Protein AF-A0A965XQH5-F1 (afdb_monomer)

Foldseek 3Di:
DDDDPDDDDDDDDDDDDDDDDDDDDDDDDDDDDPPPPDPVVVVVVVVLVLLDDLVPDDDDDFDADPVRDGDPDDDDDDDDDDDDDDDDDDDDDDDDDDDDDDDDDDDDDDDDDDDDDDDDDDDDYDDDDDDDDDDDDDDDDDDDDDDDDDDDDDDDDDDDDDDDDDDDDDDDDDDDDPDPALLFLDDDDDDDDDDDDDDDDDDDDDDDDDDDDDDDDDDDDDDDDDDPPPPPPPLVCDFLLNLLCVLCVVLVVLLCPAPLVVCLQVLVDDPLLLLLLLLLLLLQLVLLVSLLVVQPDPLSVQQDDCVLRLNVLSLQLLVLCQLVLRFHQPQLLVLSQQNNVVQVVCSPVPVLLSVLVSSSSSSNLANLLNRLVSNCVSHVHDPGGNRSRSNVSNVCHSVVSVVSSVSRRVRPDDPVSSVSSSVSNNSNSVSSSSNSNSSPPDDPVNTFRFLSSLPSNDHGADFDRDVLLLSLQLVLLVVLCVVPVVQCVSPNVNSSSVSSSVSRRLLCQLVVPQVSNLVVLVVVQLVCLLQQNFLLSVLSSLQSSLVSNCVSCVVCNSSNVSSNVSSVVSCVLLPPVLDPLVVLLVVLCVQCPPDDLDRSSSLSSSLSRSVSCVVVPRPNSNVNNLCPQLPVVRDPPSSNVSSVVSNVVSVVCVVVVVSPD

pLDDT: mean 70.12, std 30.19, range [18.42, 98.62]

Solvent-accessible surface area (backbone atoms only — not comparable to full-atom values): 40930 Å² total; per-residue (Å²): 140,84,86,76,90,72,76,88,76,83,89,81,86,88,83,84,89,85,92,79,84,88,79,90,83,84,92,79,90,78,85,86,72,88,87,70,84,68,62,66,69,59,58,48,50,54,51,62,55,65,77,59,63,82,83,76,65,74,93,76,88,78,72,59,47,102,81,73,43,80,70,90,85,79,91,80,84,84,88,82,90,79,91,81,90,83,84,92,80,90,82,86,88,82,90,88,87,84,87,85,90,82,91,82,90,83,87,85,87,91,87,89,88,90,88,81,90,81,88,84,84,88,87,89,88,83,91,81,83,89,81,88,79,92,83,83,88,77,90,82,90,78,93,77,86,83,83,81,82,82,82,83,81,82,82,81,86,88,79,87,87,82,85,88,85,82,92,82,86,88,83,91,88,77,80,83,79,85,78,82,56,63,51,39,74,81,76,86,92,73,93,74,91,76,87,80,87,83,84,88,80,86,90,83,91,78,90,82,84,88,79,88,82,86,86,83,87,88,81,86,88,86,85,88,79,95,70,81,86,74,73,68,77,67,76,74,74,72,30,35,56,51,49,42,50,65,73,39,44,67,60,53,53,49,43,63,66,32,64,37,45,46,25,47,72,74,35,71,48,52,69,54,38,54,51,43,51,48,39,32,52,33,22,39,38,47,57,46,67,58,44,56,80,72,46,87,44,71,62,38,61,72,60,62,51,81,85,74,64,55,48,68,32,36,50,47,25,48,58,64,44,48,86,67,68,62,49,34,40,62,55,20,53,52,23,18,49,53,38,26,52,50,47,58,50,30,58,72,77,40,48,57,24,49,53,15,45,51,51,59,65,52,29,42,24,48,15,17,56,66,39,36,65,33,50,25,64,49,67,72,46,59,91,37,75,61,34,29,45,36,47,53,27,34,70,57,34,61,69,52,48,54,56,50,47,51,43,42,41,71,69,47,77,53,69,67,53,46,49,40,12,37,54,38,26,48,52,42,48,52,26,50,41,53,18,41,55,40,40,24,82,68,60,76,88,65,44,38,56,47,31,40,65,60,18,40,87,49,75,90,59,70,40,51,77,49,67,52,53,48,53,17,26,50,51,20,38,54,52,42,44,69,77,36,55,63,48,49,76,74,43,35,73,61,37,51,27,49,44,38,33,51,40,26,32,58,71,45,30,50,82,68,36,70,68,56,32,49,56,52,49,54,51,51,36,49,62,35,14,44,68,34,42,29,44,53,58,56,20,49,38,31,37,43,34,19,53,32,37,38,72,60,37,72,91,47,60,68,48,28,54,51,36,36,51,52,14,52,48,39,45,60,69,36,50,61,82,51,57,65,57,69,56,54,24,52,54,47,44,69,73,51,53,96,63,68,93,61,62,50,61,59,52,49,53,46,52,54,23,10,48,30,39,38,75,73,66,39,64,51,13,47,59,40,32,41,63,60,72,46,28,71,92,82,39,56,68,69,52,28,54,44,51,55,49,51,51,54,52,52,53,48,39,63,75,68,61,66,50,63,128

Structure (mmCIF, N/CA/C/O backbone):
data_AF-A0A965XQH5-F1
#
_entry.id   AF-A0A965XQH5-F1
#
loop_
_atom_site.group_PDB
_atom_site.id
_atom_site.type_symbol
_atom_site.label_atom_id
_atom_site.label_alt_id
_atom_site.label_comp_id
_atom_site.label_asym_id
_atom_site.label_entity_id
_atom_site.label_seq_id
_atom_site.pdbx_PDB_ins_code
_atom_site.Cartn_x
_atom_site.Cartn_y
_atom_site.Cartn_z
_atom_site.occupancy
_atom_site.B_iso_or_equiv
_atom_site.auth_seq_id
_atom_site.auth_comp_id
_atom_site.auth_asym_id
_atom_site.auth_atom_id
_atom_site.pdbx_PDB_model_num
ATOM 1 N N . MET A 1 1 ? 26.897 -3.186 4.806 1.00 18.42 1 MET A N 1
ATOM 2 C CA . MET A 1 1 ? 26.285 -3.093 6.148 1.00 18.42 1 MET A CA 1
ATOM 3 C C . MET A 1 1 ? 24.778 -3.195 5.962 1.00 18.42 1 MET A C 1
ATOM 5 O O . MET A 1 1 ? 24.186 -2.311 5.364 1.00 18.42 1 MET A O 1
ATOM 9 N N . ILE A 1 2 ? 24.208 -4.352 6.302 1.00 18.47 2 ILE A N 1
ATOM 10 C CA . ILE A 1 2 ? 22.816 -4.747 6.032 1.00 18.47 2 ILE A CA 1
ATOM 11 C C . ILE A 1 2 ? 22.010 -4.454 7.302 1.00 18.47 2 ILE A C 1
ATOM 13 O O . ILE A 1 2 ? 22.345 -5.001 8.349 1.00 18.47 2 ILE A O 1
ATOM 17 N N . ILE A 1 3 ? 20.979 -3.607 7.237 1.00 19.45 3 ILE A N 1
ATOM 18 C CA . ILE A 1 3 ? 20.093 -3.362 8.385 1.00 19.45 3 ILE A CA 1
ATOM 19 C C . ILE A 1 3 ? 18.918 -4.339 8.308 1.00 19.45 3 ILE A C 1
ATOM 21 O O . ILE A 1 3 ? 17.985 -4.176 7.524 1.00 19.45 3 ILE A O 1
ATOM 25 N N . HIS A 1 4 ? 19.001 -5.377 9.137 1.00 20.25 4 HIS A N 1
ATOM 26 C CA . HIS A 1 4 ? 17.858 -6.150 9.605 1.00 20.25 4 HIS A CA 1
ATOM 27 C C . HIS A 1 4 ? 17.062 -5.265 10.575 1.00 20.25 4 HIS A C 1
ATOM 29 O O . HIS A 1 4 ? 17.611 -4.803 11.574 1.00 20.25 4 HIS A O 1
ATOM 35 N N . ILE A 1 5 ? 15.773 -5.048 10.315 1.00 21.75 5 ILE A N 1
ATOM 36 C CA . ILE A 1 5 ? 14.852 -4.552 11.343 1.00 21.75 5 ILE A CA 1
ATOM 37 C C . ILE A 1 5 ? 14.567 -5.744 12.263 1.00 21.75 5 ILE A C 1
ATOM 39 O O . ILE A 1 5 ? 13.706 -6.575 11.979 1.00 21.75 5 ILE A O 1
ATOM 43 N N . SER A 1 6 ? 15.361 -5.880 13.324 1.00 20.70 6 SER A N 1
ATOM 44 C CA . SER A 1 6 ? 15.092 -6.818 14.412 1.00 20.70 6 SER A CA 1
ATOM 45 C C . SER A 1 6 ? 14.118 -6.168 15.388 1.00 20.70 6 SER A C 1
ATOM 47 O O . SER A 1 6 ? 14.454 -5.188 16.049 1.00 20.70 6 SER A O 1
ATOM 49 N N . PHE A 1 7 ? 12.919 -6.735 15.507 1.00 28.25 7 PHE A N 1
ATOM 50 C CA . PHE A 1 7 ? 12.086 -6.523 16.686 1.00 28.25 7 PHE A CA 1
ATOM 51 C C . PHE A 1 7 ? 12.806 -7.147 17.889 1.00 28.25 7 PHE A C 1
ATOM 53 O O . PHE A 1 7 ? 13.345 -8.252 17.783 1.00 28.25 7 PHE A O 1
ATOM 60 N N . GLY A 1 8 ? 12.876 -6.408 18.999 1.00 22.14 8 GLY A N 1
ATOM 61 C CA . GLY A 1 8 ? 13.647 -6.775 20.187 1.00 22.14 8 GLY A CA 1
ATOM 62 C C . GLY A 1 8 ? 13.411 -8.226 20.605 1.00 22.14 8 GLY A C 1
ATOM 63 O O . GLY A 1 8 ? 12.310 -8.604 20.991 1.00 22.14 8 GLY A O 1
ATOM 64 N N . SER A 1 9 ? 14.456 -9.043 20.498 1.00 25.98 9 SER A N 1
ATOM 65 C CA . SER A 1 9 ? 14.460 -10.424 20.972 1.00 25.98 9 SER A CA 1
ATOM 66 C C . SER A 1 9 ? 14.881 -10.427 22.440 1.00 25.98 9 SER A C 1
ATOM 68 O O . SER A 1 9 ? 15.949 -9.921 22.781 1.00 25.98 9 SER A O 1
ATOM 70 N N . VAL A 1 10 ? 14.049 -10.994 23.311 1.00 27.98 10 VAL A N 1
ATOM 71 C CA . VAL A 1 10 ? 14.426 -11.327 24.692 1.00 27.98 10 VAL A CA 1
ATOM 72 C C . VAL A 1 10 ? 15.428 -12.496 24.642 1.00 27.98 10 VAL A C 1
ATOM 74 O O . VAL A 1 10 ? 15.143 -13.477 23.952 1.00 27.98 10 VAL A O 1
ATOM 77 N N . PRO A 1 11 ? 16.586 -12.455 25.332 1.00 26.08 11 PRO A N 1
ATOM 78 C CA . PRO A 1 11 ? 17.535 -13.562 25.316 1.00 26.08 11 PRO A CA 1
ATOM 79 C C . PRO A 1 11 ? 17.105 -14.653 26.302 1.00 26.08 11 PRO A C 1
ATOM 81 O O . PRO A 1 11 ? 16.997 -14.400 27.502 1.00 26.08 11 PRO A O 1
ATOM 84 N N . GLY A 1 12 ? 16.915 -15.882 25.820 1.00 24.19 12 GLY A N 1
ATOM 85 C CA . GLY A 1 12 ? 16.736 -17.033 26.699 1.00 24.19 12 GLY A CA 1
ATOM 86 C C . GLY A 1 12 ? 16.402 -18.340 25.984 1.00 24.19 12 GLY A C 1
ATOM 87 O O . GLY A 1 12 ? 15.276 -18.523 25.539 1.00 24.19 12 GLY A O 1
ATOM 88 N N . ALA A 1 13 ? 17.367 -19.262 26.035 1.00 24.03 13 ALA A N 1
ATOM 89 C CA . ALA A 1 13 ? 17.293 -20.709 25.796 1.00 24.03 13 ALA A CA 1
ATOM 90 C C . ALA A 1 13 ? 17.676 -21.237 24.396 1.00 24.03 13 ALA A C 1
ATOM 92 O O . ALA A 1 13 ? 17.184 -20.770 23.374 1.00 24.03 13 ALA A O 1
ATOM 93 N N . TRP A 1 14 ? 18.496 -22.303 24.456 1.00 26.97 14 TRP A N 1
ATOM 94 C CA . TRP A 1 14 ? 19.051 -23.184 23.408 1.00 26.97 14 TRP A CA 1
ATOM 95 C C . TRP A 1 14 ? 20.261 -22.590 22.654 1.00 26.97 14 TRP A C 1
ATOM 97 O O . TRP A 1 14 ? 20.138 -21.554 22.021 1.00 26.97 14 TRP A O 1
ATOM 107 N N . GLY A 1 15 ? 21.479 -23.138 22.664 1.00 23.83 15 GLY A N 1
ATOM 108 C CA . GLY A 1 15 ? 21.994 -24.437 23.103 1.00 23.83 15 GLY A CA 1
ATOM 109 C C . GLY A 1 15 ? 22.992 -24.953 22.052 1.00 23.83 15 GLY A C 1
ATOM 110 O O . GLY A 1 15 ? 22.553 -25.339 20.980 1.00 23.83 15 GLY A O 1
ATOM 111 N N . GLU A 1 16 ? 24.284 -24.920 22.400 1.00 25.98 16 GLU A N 1
ATOM 112 C CA . GLU A 1 16 ? 25.440 -25.680 21.866 1.00 25.98 16 GLU A CA 1
ATOM 113 C C . GLU A 1 16 ? 25.924 -25.501 20.400 1.00 25.98 16 GLU A C 1
ATOM 115 O O . GLU A 1 16 ? 25.315 -25.949 19.437 1.00 25.98 16 GLU A O 1
ATOM 120 N N . GLU A 1 17 ? 27.088 -24.834 20.316 1.00 27.20 17 GLU A N 1
ATOM 121 C CA . GLU A 1 17 ? 28.336 -25.146 19.585 1.00 27.20 17 GLU A CA 1
ATOM 122 C C . GLU A 1 17 ? 28.320 -25.748 18.164 1.00 27.20 17 GLU A C 1
ATOM 124 O O . GLU A 1 17 ? 27.982 -26.906 17.962 1.00 27.20 17 GLU A O 1
ATOM 129 N N . GLU A 1 18 ? 28.957 -25.030 17.225 1.00 25.20 18 GLU A N 1
ATOM 130 C CA . GLU A 1 18 ? 30.148 -25.558 16.536 1.00 25.20 18 GLU A CA 1
ATOM 131 C C . GLU A 1 18 ? 31.055 -24.414 16.033 1.00 25.20 18 GLU A C 1
ATOM 133 O O . GLU A 1 18 ? 30.634 -23.504 15.318 1.00 25.20 18 GLU A O 1
ATOM 138 N N . HIS A 1 19 ? 32.318 -24.452 16.466 1.00 26.56 19 HIS A N 1
ATOM 139 C CA . HIS A 1 19 ? 33.400 -23.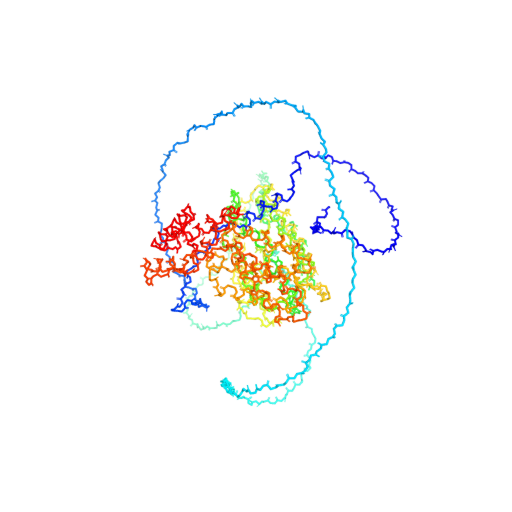540 16.097 1.00 26.56 19 HIS A CA 1
ATOM 140 C C . HIS A 1 19 ? 33.939 -23.856 14.694 1.00 26.56 19 HIS A C 1
ATOM 142 O O . HIS A 1 19 ? 34.401 -24.971 14.462 1.00 26.56 19 HIS A O 1
ATOM 148 N N . VAL A 1 20 ? 34.040 -22.849 13.819 1.00 25.61 20 VAL A N 1
ATOM 149 C CA . VAL A 1 20 ? 35.026 -22.841 12.723 1.00 25.61 20 VAL A CA 1
ATOM 150 C C . VAL A 1 20 ? 35.675 -21.458 12.635 1.00 25.61 20 VAL A C 1
ATOM 152 O O . VAL A 1 20 ? 35.012 -20.428 12.713 1.00 25.61 20 VAL A O 1
ATOM 155 N N . SER A 1 21 ? 36.999 -21.494 12.547 1.00 25.34 21 SER A N 1
ATOM 156 C CA . SER A 1 21 ? 37.995 -20.428 12.645 1.00 25.34 21 SER A CA 1
ATOM 157 C C . SER A 1 21 ? 37.906 -19.330 11.581 1.00 25.34 21 SER A C 1
ATOM 159 O O . SER A 1 21 ? 37.741 -19.616 10.395 1.00 25.34 21 SER A O 1
ATOM 161 N N . GLU A 1 22 ? 38.144 -18.093 12.023 1.00 30.48 22 GLU A N 1
ATOM 162 C CA . GLU A 1 22 ? 38.530 -16.943 11.201 1.00 30.48 22 GLU A CA 1
ATOM 163 C C . GLU A 1 22 ? 39.975 -17.076 10.702 1.00 30.48 22 GLU A C 1
ATOM 165 O O . GLU A 1 22 ? 40.845 -17.508 11.453 1.00 30.48 22 GLU A O 1
ATOM 170 N N . ASP A 1 23 ? 40.232 -16.609 9.477 1.00 26.56 23 ASP A N 1
ATOM 171 C CA . ASP A 1 23 ? 41.512 -15.995 9.118 1.00 26.56 23 ASP A CA 1
ATOM 172 C C . ASP A 1 23 ? 41.331 -14.983 7.969 1.00 26.56 23 ASP A C 1
ATOM 174 O O . ASP A 1 23 ? 40.939 -15.334 6.857 1.00 26.56 23 ASP A O 1
ATOM 178 N N . GLY A 1 24 ? 41.689 -13.727 8.263 1.00 24.70 24 GLY A N 1
ATOM 179 C CA . GLY A 1 24 ? 42.301 -12.777 7.328 1.00 24.70 24 GLY A CA 1
ATOM 180 C C . GLY A 1 24 ? 41.392 -11.913 6.443 1.00 24.70 24 GLY A C 1
ATOM 181 O O . GLY A 1 24 ? 40.844 -12.388 5.457 1.00 24.70 24 GLY A O 1
ATOM 182 N N . ILE A 1 25 ? 41.385 -10.593 6.689 1.00 27.08 25 ILE A N 1
ATOM 183 C CA . ILE A 1 25 ? 41.987 -9.558 5.809 1.00 27.08 25 ILE A CA 1
ATOM 184 C C . ILE A 1 25 ? 41.607 -8.140 6.299 1.00 27.08 25 ILE A C 1
ATOM 186 O O . ILE A 1 25 ? 40.445 -7.757 6.310 1.00 27.08 25 ILE A O 1
ATOM 190 N N . GLY A 1 26 ? 42.642 -7.352 6.627 1.00 24.92 26 GLY A N 1
ATOM 191 C CA . GLY A 1 26 ? 42.856 -5.992 6.106 1.00 24.92 26 GLY A CA 1
ATOM 192 C C . GLY A 1 26 ? 41.987 -4.832 6.603 1.00 24.92 26 GLY A C 1
ATOM 193 O O . GLY A 1 26 ? 40.974 -4.504 5.996 1.00 24.92 26 GLY A O 1
ATOM 194 N N . SER A 1 27 ? 42.496 -4.109 7.604 1.00 25.42 27 SER A N 1
ATOM 195 C CA . SER A 1 27 ? 42.068 -2.758 7.989 1.00 25.42 27 SER A CA 1
ATOM 196 C C . SER A 1 27 ? 42.247 -1.727 6.866 1.00 25.42 27 SER A C 1
ATOM 198 O O . SER A 1 27 ? 43.321 -1.632 6.272 1.00 25.42 27 SER A O 1
ATOM 200 N N . LEU A 1 28 ? 41.238 -0.876 6.670 1.00 24.86 28 LEU A N 1
ATOM 201 C CA . LEU A 1 28 ? 41.357 0.430 6.018 1.00 24.86 28 LEU A CA 1
ATOM 202 C C . LEU A 1 28 ? 40.441 1.418 6.753 1.00 24.86 28 LEU A C 1
ATOM 204 O O . LEU A 1 28 ? 39.220 1.280 6.751 1.00 24.86 28 LEU A O 1
ATOM 208 N N . GLU A 1 29 ? 41.064 2.374 7.438 1.00 26.53 29 GLU A N 1
ATOM 209 C CA . GLU A 1 29 ? 40.415 3.505 8.099 1.00 26.53 29 GLU A CA 1
ATOM 210 C C . GLU A 1 29 ? 40.020 4.569 7.063 1.00 26.53 29 GLU A C 1
ATOM 212 O O . GLU A 1 29 ? 40.847 4.977 6.247 1.00 26.53 29 GLU A O 1
ATOM 217 N N . SER A 1 30 ? 38.792 5.090 7.141 1.00 28.28 30 SER A N 1
ATOM 218 C CA . SER A 1 30 ? 38.457 6.407 6.587 1.00 28.28 30 SER A CA 1
ATOM 219 C C . SER A 1 30 ? 37.301 7.066 7.352 1.00 28.28 30 SER A C 1
ATOM 221 O O . SER A 1 30 ? 36.213 6.504 7.435 1.00 28.28 30 SER A O 1
ATOM 223 N N . GLY A 1 31 ? 37.605 8.249 7.899 1.00 26.81 31 GLY A N 1
ATOM 224 C CA . GLY A 1 31 ? 36.762 9.367 8.358 1.00 26.81 31 GLY A CA 1
ATOM 225 C C . GLY A 1 31 ? 35.275 9.154 8.660 1.00 26.81 31 GLY A C 1
ATOM 226 O O . GLY A 1 31 ? 34.478 8.938 7.754 1.00 26.81 31 GLY A O 1
ATOM 227 N N . ARG A 1 32 ? 34.890 9.371 9.926 1.00 27.09 32 ARG A N 1
ATOM 228 C CA . ARG A 1 32 ? 33.502 9.660 10.321 1.00 27.09 32 ARG A CA 1
ATOM 229 C C . ARG A 1 32 ? 33.244 11.165 10.310 1.00 27.09 32 ARG A C 1
ATOM 231 O O . ARG A 1 32 ? 34.007 11.924 10.904 1.00 27.09 32 ARG A O 1
ATOM 238 N N . ASP A 1 33 ? 32.148 11.536 9.666 1.00 29.48 33 ASP A N 1
ATOM 239 C CA . ASP A 1 33 ? 31.488 12.838 9.731 1.00 29.48 33 ASP A CA 1
ATOM 240 C C . ASP A 1 33 ? 30.616 12.902 11.009 1.00 29.48 33 ASP A C 1
ATOM 242 O O . ASP A 1 33 ? 29.844 11.965 11.243 1.00 29.48 33 ASP A O 1
ATOM 246 N N . PRO A 1 34 ? 30.762 13.918 11.881 1.00 29.30 34 PRO A N 1
ATOM 247 C CA . PRO A 1 34 ? 30.035 14.004 13.149 1.00 29.30 34 PRO A CA 1
ATOM 248 C C . PRO A 1 34 ? 28.561 14.454 13.050 1.00 29.30 34 PRO A C 1
ATOM 250 O O . PRO A 1 34 ? 27.926 14.554 14.095 1.00 29.30 34 PRO A O 1
ATOM 253 N N . ASP A 1 35 ? 27.989 14.675 11.858 1.00 29.41 35 ASP A N 1
ATOM 254 C CA . ASP A 1 35 ? 26.589 15.140 11.699 1.00 29.41 35 ASP A CA 1
ATOM 255 C C . ASP A 1 35 ? 25.543 14.024 11.425 1.00 29.41 35 ASP A C 1
ATOM 257 O O . ASP A 1 35 ? 24.404 14.289 11.037 1.00 29.41 35 ASP A O 1
ATOM 261 N N . LEU A 1 36 ? 25.893 12.750 11.653 1.00 29.23 36 LEU A N 1
ATOM 262 C CA . LEU A 1 36 ? 25.043 11.575 11.362 1.00 29.23 36 LEU A CA 1
ATOM 263 C C . LEU A 1 36 ? 24.289 10.970 12.569 1.00 29.23 36 LEU A C 1
ATOM 265 O O . LEU A 1 36 ? 23.672 9.915 12.433 1.00 29.23 36 LEU A O 1
ATOM 269 N N . ASP A 1 37 ? 24.278 11.623 13.733 1.00 28.61 37 ASP A N 1
ATOM 270 C CA . ASP A 1 37 ? 23.740 11.060 14.991 1.00 28.61 37 ASP A CA 1
ATOM 271 C C . ASP A 1 37 ? 22.230 11.296 15.235 1.00 28.61 37 ASP A C 1
ATOM 273 O O . ASP A 1 37 ? 21.751 11.271 16.371 1.00 28.61 37 ASP A O 1
ATOM 277 N N . ARG A 1 38 ? 21.429 11.476 14.176 1.00 32.97 38 ARG A N 1
ATOM 278 C CA . ARG A 1 38 ? 19.963 11.441 14.315 1.00 32.97 38 ARG A CA 1
ATOM 279 C C . ARG A 1 38 ? 19.462 9.988 14.362 1.00 32.97 38 ARG A C 1
ATOM 281 O O . ARG A 1 38 ? 19.813 9.208 13.474 1.00 32.97 38 ARG A O 1
ATOM 288 N N . PRO A 1 39 ? 18.617 9.590 15.334 1.00 32.22 39 PRO A N 1
ATOM 289 C CA . PRO A 1 39 ? 18.043 8.248 15.361 1.00 32.22 39 PRO A CA 1
ATOM 290 C C . PRO A 1 39 ? 17.254 7.974 14.072 1.00 32.22 39 PRO A C 1
ATOM 292 O O . PRO A 1 39 ? 16.320 8.700 13.743 1.00 32.22 39 PRO A O 1
ATOM 295 N N . LEU A 1 40 ? 17.580 6.899 13.346 1.00 29.30 40 LEU A N 1
ATOM 296 C CA . LEU A 1 40 ? 16.866 6.495 12.119 1.00 29.30 40 LEU A CA 1
ATOM 297 C C . LEU A 1 40 ? 15.362 6.227 12.340 1.00 29.30 40 LEU A C 1
ATOM 299 O O . LEU A 1 40 ? 14.602 6.228 11.377 1.00 29.30 40 LEU A O 1
ATOM 303 N N . SER A 1 41 ? 14.919 6.041 13.588 1.00 28.98 41 SER A N 1
ATOM 304 C CA . SER A 1 41 ? 13.500 6.003 13.960 1.00 28.98 41 SER A CA 1
ATOM 305 C C . SER A 1 41 ? 12.782 7.341 13.733 1.00 28.98 41 SER A C 1
ATOM 307 O O . SER A 1 41 ? 11.621 7.321 13.343 1.00 28.98 41 SER A O 1
ATOM 309 N N . GLU A 1 42 ? 13.466 8.481 13.894 1.00 31.78 42 GLU A N 1
ATOM 310 C CA . GLU A 1 42 ? 12.918 9.817 13.588 1.00 31.78 42 GLU A CA 1
ATOM 311 C C . GLU A 1 42 ? 12.852 10.050 12.069 1.00 31.78 42 GLU A C 1
ATOM 313 O O . GLU A 1 42 ? 11.857 10.545 11.554 1.00 31.78 42 GLU A O 1
ATOM 318 N N . VAL A 1 43 ? 13.863 9.586 11.320 1.00 32.38 43 VAL A N 1
ATOM 319 C CA . VAL A 1 43 ? 13.862 9.634 9.842 1.00 32.38 43 VAL A CA 1
ATOM 320 C C . VAL A 1 43 ? 12.756 8.745 9.252 1.00 32.38 43 VAL A C 1
ATOM 322 O O . VAL A 1 43 ? 12.212 9.053 8.194 1.00 32.38 43 VAL A O 1
ATOM 325 N N . PHE A 1 44 ? 12.405 7.646 9.929 1.00 29.78 44 PHE A N 1
ATOM 326 C CA . PHE A 1 44 ? 11.325 6.745 9.524 1.00 29.78 44 PHE A CA 1
ATOM 327 C C . PHE A 1 44 ? 9.929 7.292 9.866 1.00 29.78 44 PHE A C 1
ATOM 329 O O . PHE A 1 44 ? 9.000 7.074 9.087 1.00 29.78 44 PHE A O 1
ATOM 336 N N . GLU A 1 45 ? 9.770 8.026 10.975 1.00 33.47 45 GLU A N 1
ATOM 337 C CA . GLU A 1 45 ? 8.547 8.793 11.256 1.00 33.47 45 GLU A CA 1
ATOM 338 C C . GLU A 1 45 ? 8.325 9.885 10.203 1.00 33.47 45 GLU A C 1
ATOM 340 O O . GLU A 1 45 ? 7.230 9.949 9.643 1.00 33.47 45 GLU A O 1
ATOM 345 N N . ASP A 1 46 ? 9.364 10.643 9.837 1.00 31.34 46 ASP A N 1
ATOM 346 C CA . ASP A 1 46 ? 9.292 11.663 8.781 1.00 31.34 46 ASP A CA 1
ATOM 347 C C . ASP A 1 46 ? 8.948 11.045 7.407 1.00 31.34 46 ASP A C 1
ATOM 349 O O . ASP A 1 46 ? 8.057 11.534 6.709 1.00 31.34 46 ASP A O 1
ATOM 353 N N . LEU A 1 47 ? 9.544 9.894 7.050 1.00 30.73 47 LEU A N 1
ATOM 354 C CA . LEU A 1 47 ? 9.192 9.171 5.818 1.00 30.73 47 LEU A CA 1
ATOM 355 C C . LEU A 1 47 ? 7.746 8.643 5.848 1.00 30.73 47 LEU A C 1
ATOM 357 O O . LEU A 1 47 ? 7.028 8.738 4.857 1.00 30.73 47 LEU A O 1
ATOM 361 N N . CYS A 1 48 ? 7.275 8.088 6.968 1.00 30.30 48 CYS A N 1
ATOM 362 C CA . CYS A 1 48 ? 5.897 7.592 7.085 1.00 30.30 48 CYS A CA 1
ATOM 363 C C . CYS A 1 48 ? 4.850 8.721 7.086 1.00 30.30 48 CYS A C 1
ATOM 365 O O . CYS A 1 48 ? 3.686 8.478 6.739 1.00 30.30 48 CYS A O 1
ATOM 367 N N . LEU A 1 49 ? 5.239 9.938 7.480 1.00 34.81 49 LEU A N 1
ATOM 368 C CA . LEU A 1 49 ? 4.411 11.144 7.413 1.00 34.81 49 LEU A CA 1
ATOM 369 C C . LEU A 1 49 ? 4.308 11.682 5.975 1.00 34.81 49 LEU A C 1
ATOM 371 O O . LEU A 1 49 ? 3.199 11.982 5.540 1.00 34.81 49 LEU A O 1
ATOM 375 N N . GLU A 1 50 ? 5.396 11.691 5.198 1.00 31.39 50 GLU A N 1
ATOM 376 C CA . GLU A 1 50 ? 5.379 12.117 3.783 1.00 31.39 50 GLU A CA 1
ATOM 377 C C . GLU A 1 50 ? 4.686 11.114 2.839 1.00 31.39 50 GLU A C 1
ATOM 379 O O . GLU A 1 50 ? 4.084 11.496 1.835 1.00 31.39 50 GLU A O 1
ATOM 384 N N . LEU A 1 51 ? 4.685 9.812 3.156 1.00 33.91 51 LEU A N 1
ATOM 385 C CA . LEU A 1 51 ? 4.054 8.776 2.316 1.00 33.91 51 LEU A CA 1
ATOM 386 C C . LEU A 1 51 ? 2.505 8.823 2.306 1.00 33.91 51 LEU A C 1
ATOM 388 O O . LEU A 1 51 ? 1.868 8.014 1.615 1.00 33.91 51 LEU A O 1
ATOM 392 N N . PHE A 1 52 ? 1.886 9.750 3.044 1.00 41.44 52 PHE A N 1
ATOM 393 C CA . PHE A 1 52 ? 0.439 9.966 3.100 1.00 41.44 52 PHE A CA 1
ATOM 394 C C . PHE A 1 52 ? 0.088 11.447 2.940 1.00 41.44 52 PHE A C 1
ATOM 396 O O . PHE A 1 52 ? -0.381 12.081 3.878 1.00 41.44 52 PHE A O 1
ATOM 403 N N . ASP A 1 53 ? 0.243 11.975 1.728 1.00 40.94 53 ASP A N 1
ATOM 404 C CA . ASP A 1 53 ? -0.360 13.256 1.367 1.00 40.94 53 ASP A CA 1
ATOM 405 C C . ASP A 1 53 ? -1.886 13.097 1.141 1.00 40.94 53 ASP A C 1
ATOM 407 O O . ASP A 1 53 ? -2.299 12.443 0.169 1.00 40.94 53 ASP A O 1
ATOM 411 N N . PRO A 1 54 ? -2.753 13.676 2.000 1.00 37.06 54 PRO A N 1
ATOM 412 C CA . PRO A 1 54 ? -4.204 13.665 1.805 1.00 37.06 54 PRO A CA 1
ATOM 413 C C . PRO A 1 54 ? -4.667 14.455 0.565 1.00 37.06 54 PRO A C 1
ATOM 415 O O . PRO A 1 54 ? -5.810 14.277 0.132 1.00 37.06 54 PRO A O 1
ATOM 418 N N . SER A 1 55 ? -3.804 15.287 -0.033 1.00 34.50 55 SER A N 1
ATOM 419 C CA . SER A 1 55 ? -4.114 16.092 -1.220 1.00 34.50 55 SER A CA 1
ATOM 420 C C . SER A 1 55 ? -4.167 15.278 -2.527 1.00 34.50 55 SER A C 1
ATOM 422 O O . SER A 1 55 ? -4.785 15.702 -3.501 1.00 34.50 55 SER A O 1
ATOM 424 N N . SER A 1 56 ? -3.641 14.046 -2.525 1.00 33.41 56 SER A N 1
ATOM 425 C CA . SER A 1 56 ? -3.547 13.162 -3.704 1.00 33.41 56 SER A CA 1
ATOM 426 C C . SER A 1 56 ? -4.817 12.353 -4.042 1.00 33.41 56 SER A C 1
ATOM 428 O O . SER A 1 56 ? -4.773 11.377 -4.794 1.00 33.41 56 SER A O 1
ATOM 430 N N . THR A 1 57 ? -5.982 12.724 -3.506 1.00 37.75 57 THR A N 1
ATOM 431 C CA . THR A 1 57 ? -7.234 11.995 -3.765 1.00 37.75 57 THR A CA 1
ATOM 432 C C . THR A 1 57 ? -7.891 12.466 -5.064 1.00 37.75 57 THR A C 1
ATOM 434 O O . THR A 1 57 ? -8.473 13.546 -5.134 1.00 37.75 57 THR A O 1
ATOM 437 N N . GLY A 1 58 ? -7.829 11.629 -6.104 1.00 30.22 58 GLY A N 1
ATOM 438 C CA . GLY A 1 58 ? -8.593 11.832 -7.335 1.00 30.22 58 GLY A CA 1
ATOM 439 C C . GLY A 1 58 ? -10.096 11.964 -7.061 1.00 30.22 58 GLY A C 1
ATOM 440 O O . GLY A 1 58 ? -10.641 11.325 -6.158 1.00 30.22 58 GLY A O 1
ATOM 441 N N . HIS A 1 59 ? -10.776 12.809 -7.838 1.00 27.39 59 HIS A N 1
ATOM 442 C CA . HIS A 1 59 ? -12.221 12.998 -7.746 1.00 27.39 59 HIS A CA 1
ATOM 443 C C . HIS A 1 59 ? -12.957 11.690 -8.067 1.00 27.39 59 HIS A C 1
ATOM 445 O O . HIS A 1 59 ? -13.052 11.288 -9.225 1.00 27.39 59 HIS A O 1
ATOM 451 N N . PHE A 1 60 ? -13.513 11.042 -7.044 1.00 31.30 60 PHE A N 1
ATOM 452 C CA . PHE A 1 60 ? -14.440 9.928 -7.208 1.00 31.30 60 PHE A CA 1
ATOM 453 C C . PHE A 1 60 ? -15.850 10.406 -6.857 1.00 31.30 60 PHE A C 1
ATOM 455 O O . PHE A 1 60 ? -16.156 10.664 -5.697 1.00 31.30 60 PHE A O 1
ATOM 462 N N . CYS A 1 61 ? -16.716 10.539 -7.862 1.00 27.47 61 CYS A N 1
ATOM 463 C CA . CYS A 1 61 ? -18.142 10.780 -7.659 1.00 27.47 61 CYS A CA 1
ATOM 464 C C . CYS A 1 61 ? -18.878 9.462 -7.937 1.00 27.47 61 CYS A C 1
ATOM 466 O O . CYS A 1 61 ? -19.248 9.164 -9.072 1.00 27.47 61 CYS A O 1
ATOM 468 N N . GLY A 1 62 ? -18.996 8.615 -6.913 1.00 32.91 62 GLY A N 1
ATOM 469 C CA . GLY A 1 62 ? -19.788 7.389 -6.988 1.00 32.91 62 GLY A CA 1
ATOM 470 C C . GLY A 1 62 ? -21.260 7.705 -6.742 1.00 32.91 62 GLY A C 1
ATOM 471 O O . GLY A 1 62 ? -21.601 8.245 -5.694 1.00 32.91 62 GLY A O 1
ATOM 472 N N . HIS A 1 63 ? -22.146 7.364 -7.679 1.00 31.56 63 HIS A N 1
ATOM 473 C CA . HIS A 1 63 ? -23.584 7.403 -7.412 1.00 31.56 63 HIS A CA 1
ATOM 474 C C . HIS A 1 63 ? -23.964 6.183 -6.562 1.00 31.56 63 HIS A C 1
ATOM 476 O O . HIS A 1 63 ? -23.821 5.044 -7.006 1.00 31.56 63 HIS A O 1
ATOM 482 N N . LEU A 1 64 ? -24.439 6.428 -5.341 1.00 40.22 64 LEU A N 1
ATOM 483 C CA . LEU A 1 64 ? -25.060 5.410 -4.496 1.00 40.22 64 LEU A CA 1
ATOM 484 C C . LEU A 1 64 ? -26.463 5.101 -5.027 1.00 40.22 64 LEU A C 1
ATOM 486 O O . LEU A 1 64 ? -27.197 6.012 -5.429 1.00 40.22 64 LEU A O 1
ATOM 490 N N . ASP A 1 65 ? -26.851 3.825 -5.035 1.00 47.22 65 ASP A N 1
ATOM 491 C CA . ASP A 1 65 ? -28.244 3.475 -5.297 1.00 47.22 65 ASP A CA 1
ATOM 492 C C . ASP A 1 65 ? -29.155 3.973 -4.155 1.00 47.22 65 ASP A C 1
ATOM 494 O O . ASP A 1 65 ? -28.709 4.407 -3.091 1.00 47.22 65 ASP A O 1
ATOM 498 N N . LYS A 1 66 ? -30.475 3.874 -4.342 1.00 35.34 66 LYS A N 1
ATOM 499 C CA . LYS A 1 66 ? -31.485 4.227 -3.322 1.00 35.34 66 LYS A CA 1
ATOM 500 C C . LYS A 1 66 ? -31.392 3.413 -2.013 1.00 35.34 66 LYS A C 1
ATOM 502 O O . LYS A 1 66 ? -32.231 3.584 -1.131 1.00 35.34 66 LYS A O 1
ATOM 507 N N . HIS A 1 67 ? -30.448 2.480 -1.921 1.00 40.97 67 HIS A N 1
ATOM 508 C CA . HIS A 1 67 ? -30.160 1.644 -0.764 1.00 40.97 67 HIS A CA 1
ATOM 509 C C . HIS A 1 67 ? -28.745 1.875 -0.210 1.00 40.97 67 HIS A C 1
ATOM 511 O O . HIS A 1 67 ? -28.315 1.107 0.649 1.00 40.97 67 HIS A O 1
ATOM 517 N N . GLY A 1 68 ? -28.030 2.906 -0.675 1.00 36.38 68 GLY A N 1
ATOM 518 C CA . GLY A 1 68 ? -26.691 3.236 -0.192 1.00 36.38 68 GLY A CA 1
ATOM 519 C C . GLY A 1 68 ? -25.609 2.255 -0.648 1.00 36.38 68 GLY A C 1
ATOM 520 O O . GLY A 1 68 ? -24.548 2.197 -0.034 1.00 36.38 68 GLY A O 1
ATOM 521 N N . ARG A 1 69 ? -25.858 1.454 -1.692 1.00 40.28 69 ARG A N 1
ATOM 522 C CA . ARG A 1 69 ? -24.874 0.505 -2.228 1.00 40.28 69 ARG A CA 1
ATOM 523 C C . ARG A 1 69 ? -24.103 1.138 -3.379 1.00 40.28 69 ARG A C 1
ATOM 525 O O . ARG A 1 69 ? -24.684 1.767 -4.261 1.00 40.28 69 ARG A O 1
ATOM 532 N N . VAL A 1 70 ? -22.791 0.921 -3.383 1.00 36.59 70 VAL A N 1
ATOM 533 C CA . VAL A 1 70 ? -21.916 1.256 -4.510 1.00 36.59 70 VAL A CA 1
ATOM 534 C C . VAL A 1 70 ? -22.179 0.244 -5.628 1.00 36.59 70 VAL A C 1
ATOM 536 O O . VAL A 1 70 ? -21.911 -0.945 -5.451 1.00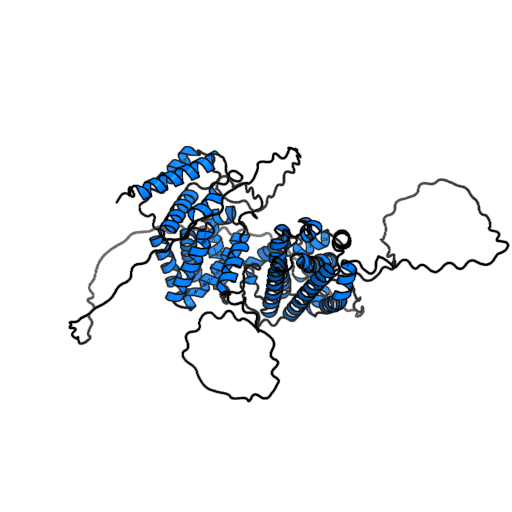 36.59 70 VAL A O 1
ATOM 539 N N . GLU A 1 71 ? -22.717 0.683 -6.770 1.00 31.14 71 GLU A N 1
ATOM 540 C CA . GLU A 1 71 ? -22.826 -0.190 -7.945 1.00 31.14 71 GLU A CA 1
ATOM 541 C C . GLU A 1 71 ? -21.442 -0.384 -8.593 1.00 31.14 71 GLU A C 1
ATOM 543 O O . GLU A 1 71 ? -20.804 0.590 -9.003 1.00 31.14 71 GLU A O 1
ATOM 548 N N . PRO A 1 72 ? -20.955 -1.627 -8.743 1.00 27.75 72 PRO A N 1
ATOM 549 C CA . PRO A 1 72 ? -19.718 -1.875 -9.462 1.00 27.75 72 PRO A CA 1
ATOM 550 C C . PRO A 1 72 ? -19.957 -1.766 -10.978 1.00 27.75 72 PRO A C 1
ATOM 552 O O . PRO A 1 72 ? -20.678 -2.580 -11.554 1.00 27.75 72 PRO A O 1
ATOM 555 N N . GLY A 1 73 ? -19.303 -0.805 -11.645 1.00 29.11 73 GLY A N 1
ATOM 556 C CA . GLY A 1 73 ? -19.030 -0.916 -13.088 1.00 29.11 73 GLY A CA 1
ATOM 557 C C . GLY A 1 73 ? -19.557 0.163 -14.042 1.00 29.11 73 GLY A C 1
ATOM 558 O O . GLY A 1 73 ? -19.684 -0.127 -15.231 1.00 29.11 73 GLY A O 1
ATOM 559 N N . ARG A 1 74 ? -19.824 1.403 -13.612 1.00 25.41 74 ARG A N 1
ATOM 560 C CA . ARG A 1 74 ? -20.053 2.519 -14.555 1.00 25.41 74 ARG A CA 1
ATOM 561 C C . ARG A 1 74 ? -19.263 3.768 -14.177 1.00 25.41 74 ARG A C 1
ATOM 563 O O . ARG A 1 74 ? -19.722 4.580 -13.387 1.00 25.41 74 ARG A O 1
ATOM 570 N N . VAL A 1 75 ? -18.099 3.942 -14.802 1.00 25.20 75 VAL A N 1
ATOM 571 C CA . VAL A 1 75 ? -17.396 5.232 -14.853 1.00 25.20 75 VAL A CA 1
ATOM 572 C C . VAL A 1 75 ? -17.894 5.969 -16.096 1.00 25.20 75 VAL A C 1
ATOM 574 O O . VAL A 1 75 ? -17.693 5.507 -17.217 1.00 25.20 75 VAL A O 1
ATOM 577 N N . PHE A 1 76 ? -18.589 7.089 -15.899 1.00 20.97 76 PHE A N 1
ATOM 578 C CA . PHE A 1 76 ? -18.977 8.010 -16.967 1.00 20.97 76 PHE A CA 1
ATOM 579 C C . PHE A 1 76 ? -18.166 9.294 -16.785 1.00 20.97 76 PHE A C 1
ATOM 581 O O . PHE A 1 76 ? -18.238 9.916 -15.729 1.00 20.97 76 PHE A O 1
ATOM 588 N N . VAL A 1 77 ? -17.386 9.682 -17.794 1.00 22.11 77 VAL A N 1
ATOM 589 C CA . VAL A 1 77 ? -16.563 10.901 -17.778 1.00 22.11 77 VAL A CA 1
ATOM 590 C C . VAL A 1 77 ? -17.272 11.976 -18.604 1.00 22.11 77 VAL A C 1
ATOM 592 O O . VAL A 1 77 ? -17.350 11.820 -19.825 1.00 22.11 77 VAL A O 1
ATOM 595 N N . PRO A 1 78 ? -17.777 13.080 -18.023 1.00 22.34 78 PRO A N 1
ATOM 596 C CA . PRO A 1 78 ? -18.105 14.257 -18.802 1.00 22.34 78 PRO A CA 1
ATOM 597 C C . PRO A 1 78 ? -16.890 15.188 -18.857 1.00 22.34 78 PRO A C 1
ATOM 599 O O . PRO A 1 78 ? -16.474 15.783 -17.866 1.00 22.34 78 PRO A O 1
ATOM 602 N N . TRP A 1 79 ? -16.344 15.320 -20.062 1.00 22.52 79 TRP A N 1
ATOM 603 C CA . TRP A 1 79 ? -15.419 16.373 -20.468 1.00 22.52 79 TRP A CA 1
ATOM 604 C C . TRP A 1 79 ? -16.074 17.756 -20.374 1.00 22.52 79 TRP A C 1
ATOM 606 O O . TRP A 1 79 ? -17.048 17.985 -21.088 1.00 22.52 79 TRP A O 1
ATOM 616 N N . ILE A 1 80 ? -15.492 18.707 -19.628 1.00 20.50 80 ILE A N 1
ATOM 617 C CA . ILE A 1 80 ? -15.682 20.151 -19.872 1.00 20.50 80 ILE A CA 1
ATOM 618 C C . ILE A 1 80 ? -14.375 20.923 -19.619 1.00 20.50 80 ILE A C 1
ATOM 620 O O . ILE A 1 80 ? -13.907 21.054 -18.494 1.00 20.50 80 ILE A O 1
ATOM 624 N N . PHE A 1 81 ? -13.834 21.501 -20.694 1.00 21.72 81 PHE A N 1
ATOM 625 C CA . PHE A 1 81 ? -12.845 22.582 -20.691 1.00 21.72 81 PHE A CA 1
ATOM 626 C C . PHE A 1 81 ? -13.546 23.931 -20.454 1.00 21.72 81 PHE A C 1
ATOM 628 O O . PHE A 1 81 ? -14.500 24.249 -21.168 1.00 21.72 81 PHE A O 1
ATOM 635 N N . ARG A 1 82 ? -13.001 24.798 -19.589 1.00 22.55 82 ARG A N 1
ATOM 636 C CA . ARG A 1 82 ? -13.052 26.258 -19.810 1.00 22.55 82 ARG A CA 1
ATOM 637 C C . ARG A 1 82 ? -11.920 26.998 -19.093 1.00 22.55 82 ARG A C 1
ATOM 639 O O . ARG A 1 82 ? -11.849 27.027 -17.873 1.00 22.55 82 ARG A O 1
ATOM 646 N N . ARG A 1 83 ? -11.068 27.630 -19.907 1.00 24.86 83 ARG A N 1
ATOM 647 C CA . ARG A 1 83 ? -10.095 28.668 -19.535 1.00 24.86 83 ARG A CA 1
ATOM 648 C C . ARG A 1 83 ? -10.807 29.916 -18.998 1.00 24.86 83 ARG A C 1
ATOM 650 O O . ARG A 1 83 ? -11.812 30.331 -19.573 1.00 24.86 83 ARG A O 1
ATOM 657 N N . GLY A 1 84 ? -10.194 30.577 -18.019 1.00 22.89 84 GLY A N 1
ATOM 658 C CA . GLY A 1 84 ? -10.493 31.956 -17.634 1.00 22.89 84 GLY A CA 1
ATOM 659 C C . GLY A 1 84 ? -9.315 32.581 -16.883 1.00 22.89 84 GLY A C 1
ATOM 660 O O . GLY A 1 84 ? -8.958 32.115 -15.812 1.00 22.89 84 GLY A O 1
ATOM 661 N N . HIS A 1 85 ? -8.697 33.597 -17.489 1.00 25.38 85 HIS A N 1
ATOM 662 C CA . HIS A 1 85 ? -7.598 34.415 -16.962 1.00 25.38 85 HIS A CA 1
ATOM 663 C C . HIS A 1 85 ? -8.019 35.326 -15.789 1.00 25.38 85 HIS A C 1
ATOM 665 O O . HIS A 1 85 ? -9.148 35.809 -15.772 1.00 25.38 85 HIS A O 1
ATOM 671 N N . GLY A 1 86 ? -7.061 35.679 -14.921 1.00 23.69 86 GLY A N 1
ATOM 672 C CA . GLY A 1 86 ? -7.110 36.847 -14.020 1.00 23.69 86 GLY A CA 1
ATOM 673 C C . GLY A 1 86 ? -6.045 36.745 -12.919 1.00 23.69 86 GLY A C 1
ATOM 674 O O . GLY A 1 86 ? -6.198 35.949 -12.009 1.00 23.69 86 GLY A O 1
ATOM 675 N N . ALA A 1 87 ? -4.853 37.315 -13.117 1.00 24.30 87 ALA A N 1
ATOM 676 C CA . ALA A 1 87 ? -4.434 38.643 -12.635 1.00 24.30 87 ALA A CA 1
ATOM 677 C C . ALA A 1 87 ? -3.931 38.630 -11.173 1.00 24.30 87 ALA A C 1
ATOM 679 O O . ALA A 1 87 ? -4.707 38.611 -10.224 1.00 24.30 87 ALA A O 1
ATOM 680 N N . PHE A 1 88 ? -2.600 38.649 -11.043 1.00 23.62 88 PHE A N 1
ATOM 681 C CA . PHE A 1 88 ? -1.831 38.816 -9.809 1.00 23.62 88 PHE A CA 1
ATOM 682 C C . PHE A 1 88 ? -2.017 40.221 -9.216 1.00 23.62 88 PHE A C 1
ATOM 684 O O . PHE A 1 88 ? -1.919 41.215 -9.937 1.00 23.62 88 PHE A O 1
ATOM 691 N N . GLY A 1 89 ? -2.200 40.288 -7.897 1.00 23.89 89 GLY A N 1
ATOM 692 C CA . GLY A 1 89 ? -2.054 41.493 -7.083 1.00 23.89 89 GLY A CA 1
ATOM 693 C C . GLY A 1 89 ? -1.161 41.180 -5.884 1.00 23.89 89 GLY A C 1
ATOM 694 O O . GLY A 1 89 ? -1.488 40.312 -5.082 1.00 23.89 89 GLY A O 1
ATOM 695 N N . SER A 1 90 ? -0.018 41.857 -5.823 1.00 25.17 90 SER A N 1
ATOM 696 C CA . SER A 1 90 ? 0.993 41.830 -4.763 1.00 25.17 90 SER A CA 1
ATOM 697 C C . SER A 1 90 ? 0.479 42.429 -3.454 1.00 25.17 90 SER A C 1
ATOM 699 O O . SER A 1 90 ? -0.139 43.493 -3.500 1.00 25.17 90 SER A O 1
ATOM 701 N N . VAL A 1 91 ? 0.833 41.837 -2.310 1.00 25.98 91 VAL A N 1
ATOM 702 C CA . VAL A 1 91 ? 0.936 42.555 -1.028 1.00 25.98 91 VAL A CA 1
ATOM 703 C C . VAL A 1 91 ? 2.142 42.022 -0.251 1.00 25.98 91 VAL A C 1
ATOM 705 O O . VAL A 1 91 ? 2.391 40.817 -0.218 1.00 25.98 91 VAL A O 1
ATOM 708 N N . ASP A 1 92 ? 2.881 42.979 0.297 1.00 25.23 92 ASP A N 1
ATOM 709 C CA . ASP A 1 92 ? 4.214 42.924 0.881 1.00 25.23 92 ASP A CA 1
ATOM 710 C C . ASP A 1 92 ? 4.371 42.016 2.111 1.00 25.23 92 ASP A C 1
ATOM 712 O O . ASP A 1 92 ? 3.493 41.914 2.970 1.00 25.23 92 ASP A O 1
ATOM 716 N N . GLN A 1 93 ? 5.557 41.408 2.203 1.00 27.23 93 GLN A N 1
ATOM 717 C CA . GLN A 1 93 ? 6.150 40.898 3.435 1.00 27.23 93 GLN A CA 1
ATOM 718 C C . GLN A 1 93 ? 7.022 41.997 4.042 1.00 27.23 93 GLN A C 1
ATOM 720 O O . GLN A 1 93 ? 7.982 42.413 3.400 1.00 27.23 93 GLN A O 1
ATOM 725 N N . GLU A 1 94 ? 6.773 42.378 5.293 1.00 26.34 94 GLU A N 1
ATOM 726 C CA . GLU A 1 94 ? 7.836 42.895 6.151 1.00 26.34 94 GLU A CA 1
ATOM 727 C C . GLU A 1 94 ? 7.499 42.730 7.644 1.00 26.34 94 GLU A C 1
ATOM 729 O O . GLU A 1 94 ? 6.355 42.873 8.065 1.00 26.34 94 GLU A O 1
ATOM 734 N N . GLU A 1 95 ? 8.564 42.442 8.397 1.00 28.09 95 GLU A N 1
ATOM 735 C CA . GLU A 1 95 ? 8.754 42.567 9.850 1.00 28.09 95 GLU A CA 1
ATOM 736 C C . GLU A 1 95 ? 8.328 41.432 10.804 1.00 28.09 95 GLU A C 1
ATOM 738 O O . GLU A 1 95 ? 7.164 41.066 10.942 1.00 28.09 95 GLU A O 1
ATOM 743 N N . GLY A 1 96 ? 9.317 40.969 11.593 1.00 26.16 96 GLY A N 1
ATOM 744 C CA . GLY A 1 96 ? 9.053 40.550 12.974 1.00 26.16 96 GLY A CA 1
ATOM 745 C C . GLY A 1 96 ? 9.801 39.340 13.547 1.00 26.16 96 GLY A C 1
ATOM 746 O O . GLY A 1 96 ? 9.165 38.493 14.165 1.00 26.16 96 GLY A O 1
ATOM 747 N N . ARG A 1 97 ? 11.134 39.245 13.429 1.00 27.00 97 ARG A N 1
ATOM 748 C CA . ARG A 1 97 ? 11.965 38.444 14.359 1.00 27.00 97 ARG A CA 1
ATOM 749 C C . ARG A 1 97 ? 12.716 39.396 15.288 1.00 27.00 97 ARG A C 1
ATOM 751 O O . ARG A 1 97 ? 13.584 40.098 14.784 1.00 27.00 97 ARG A O 1
ATOM 758 N N . GLN A 1 98 ? 12.449 39.354 16.598 1.00 28.25 98 GLN A N 1
ATOM 759 C CA . GLN A 1 98 ? 13.464 39.295 17.669 1.00 28.25 98 GLN A CA 1
ATOM 760 C C . GLN A 1 98 ? 12.864 39.397 19.087 1.00 28.25 98 GLN A C 1
ATOM 762 O O . GLN A 1 98 ? 11.838 40.028 19.301 1.00 28.25 98 GLN A O 1
ATOM 767 N N . GLU A 1 99 ? 13.616 38.793 20.015 1.00 27.69 99 GLU A N 1
ATOM 768 C CA . GLU A 1 99 ? 13.590 38.868 21.486 1.00 27.69 99 GLU A CA 1
ATOM 769 C C . GLU A 1 99 ? 12.643 37.943 22.270 1.00 27.69 99 GLU A C 1
ATOM 771 O O . GLU A 1 99 ? 11.445 38.175 22.385 1.00 27.69 99 GLU A O 1
ATOM 776 N N . LEU A 1 100 ? 13.245 36.955 22.952 1.00 26.20 100 LEU A N 1
ATOM 777 C CA . LEU A 1 100 ? 13.355 36.998 24.418 1.00 26.20 100 LEU A CA 1
ATOM 778 C C . LEU A 1 100 ? 14.391 35.987 24.943 1.00 26.20 100 LEU A C 1
ATOM 780 O O . LEU A 1 100 ? 14.123 34.800 25.109 1.00 26.20 100 LEU A O 1
ATOM 784 N N . ASP A 1 101 ? 15.571 36.519 25.255 1.00 28.52 101 ASP A N 1
ATOM 785 C CA . ASP A 1 101 ? 16.469 36.014 26.291 1.00 28.52 101 ASP A CA 1
ATOM 786 C C . ASP A 1 101 ? 15.932 36.469 27.659 1.00 28.52 101 ASP A C 1
ATOM 788 O O . ASP A 1 101 ? 15.663 37.660 27.839 1.00 28.52 101 ASP A O 1
ATOM 792 N N . ARG A 1 102 ? 15.817 35.551 28.630 1.00 29.86 102 ARG A N 1
ATOM 793 C CA . ARG A 1 102 ? 16.253 35.730 30.036 1.00 29.86 102 ARG A CA 1
ATOM 794 C C . ARG A 1 102 ? 15.835 34.552 30.914 1.00 29.86 102 ARG A C 1
ATOM 796 O O . ARG A 1 102 ? 14.709 34.448 31.393 1.00 29.86 102 ARG A O 1
ATOM 803 N N . ALA A 1 103 ? 16.831 33.722 31.199 1.00 29.77 103 ALA A N 1
ATOM 804 C CA . ALA A 1 103 ? 16.883 32.842 32.352 1.00 29.77 103 ALA A CA 1
ATOM 805 C C . ALA A 1 103 ? 17.042 33.651 33.656 1.00 29.77 103 ALA A C 1
ATOM 807 O O . ALA A 1 103 ? 17.792 34.625 33.715 1.00 29.77 103 ALA A O 1
ATOM 808 N N . GLY A 1 104 ? 16.382 33.200 34.723 1.00 28.16 104 GLY A N 1
ATOM 809 C CA . GLY A 1 104 ? 16.581 33.672 36.092 1.00 28.16 104 GLY A CA 1
ATOM 810 C C . GLY A 1 104 ? 16.302 32.537 37.073 1.00 28.16 104 GLY A C 1
ATOM 811 O O . GLY A 1 104 ? 15.150 32.189 37.306 1.00 28.16 104 GLY A O 1
ATOM 812 N N . GLY A 1 105 ? 17.365 31.925 37.599 1.00 27.62 105 GLY A N 1
ATOM 813 C CA . GLY A 1 105 ? 17.295 30.759 38.480 1.00 27.62 105 GLY A CA 1
ATOM 814 C C . GLY A 1 105 ? 17.021 31.061 39.958 1.00 27.62 105 GLY A C 1
ATOM 815 O O . GLY A 1 105 ? 17.086 32.202 40.412 1.00 27.62 105 GLY A O 1
ATOM 816 N N . ARG A 1 106 ? 16.788 29.984 40.722 1.00 29.03 106 ARG A N 1
ATOM 817 C CA . ARG A 1 106 ? 16.989 29.890 42.180 1.00 29.03 106 ARG A CA 1
ATOM 818 C C . ARG A 1 106 ? 17.409 28.463 42.568 1.00 29.03 106 ARG A C 1
ATOM 820 O O . ARG A 1 106 ? 16.639 27.527 42.400 1.00 29.03 106 ARG A O 1
ATOM 827 N N . GLN A 1 107 ? 18.625 28.332 43.106 1.00 31.19 107 GLN A N 1
ATOM 828 C CA . GLN A 1 107 ? 19.062 27.272 44.040 1.00 31.19 107 GLN A CA 1
ATOM 829 C C . GLN A 1 107 ? 18.528 27.605 45.461 1.00 31.19 107 GLN A C 1
ATOM 831 O O . GLN A 1 107 ? 18.195 28.763 45.708 1.00 31.19 107 GLN A O 1
ATOM 836 N N . VAL A 1 108 ? 18.381 26.689 46.436 1.00 29.56 108 VAL A N 1
ATOM 837 C CA . VAL A 1 108 ? 19.442 26.001 47.216 1.00 29.56 108 VAL A CA 1
ATOM 838 C C . VAL A 1 108 ? 18.829 24.921 48.164 1.00 29.56 108 VAL A C 1
ATOM 840 O O . VAL A 1 108 ? 17.843 25.220 48.827 1.00 29.56 108 VAL A O 1
ATOM 843 N N . ARG A 1 109 ? 19.484 23.733 48.213 1.00 29.55 109 ARG A N 1
ATOM 844 C CA . ARG A 1 109 ? 19.795 22.721 49.289 1.00 29.55 109 ARG A CA 1
ATOM 845 C C . ARG A 1 109 ? 18.783 22.256 50.363 1.00 29.55 109 ARG A C 1
ATOM 847 O O . ARG A 1 109 ? 18.125 23.071 50.988 1.00 29.55 109 ARG A O 1
ATOM 854 N N . GLU A 1 110 ? 18.575 20.932 50.516 1.00 33.84 110 GLU A N 1
ATOM 855 C CA . GLU A 1 110 ? 19.240 19.893 51.383 1.00 33.84 110 GLU A CA 1
ATOM 856 C C . GLU A 1 110 ? 18.952 20.013 52.901 1.00 33.84 110 GLU A C 1
ATOM 858 O O . GLU A 1 110 ? 19.413 20.961 53.522 1.00 33.84 110 GLU A O 1
ATOM 863 N N . ASP A 1 111 ? 18.221 19.057 53.512 1.00 28.81 111 ASP A N 1
ATOM 864 C CA . ASP A 1 111 ? 18.781 17.949 54.329 1.00 28.81 111 ASP A CA 1
ATOM 865 C C . ASP A 1 111 ? 17.713 17.056 55.045 1.00 28.81 111 ASP A C 1
ATOM 867 O O . ASP A 1 111 ? 16.592 17.471 55.319 1.00 28.81 111 ASP A O 1
ATOM 871 N N . ARG A 1 112 ? 18.123 15.796 55.288 1.00 29.61 112 ARG A N 1
ATOM 872 C CA . ARG A 1 112 ? 17.547 14.541 55.887 1.00 29.61 112 ARG A CA 1
ATOM 873 C C . ARG A 1 112 ? 16.925 14.609 57.329 1.00 29.61 112 ARG A C 1
ATOM 875 O O . ARG A 1 112 ? 16.967 15.698 57.889 1.00 29.61 112 ARG A O 1
ATOM 882 N N . PRO A 1 113 ? 16.528 13.501 58.058 1.00 48.56 113 PRO A N 1
ATOM 883 C CA . PRO A 1 113 ? 16.281 12.054 57.739 1.00 48.56 113 PRO A CA 1
ATOM 884 C C . PRO A 1 113 ? 15.102 11.287 58.479 1.00 48.56 113 PRO A C 1
ATOM 886 O O . PRO A 1 113 ? 14.596 11.730 59.499 1.00 48.56 113 PRO A O 1
ATOM 889 N N . LEU A 1 114 ? 14.861 10.023 58.038 1.00 33.62 114 LEU A N 1
ATOM 890 C CA . LEU A 1 114 ? 14.615 8.728 58.767 1.00 33.62 114 LEU A CA 1
ATOM 891 C C . LEU A 1 114 ? 13.295 8.326 59.504 1.00 33.62 114 LEU A C 1
ATOM 893 O O . LEU A 1 114 ? 12.675 9.106 60.210 1.00 33.62 114 LEU A O 1
ATOM 897 N N . GLN A 1 115 ? 13.078 6.986 59.467 1.00 29.98 115 GLN A N 1
ATOM 898 C CA . GLN A 1 115 ? 12.169 6.058 60.206 1.00 29.98 115 GLN A CA 1
ATOM 899 C C . GLN A 1 115 ? 10.791 5.775 59.563 1.00 29.98 115 GLN A C 1
ATOM 901 O O . GLN A 1 115 ? 10.079 6.701 59.224 1.00 29.98 115 GLN A O 1
ATOM 906 N N . GLY A 1 116 ? 10.293 4.542 59.385 1.00 29.81 116 GLY A N 1
ATOM 907 C CA . GLY A 1 116 ? 10.776 3.183 59.661 1.00 29.81 116 GLY A CA 1
ATOM 908 C C . GLY A 1 116 ? 9.591 2.198 59.816 1.00 29.81 116 GLY A C 1
ATOM 909 O O . GLY A 1 116 ? 8.619 2.559 60.462 1.00 29.81 116 GLY A O 1
ATOM 910 N N . GLN A 1 117 ? 9.748 0.951 59.323 1.00 30.84 117 GLN A N 1
ATOM 911 C CA . GLN A 1 117 ? 9.032 -0.295 59.725 1.00 30.84 117 GLN A CA 1
ATOM 912 C C . GLN A 1 117 ? 7.534 -0.414 59.315 1.00 30.84 117 GLN A C 1
ATOM 914 O O . GLN A 1 117 ? 6.811 0.565 59.362 1.00 30.84 117 GLN A O 1
ATOM 919 N N . ARG A 1 118 ? 6.940 -1.555 58.916 1.00 31.36 118 ARG A N 1
ATOM 920 C CA . ARG A 1 118 ? 7.210 -2.999 59.103 1.00 31.36 118 ARG A CA 1
ATOM 921 C C . ARG A 1 118 ? 6.254 -3.817 58.194 1.00 31.36 118 ARG A C 1
ATOM 923 O O . ARG A 1 118 ? 5.081 -3.467 58.111 1.00 31.36 118 ARG A O 1
ATOM 930 N N . GLU A 1 119 ? 6.719 -4.928 57.619 1.00 36.84 119 GLU A N 1
ATOM 931 C CA . GLU A 1 119 ? 5.878 -6.094 57.257 1.00 36.84 119 GLU A CA 1
ATOM 932 C C . GLU A 1 119 ? 5.545 -6.929 58.519 1.00 36.84 119 GLU A C 1
ATOM 934 O O . GLU A 1 119 ? 6.155 -6.698 59.575 1.00 36.84 119 GLU A O 1
ATOM 939 N N . PRO A 1 120 ? 4.604 -7.898 58.447 1.00 50.59 120 PRO A N 1
ATOM 940 C CA . PRO A 1 120 ? 5.051 -9.287 58.233 1.00 50.59 120 PRO A CA 1
ATOM 941 C C . PRO A 1 120 ? 4.107 -10.212 57.414 1.00 50.59 120 PRO A C 1
ATOM 943 O O . PRO A 1 120 ? 2.889 -10.163 57.543 1.00 50.59 120 PRO A O 1
ATOM 946 N N . SER A 1 121 ? 4.740 -11.085 56.620 1.00 35.19 121 SER A N 1
ATOM 947 C CA . SER A 1 121 ? 4.643 -12.566 56.561 1.00 35.19 121 SER A CA 1
ATOM 948 C C . SER A 1 121 ? 3.292 -13.314 56.695 1.00 35.19 121 SER A C 1
ATOM 950 O O . SER A 1 121 ? 2.581 -13.152 57.680 1.00 35.19 121 SER A O 1
ATOM 952 N N . GLY A 1 122 ? 3.041 -14.262 55.764 1.00 30.44 122 GLY A N 1
ATOM 953 C CA . GLY A 1 122 ? 1.985 -15.314 55.777 1.00 30.44 122 GLY A CA 1
ATOM 954 C C . GLY A 1 122 ? 2.186 -16.431 56.835 1.00 30.44 122 GLY A C 1
ATOM 955 O O . GLY A 1 122 ? 2.769 -16.113 57.871 1.00 30.44 122 GLY A O 1
ATOM 956 N N . PRO A 1 123 ? 1.807 -17.730 56.641 1.00 57.12 123 PRO A N 1
ATOM 957 C CA . PRO A 1 123 ? 1.384 -18.443 55.415 1.00 57.12 123 PRO A CA 1
ATOM 958 C C . PRO A 1 123 ? 0.235 -19.501 55.592 1.00 57.12 123 PRO A C 1
ATOM 960 O O . PRO A 1 123 ? -0.372 -19.620 56.650 1.00 57.12 123 PRO A O 1
ATOM 963 N N . ASP A 1 124 ? 0.049 -20.322 54.541 1.00 31.95 124 ASP A N 1
ATOM 964 C CA . ASP A 1 124 ? -0.274 -21.774 54.532 1.00 31.95 124 ASP A CA 1
ATOM 965 C C . ASP A 1 124 ? -1.708 -22.328 54.255 1.00 31.95 124 ASP A C 1
ATOM 967 O O . ASP A 1 124 ? -2.617 -22.268 55.072 1.00 31.95 124 ASP A O 1
ATOM 971 N N . ARG A 1 125 ? -1.770 -23.045 53.110 1.00 32.41 125 ARG A N 1
ATOM 972 C CA . ARG A 1 125 ? -2.214 -24.447 52.872 1.00 32.41 125 ARG A CA 1
ATOM 973 C C . ARG A 1 125 ? -3.696 -24.886 52.777 1.00 32.41 125 ARG A C 1
ATOM 975 O O . ARG A 1 125 ? -4.440 -24.905 53.742 1.00 32.41 125 ARG A O 1
ATOM 982 N N . ALA A 1 126 ? -3.929 -25.539 51.623 1.00 30.02 126 ALA A N 1
ATOM 983 C CA . ALA A 1 126 ? -4.456 -26.905 51.417 1.00 30.02 126 ALA A CA 1
ATOM 984 C C . ALA A 1 126 ? -5.970 -27.156 51.196 1.00 30.02 126 ALA A C 1
ATOM 986 O O . ALA A 1 126 ? -6.792 -27.038 52.091 1.00 30.02 126 ALA A O 1
ATOM 987 N N . ALA A 1 127 ? -6.257 -27.599 49.960 1.00 32.50 127 ALA A N 1
ATOM 988 C CA . ALA A 1 127 ? -6.995 -28.801 49.528 1.00 32.50 127 ALA A CA 1
ATOM 989 C C . ALA A 1 127 ? -8.114 -29.404 50.407 1.00 32.50 127 ALA A C 1
ATOM 991 O O . ALA A 1 127 ? -7.851 -29.829 51.526 1.00 32.50 127 ALA A O 1
ATOM 992 N N . ALA A 1 128 ? -9.291 -29.640 49.804 1.00 31.34 128 ALA A N 1
ATOM 993 C CA . ALA A 1 128 ? -9.853 -30.978 49.509 1.00 31.34 128 ALA A CA 1
ATOM 994 C C . ALA A 1 128 ? -11.360 -30.920 49.164 1.00 31.34 128 ALA A C 1
ATOM 996 O O . ALA A 1 128 ? -12.079 -30.091 49.707 1.00 31.34 128 ALA A O 1
ATOM 997 N N . ASP A 1 129 ? -11.782 -31.854 48.298 1.00 30.58 129 ASP A N 1
ATOM 998 C CA . ASP A 1 129 ? -13.104 -32.499 48.165 1.00 30.58 129 ASP A CA 1
ATOM 999 C C . ASP A 1 129 ? -14.376 -31.624 48.116 1.00 30.58 129 ASP A C 1
ATOM 1001 O O . ASP A 1 129 ? -14.720 -30.882 49.021 1.00 30.58 129 ASP A O 1
ATOM 1005 N N . GLY A 1 130 ? -15.204 -31.699 47.076 1.00 29.55 130 GLY A N 1
ATOM 1006 C CA . GLY A 1 130 ? -15.765 -32.935 46.542 1.00 29.55 130 GLY A CA 1
ATOM 1007 C C . GLY A 1 130 ? -17.120 -33.191 47.201 1.00 29.55 130 GLY A C 1
ATOM 1008 O O . GLY A 1 130 ? -17.165 -33.704 48.312 1.00 29.55 130 GLY A O 1
ATOM 1009 N N . ARG A 1 131 ? -18.219 -32.838 46.514 1.00 31.95 131 ARG A N 1
ATOM 1010 C CA . ARG A 1 131 ? -19.502 -33.574 46.496 1.00 31.95 131 ARG A CA 1
ATOM 1011 C C . ARG A 1 131 ? -20.583 -32.817 45.725 1.00 31.95 131 ARG A C 1
ATOM 1013 O O . ARG A 1 131 ? -21.076 -31.773 46.135 1.00 31.95 131 ARG A O 1
ATOM 1020 N N . VAL A 1 132 ? -20.968 -33.452 44.628 1.00 35.78 132 VAL A N 1
ATOM 1021 C CA . VAL A 1 132 ? -22.249 -33.334 43.935 1.00 35.78 132 VAL A CA 1
ATOM 1022 C C . VAL A 1 132 ? -23.385 -33.754 44.878 1.00 35.78 132 VAL A C 1
ATOM 1024 O O . VAL A 1 132 ? -23.240 -34.761 45.577 1.00 35.78 132 VAL A O 1
ATOM 1027 N N . PRO A 1 133 ? -24.543 -33.077 44.833 1.00 47.41 133 PRO A N 1
ATOM 1028 C CA . PRO A 1 133 ? -25.809 -33.738 45.086 1.00 47.41 133 PRO A CA 1
ATOM 1029 C C . PRO A 1 133 ? -26.693 -33.691 43.835 1.00 47.41 133 PRO A C 1
ATOM 1031 O O . PRO A 1 133 ? -27.189 -32.643 43.431 1.00 47.41 133 PRO A O 1
ATOM 1034 N N . ASP A 1 134 ? -26.913 -34.872 43.262 1.00 35.75 134 ASP A N 1
ATOM 1035 C CA . ASP A 1 134 ? -28.072 -35.181 42.430 1.00 35.75 134 ASP A CA 1
ATOM 1036 C C . ASP A 1 134 ? -29.350 -35.032 43.258 1.00 35.75 134 ASP A C 1
ATOM 1038 O O . ASP A 1 134 ? -29.412 -35.590 44.360 1.00 35.75 134 ASP A O 1
ATOM 1042 N N . ARG A 1 135 ? -30.381 -34.375 42.700 1.00 34.12 135 ARG A N 1
ATOM 1043 C CA . ARG A 1 135 ? -31.807 -34.781 42.755 1.00 34.12 135 ARG A CA 1
ATOM 1044 C C . ARG A 1 135 ? -32.736 -33.797 42.000 1.00 34.12 135 ARG A C 1
ATOM 1046 O O . ARG A 1 135 ? -32.283 -32.721 41.633 1.00 34.12 135 ARG A O 1
ATOM 1053 N N . PRO A 1 136 ? -33.993 -34.182 41.675 1.00 43.31 136 PRO A N 1
ATOM 1054 C CA . PRO A 1 136 ? -34.471 -34.215 40.290 1.00 43.31 136 PRO A CA 1
ATOM 1055 C C . PRO A 1 136 ? -35.751 -33.386 40.037 1.00 43.31 136 PRO A C 1
ATOM 1057 O O . PRO A 1 136 ? -36.358 -32.858 40.963 1.00 43.31 136 PRO A O 1
ATOM 1060 N N . GLY A 1 137 ? -36.223 -33.401 38.782 1.00 30.12 137 GLY A N 1
ATOM 1061 C CA . GLY A 1 137 ? -37.512 -32.831 38.350 1.00 30.12 137 GLY A CA 1
ATOM 1062 C C . GLY A 1 137 ? -37.369 -31.359 37.953 1.00 30.12 137 GLY A C 1
ATOM 1063 O O . GLY A 1 137 ? -36.556 -30.651 38.518 1.00 30.12 137 GLY A O 1
ATOM 1064 N N . GLN A 1 138 ? -38.063 -30.797 36.974 1.00 32.31 138 GLN A N 1
ATOM 1065 C CA . GLN A 1 138 ? -39.339 -31.111 36.349 1.00 32.31 138 GLN A CA 1
ATOM 1066 C C . GLN A 1 138 ? -39.423 -30.310 35.034 1.00 32.31 138 GLN A C 1
ATOM 1068 O O . GLN A 1 138 ? -38.832 -29.245 34.923 1.00 32.31 138 GLN A O 1
ATOM 1073 N N . GLU A 1 139 ? -40.205 -30.847 34.096 1.00 30.30 139 GLU A N 1
ATOM 1074 C CA . GLU A 1 139 ? -41.118 -30.141 33.181 1.00 30.30 139 GLU A CA 1
ATOM 1075 C C . GLU A 1 139 ? -40.631 -28.968 32.308 1.00 30.30 139 GLU A C 1
ATOM 1077 O O . GLU A 1 139 ? -40.181 -27.928 32.770 1.00 30.30 139 GLU A O 1
ATOM 1082 N N . GLY A 1 140 ? -40.911 -29.072 31.004 1.00 32.88 140 GLY A N 1
ATOM 1083 C CA . GLY A 1 140 ? -40.913 -27.903 30.125 1.00 32.88 140 GLY A CA 1
ATOM 1084 C C . GLY A 1 140 ? -41.052 -28.228 28.646 1.00 32.88 140 GLY A C 1
ATOM 1085 O O . GLY A 1 140 ? -40.093 -28.131 27.890 1.00 32.88 140 GLY A O 1
ATOM 1086 N N . ARG A 1 141 ? -42.259 -28.607 28.209 1.00 34.62 141 ARG A N 1
ATOM 1087 C CA . ARG A 1 141 ? -42.642 -28.547 26.788 1.00 34.62 141 ARG A CA 1
ATOM 1088 C C . ARG A 1 141 ? -42.591 -27.094 26.301 1.00 34.62 141 ARG A C 1
ATOM 1090 O O . ARG A 1 141 ? -43.030 -26.222 27.040 1.00 34.62 141 ARG A O 1
ATOM 1097 N N . LEU A 1 142 ? -42.207 -26.905 25.033 1.00 32.66 142 LEU A N 1
ATOM 1098 C CA . LEU A 1 142 ? -42.801 -26.031 23.990 1.00 32.66 142 LEU A CA 1
ATOM 1099 C C . LEU A 1 142 ? -41.683 -25.578 23.030 1.00 32.66 142 LEU A C 1
ATOM 1101 O O . LEU A 1 142 ? -40.787 -24.832 23.388 1.00 32.66 142 LEU A O 1
ATOM 1105 N N . ALA A 1 143 ? -41.589 -26.184 21.847 1.00 31.08 143 ALA A N 1
ATOM 1106 C CA . ALA A 1 143 ? -42.195 -25.667 20.614 1.00 31.08 143 ALA A CA 1
ATOM 1107 C C . ALA A 1 143 ? -41.568 -24.339 20.135 1.00 31.08 143 ALA A C 1
ATOM 1109 O O . ALA A 1 143 ? -42.078 -23.258 20.407 1.00 31.08 143 ALA A O 1
ATOM 1110 N N . GLY A 1 144 ? -40.498 -24.443 19.337 1.00 29.50 144 GLY A N 1
ATOM 1111 C CA . GLY A 1 144 ? -39.876 -23.332 18.613 1.00 29.50 144 GLY A CA 1
ATOM 1112 C C . GLY A 1 144 ? -39.625 -23.714 17.154 1.00 29.50 144 GLY A C 1
ATOM 1113 O O . GLY A 1 144 ? -38.799 -24.565 16.855 1.00 29.50 144 GLY A O 1
ATOM 1114 N N . ARG A 1 145 ? -40.406 -23.115 16.256 1.00 30.98 145 ARG A N 1
ATOM 1115 C CA . ARG A 1 145 ? -40.487 -23.354 14.806 1.00 30.98 145 ARG A CA 1
ATOM 1116 C C . ARG A 1 145 ? -39.133 -23.246 14.079 1.00 30.98 145 ARG A C 1
ATOM 1118 O O . ARG A 1 145 ? -38.587 -22.154 13.969 1.00 30.98 145 ARG A O 1
ATOM 1125 N N . SER A 1 146 ? -38.690 -24.327 13.435 1.00 26.81 146 SER A N 1
ATOM 1126 C CA . SER A 1 146 ? -37.691 -24.269 12.359 1.00 26.81 146 SER A CA 1
ATOM 1127 C C . SER A 1 146 ? -38.344 -23.758 11.069 1.00 26.81 146 SER A C 1
ATOM 1129 O O . SER A 1 146 ? -39.250 -24.394 10.529 1.00 26.81 146 SER A O 1
ATOM 1131 N N . ARG A 1 147 ? -37.891 -22.608 10.556 1.00 31.02 147 ARG A N 1
ATOM 1132 C CA . ARG A 1 147 ? -38.166 -22.190 9.175 1.00 31.02 147 ARG A CA 1
ATOM 1133 C C . ARG A 1 147 ? -37.119 -22.821 8.263 1.00 31.02 147 ARG A C 1
ATOM 1135 O O . ARG A 1 147 ? -35.944 -22.484 8.320 1.00 31.02 147 ARG A O 1
ATOM 1142 N N . SER A 1 148 ? -37.577 -23.742 7.430 1.00 26.70 148 SER A N 1
ATOM 1143 C CA . SER A 1 148 ? -36.836 -24.347 6.333 1.00 26.70 148 SER A CA 1
ATOM 1144 C C . SER A 1 148 ? -36.615 -23.329 5.209 1.00 26.70 148 SER A C 1
ATOM 1146 O O . SER A 1 148 ? -37.563 -22.820 4.609 1.00 26.70 148 SER A O 1
ATOM 1148 N N . VAL A 1 149 ? -35.347 -23.039 4.911 1.00 26.11 149 VAL A N 1
ATOM 1149 C CA . VAL A 1 149 ? -34.937 -22.299 3.712 1.00 26.11 149 VAL A CA 1
ATOM 1150 C C . VAL A 1 149 ? -34.977 -23.260 2.526 1.00 26.11 149 VAL A C 1
ATOM 1152 O O . VAL A 1 149 ? -34.360 -24.324 2.526 1.00 26.11 149 VAL A O 1
ATOM 1155 N N . ARG A 1 150 ? -35.776 -22.896 1.524 1.00 25.56 150 ARG A N 1
ATOM 1156 C CA . ARG A 1 150 ? -36.033 -23.674 0.313 1.00 25.56 150 ARG A CA 1
ATOM 1157 C C . ARG A 1 150 ? -34.908 -23.395 -0.693 1.00 25.56 150 ARG A C 1
ATOM 1159 O O . ARG A 1 150 ? -34.835 -22.302 -1.244 1.00 25.56 150 ARG A O 1
ATOM 1166 N N . VAL A 1 151 ? -34.037 -24.376 -0.923 1.00 27.44 151 VAL A N 1
ATOM 1167 C CA . VAL A 1 151 ? -32.971 -24.329 -1.938 1.00 27.44 151 VAL A CA 1
ATOM 1168 C C . VAL A 1 151 ? -33.588 -24.501 -3.329 1.00 27.44 151 VAL A C 1
ATOM 1170 O O . VAL A 1 151 ? -34.136 -25.558 -3.647 1.00 27.44 151 VAL A O 1
ATOM 1173 N N . PHE A 1 152 ? -33.495 -23.470 -4.170 1.00 24.69 152 PHE A N 1
ATOM 1174 C CA . PHE A 1 152 ? -33.819 -23.554 -5.594 1.00 24.69 152 PHE A CA 1
ATOM 1175 C C . PHE A 1 152 ? -32.623 -24.154 -6.352 1.00 24.69 152 PHE A C 1
ATOM 1177 O O . PHE A 1 152 ? -31.597 -23.505 -6.535 1.00 24.69 152 PHE A O 1
ATOM 1184 N N . ARG A 1 153 ? -32.753 -25.410 -6.800 1.00 28.34 153 ARG A N 1
ATOM 1185 C CA . ARG A 1 153 ? -31.860 -26.026 -7.795 1.00 28.34 153 ARG A CA 1
ATOM 1186 C C . ARG A 1 153 ? -32.326 -25.628 -9.197 1.00 28.34 153 ARG A C 1
ATOM 1188 O O . ARG A 1 153 ? -33.327 -26.151 -9.683 1.00 28.34 153 ARG A O 1
ATOM 1195 N N . GLY A 1 154 ? -31.594 -24.724 -9.843 1.00 26.80 154 GLY A N 1
ATOM 1196 C CA . GLY A 1 154 ? -31.730 -24.443 -11.272 1.00 26.80 154 GLY A CA 1
ATOM 1197 C C . GLY A 1 154 ? -31.092 -25.557 -12.104 1.00 26.80 154 GLY A C 1
ATOM 1198 O O . GLY A 1 154 ? -29.911 -25.854 -11.947 1.00 26.80 154 GLY A O 1
ATOM 1199 N N . ARG A 1 155 ? -31.895 -26.199 -12.958 1.00 29.38 155 ARG A N 1
ATOM 1200 C CA . ARG A 1 155 ? -31.458 -27.166 -13.976 1.00 29.38 155 ARG A CA 1
ATOM 1201 C C . ARG A 1 155 ? -30.772 -26.425 -15.126 1.00 29.38 155 ARG A C 1
ATOM 1203 O O . ARG A 1 155 ? -31.331 -25.460 -15.637 1.00 29.38 155 ARG A O 1
ATOM 1210 N N . GLY A 1 156 ? -29.605 -26.909 -15.545 1.00 27.17 156 GLY A N 1
ATOM 1211 C CA . GLY A 1 156 ? -28.960 -26.491 -16.791 1.00 27.17 156 GLY A CA 1
ATOM 1212 C C . GLY A 1 156 ? -29.614 -27.112 -18.034 1.00 27.17 156 GLY A C 1
ATOM 1213 O O . GLY A 1 156 ? -30.377 -28.076 -17.907 1.00 27.17 156 GLY A O 1
ATOM 1214 N N . PRO A 1 157 ? -29.299 -26.610 -19.238 1.00 35.22 157 PRO A N 1
ATOM 1215 C CA . PRO A 1 157 ? -29.524 -27.331 -20.477 1.00 35.22 157 PRO A CA 1
ATOM 1216 C C . PRO A 1 157 ? -28.254 -28.088 -20.890 1.00 35.22 157 PRO A C 1
ATOM 1218 O O . PRO A 1 157 ? -27.155 -27.537 -20.928 1.00 35.22 157 PRO A O 1
ATOM 1221 N N . GLY A 1 158 ? -28.427 -29.377 -21.175 1.00 27.91 158 GLY A N 1
ATOM 1222 C CA . GLY A 1 158 ? -27.391 -30.235 -21.731 1.00 27.91 158 GLY A CA 1
ATOM 1223 C C . GLY A 1 158 ? -27.209 -30.030 -23.232 1.00 27.91 158 GLY A C 1
ATOM 1224 O O . GLY A 1 158 ? -28.144 -29.663 -23.940 1.00 27.91 158 GLY A O 1
ATOM 1225 N N . LEU A 1 159 ? -26.008 -30.350 -23.708 1.00 32.91 159 LEU A N 1
ATOM 1226 C CA . LEU A 1 159 ? -25.725 -30.612 -25.112 1.00 32.91 159 LEU A CA 1
ATOM 1227 C C . LEU A 1 159 ? -24.946 -31.927 -25.221 1.00 32.91 159 LEU A C 1
ATOM 1229 O O . LEU A 1 159 ? -23.875 -32.097 -24.642 1.00 32.91 159 LEU A O 1
ATOM 1233 N N . GLN A 1 160 ? -25.560 -32.860 -25.948 1.00 30.78 160 GLN A N 1
ATOM 1234 C CA . GLN A 1 160 ? -24.963 -34.042 -26.578 1.00 30.78 160 GLN A CA 1
ATOM 1235 C C . GLN A 1 160 ? -23.889 -33.537 -27.569 1.00 30.78 160 GLN A C 1
ATOM 1237 O O . GLN A 1 160 ? -24.082 -32.497 -28.186 1.00 30.78 160 GLN A O 1
ATOM 1242 N N . GLY A 1 161 ? -22.695 -34.111 -27.710 1.00 28.81 161 GLY A N 1
ATOM 1243 C CA . GLY A 1 161 ? -22.398 -35.497 -28.054 1.00 28.81 161 GLY A CA 1
ATOM 1244 C C . GLY A 1 161 ? -21.910 -35.548 -29.509 1.00 28.81 161 GLY A C 1
ATOM 1245 O O . GLY A 1 161 ? -22.734 -35.658 -30.405 1.00 28.81 161 GLY A O 1
ATOM 1246 N N . LEU A 1 162 ? -20.592 -35.480 -29.745 1.00 31.98 162 LEU A N 1
ATOM 1247 C CA . LEU A 1 162 ? -19.938 -35.894 -30.997 1.00 31.98 162 LEU A CA 1
ATOM 1248 C C . LEU A 1 162 ? -18.575 -36.530 -30.670 1.00 31.98 162 LEU A C 1
ATOM 1250 O O . LEU A 1 162 ? -17.859 -36.063 -29.790 1.00 31.98 162 LEU A O 1
ATOM 1254 N N . GLY A 1 163 ? -18.319 -37.668 -31.319 1.00 29.91 163 GLY A N 1
ATOM 1255 C CA . GLY A 1 163 ? -17.376 -38.718 -30.925 1.00 29.91 163 GLY A CA 1
ATOM 1256 C C . GLY A 1 163 ? -15.889 -38.512 -31.261 1.00 29.91 163 GLY A C 1
ATOM 1257 O O . GLY A 1 163 ? -15.466 -37.413 -31.613 1.00 29.91 163 GLY A O 1
ATOM 1258 N N . PRO A 1 164 ? -15.082 -39.586 -31.124 1.00 38.50 164 PRO A N 1
ATOM 1259 C CA . PRO A 1 164 ? -13.625 -39.526 -31.143 1.00 38.50 164 PRO A CA 1
ATOM 1260 C C . PRO A 1 164 ? -13.063 -39.731 -32.555 1.00 38.50 164 PRO A C 1
ATOM 1262 O O . PRO A 1 164 ? -13.587 -40.533 -33.328 1.00 38.50 164 PRO A O 1
ATOM 1265 N N . GLY A 1 165 ? -11.956 -39.063 -32.885 1.00 30.25 165 GLY A N 1
ATOM 1266 C CA . GLY A 1 165 ? -11.314 -39.272 -34.176 1.00 30.25 165 GLY A CA 1
ATOM 1267 C C . GLY A 1 165 ? -9.938 -38.633 -34.346 1.00 30.25 165 GLY A C 1
ATOM 1268 O O . GLY A 1 165 ? -9.822 -37.422 -34.447 1.00 30.25 165 GLY A O 1
ATOM 1269 N N . VAL A 1 166 ? -8.962 -39.523 -34.543 1.00 31.09 166 VAL A N 1
ATOM 1270 C CA . VAL A 1 166 ? -7.749 -39.378 -35.368 1.00 31.09 166 VAL A CA 1
ATOM 1271 C C . VAL A 1 166 ? -6.512 -38.737 -34.724 1.00 31.09 166 VAL A C 1
ATOM 1273 O O . VAL A 1 166 ? -6.338 -37.527 -34.645 1.00 31.09 166 VAL A O 1
ATOM 1276 N N . ALA A 1 167 ? -5.584 -39.631 -34.374 1.00 33.47 167 ALA A N 1
ATOM 1277 C CA . ALA A 1 167 ? -4.164 -39.366 -34.216 1.00 33.47 167 ALA A CA 1
ATOM 1278 C C . ALA A 1 167 ? -3.515 -39.020 -35.571 1.00 33.47 167 ALA A C 1
ATOM 1280 O O . ALA A 1 167 ? -3.666 -39.767 -36.539 1.00 33.47 167 ALA A O 1
ATOM 1281 N N . GLY A 1 168 ? -2.748 -37.929 -35.613 1.00 29.86 168 GLY A N 1
ATOM 1282 C CA . GLY A 1 168 ? -1.879 -37.553 -36.729 1.00 29.86 168 GLY A CA 1
ATOM 1283 C C . GLY A 1 168 ? -0.433 -37.395 -36.257 1.00 29.86 168 GLY A C 1
ATOM 1284 O O . GLY A 1 168 ? -0.162 -36.657 -35.315 1.00 29.86 168 GLY A O 1
ATOM 1285 N N . LYS A 1 169 ? 0.480 -38.130 -36.900 1.00 33.03 169 LYS A N 1
ATOM 1286 C CA . LYS A 1 169 ? 1.944 -38.027 -36.786 1.00 33.03 169 LYS A CA 1
ATOM 1287 C C . LYS A 1 169 ? 2.492 -37.010 -37.807 1.00 33.03 169 LYS A C 1
ATOM 1289 O O . LYS A 1 169 ? 1.956 -36.942 -38.908 1.00 33.03 169 LYS A O 1
ATOM 1294 N N . GLY A 1 170 ? 3.632 -36.387 -37.481 1.00 28.78 170 GLY A N 1
ATOM 1295 C CA . GLY A 1 170 ? 4.529 -35.627 -38.384 1.00 28.78 170 GLY A CA 1
ATOM 1296 C C . GLY A 1 170 ? 4.496 -34.119 -38.100 1.00 28.78 170 GLY A C 1
ATOM 1297 O O . GLY A 1 170 ? 3.415 -33.582 -37.921 1.00 28.78 170 GLY A O 1
ATOM 1298 N N . GLU A 1 171 ? 5.581 -33.350 -37.978 1.00 29.05 171 GLU A N 1
ATOM 1299 C CA . GLU A 1 171 ? 7.013 -33.478 -38.302 1.00 29.05 171 GLU A CA 1
ATOM 1300 C C . GLU A 1 171 ? 7.832 -32.547 -37.368 1.00 29.05 171 GLU A C 1
ATOM 1302 O O . GLU A 1 171 ? 7.262 -31.618 -36.789 1.00 29.05 171 GLU A O 1
ATOM 1307 N N . PRO A 1 172 ? 9.159 -32.735 -37.223 1.00 38.19 172 PRO A N 1
ATOM 1308 C CA . PRO A 1 172 ? 10.019 -31.821 -36.484 1.00 38.19 172 PRO A CA 1
ATOM 1309 C C . PRO A 1 172 ? 10.633 -30.760 -37.411 1.00 38.19 172 PRO A C 1
ATOM 1311 O O . PRO A 1 172 ? 11.132 -31.081 -38.486 1.00 38.19 172 PRO A O 1
ATOM 1314 N N . GLY A 1 173 ? 10.702 -29.511 -36.948 1.00 32.38 173 GLY A N 1
ATOM 1315 C CA . GLY A 1 173 ? 11.684 -28.559 -37.471 1.00 32.38 173 GLY A CA 1
ATOM 1316 C C . GLY A 1 173 ? 11.147 -27.178 -37.814 1.00 32.38 173 GLY A C 1
ATOM 1317 O O . GLY A 1 173 ? 10.854 -26.889 -38.968 1.00 32.38 173 GLY A O 1
ATOM 1318 N N . ARG A 1 174 ? 11.177 -26.279 -36.828 1.00 29.78 174 ARG A N 1
ATOM 1319 C CA . ARG A 1 174 ? 11.678 -24.911 -37.012 1.00 29.78 174 ARG A CA 1
ATOM 1320 C C . ARG A 1 174 ? 12.450 -24.541 -35.750 1.00 29.78 174 ARG A C 1
ATOM 1322 O O . ARG A 1 174 ? 11.890 -24.587 -34.660 1.00 29.78 174 ARG A O 1
ATOM 1329 N N . GLY A 1 175 ? 13.743 -24.253 -35.896 1.00 28.41 175 GLY A N 1
ATOM 1330 C CA . GLY A 1 175 ? 14.538 -23.666 -34.816 1.00 28.41 175 GLY A CA 1
ATOM 1331 C C . GLY A 1 175 ? 13.936 -22.321 -34.390 1.00 28.41 175 GLY A C 1
ATOM 1332 O O . GLY A 1 175 ? 13.234 -21.698 -35.194 1.00 28.41 175 GLY A O 1
ATOM 1333 N N . PRO A 1 176 ? 14.154 -21.878 -33.141 1.00 29.56 176 PRO A N 1
ATOM 1334 C CA . PRO A 1 176 ? 13.565 -20.638 -32.668 1.00 29.56 176 PRO A CA 1
ATOM 1335 C C . PRO A 1 176 ? 14.119 -19.469 -33.485 1.00 29.56 176 PRO A C 1
ATOM 1337 O O . PRO A 1 176 ? 15.331 -19.307 -33.626 1.00 29.56 176 PRO A O 1
ATOM 1340 N N . ALA A 1 177 ? 13.215 -18.661 -34.038 1.00 28.48 177 ALA A N 1
ATOM 1341 C CA . ALA A 1 177 ? 13.563 -17.333 -34.509 1.00 28.48 177 ALA A CA 1
ATOM 1342 C C . ALA A 1 177 ? 14.061 -16.534 -33.298 1.00 28.48 177 ALA A C 1
ATOM 1344 O O . ALA A 1 177 ? 13.345 -16.409 -32.304 1.00 28.48 177 ALA A O 1
ATOM 1345 N N . VAL A 1 178 ? 15.293 -16.036 -33.370 1.00 32.84 178 VAL A N 1
ATOM 1346 C CA . VAL A 1 178 ? 15.841 -15.112 -32.377 1.00 32.84 178 VAL A CA 1
ATOM 1347 C C . VAL A 1 178 ? 15.095 -13.792 -32.552 1.00 32.84 178 VAL A C 1
ATOM 1349 O O . VAL A 1 178 ? 15.295 -13.084 -33.537 1.00 32.84 178 VAL A O 1
ATOM 1352 N N . VAL A 1 179 ? 14.167 -13.505 -31.641 1.00 34.16 179 VAL A N 1
ATOM 1353 C CA . VAL A 1 179 ? 13.514 -12.199 -31.551 1.00 34.16 179 VAL A CA 1
ATOM 1354 C C . VAL A 1 179 ? 14.398 -11.340 -30.661 1.00 34.16 179 VAL A C 1
ATOM 1356 O O . VAL A 1 179 ? 14.469 -11.572 -29.458 1.00 34.16 179 VAL A O 1
ATOM 1359 N N . HIS A 1 180 ? 15.104 -10.392 -31.269 1.00 35.56 180 HIS A N 1
ATOM 1360 C CA . HIS A 1 180 ? 15.742 -9.304 -30.539 1.00 35.56 180 HIS A CA 1
ATOM 1361 C C . HIS A 1 180 ? 14.670 -8.269 -30.171 1.00 35.56 180 HIS A C 1
ATOM 1363 O O . HIS A 1 180 ? 13.803 -7.990 -31.000 1.00 35.56 180 HIS A O 1
ATOM 1369 N N . ASP A 1 181 ? 14.768 -7.697 -28.969 1.00 50.78 181 ASP A N 1
ATOM 1370 C CA . ASP A 1 181 ? 13.991 -6.548 -28.482 1.00 50.78 181 ASP A CA 1
ATOM 1371 C C . ASP A 1 181 ? 12.596 -6.850 -27.884 1.00 50.78 181 ASP A C 1
ATOM 1373 O O . ASP A 1 181 ? 11.544 -6.510 -28.430 1.00 50.78 181 ASP A O 1
ATOM 1377 N N . LEU A 1 182 ? 12.595 -7.494 -26.712 1.00 44.75 182 LEU A N 1
ATOM 1378 C CA . LEU A 1 182 ? 11.406 -7.828 -25.915 1.00 44.75 182 LEU A CA 1
ATOM 1379 C C . LEU A 1 182 ? 11.103 -6.832 -24.804 1.00 44.75 182 LEU A C 1
ATOM 1381 O O . LEU A 1 182 ? 10.037 -6.928 -24.205 1.00 44.75 182 LEU A O 1
ATOM 1385 N N . TRP A 1 183 ? 12.003 -5.891 -24.529 1.00 50.84 183 TRP A N 1
ATOM 1386 C CA . TRP A 1 183 ? 11.799 -4.850 -23.517 1.00 50.84 183 TRP A CA 1
ATOM 1387 C C . TRP A 1 183 ? 12.054 -3.425 -24.039 1.00 50.84 183 TRP A C 1
ATOM 1389 O O . TRP A 1 183 ? 11.988 -2.479 -23.261 1.00 50.84 183 TRP A O 1
ATOM 1399 N N . GLY A 1 184 ? 12.206 -3.262 -25.361 1.00 44.00 184 GLY A N 1
ATOM 1400 C CA . GLY A 1 184 ? 11.896 -2.045 -26.119 1.00 44.00 184 GLY A CA 1
ATOM 1401 C C . GLY A 1 184 ? 13.036 -1.083 -26.456 1.00 44.00 184 GLY A C 1
ATOM 1402 O O . GLY A 1 184 ? 12.779 0.064 -26.839 1.00 44.00 184 GLY A O 1
ATOM 1403 N N . LEU A 1 185 ? 14.281 -1.544 -26.428 1.00 36.91 185 LEU A N 1
ATOM 1404 C CA . LEU A 1 185 ? 15.459 -0.804 -26.868 1.00 36.91 185 LEU A CA 1
ATOM 1405 C C . LEU A 1 185 ? 15.985 -1.358 -28.203 1.00 36.91 185 LEU A C 1
ATOM 1407 O O . LEU A 1 185 ? 16.937 -2.133 -28.259 1.00 36.91 185 LEU A O 1
ATOM 1411 N N . GLY A 1 186 ? 15.362 -0.912 -29.294 1.00 33.34 186 GLY A N 1
ATOM 1412 C CA . GLY A 1 186 ? 15.694 -1.338 -30.653 1.00 33.34 186 GLY A CA 1
ATOM 1413 C C . GLY A 1 186 ? 17.132 -1.027 -31.071 1.00 33.34 186 GLY A C 1
ATOM 1414 O O . GLY A 1 186 ? 17.674 0.038 -30.766 1.00 33.34 186 GLY A O 1
ATOM 1415 N N . VAL A 1 187 ? 17.714 -1.965 -31.818 1.00 29.34 187 VAL A N 1
ATOM 1416 C CA . VAL A 1 187 ? 18.990 -1.842 -32.535 1.00 29.34 187 VAL A CA 1
ATOM 1417 C C . VAL A 1 187 ? 18.683 -1.586 -34.020 1.00 29.34 187 VAL A C 1
ATOM 1419 O O . VAL A 1 187 ? 17.717 -2.125 -34.556 1.00 29.34 187 VAL A O 1
ATOM 1422 N N . ASP A 1 188 ? 19.473 -0.718 -34.646 1.00 32.69 188 ASP A N 1
ATOM 1423 C CA . ASP A 1 188 ? 19.295 -0.065 -35.952 1.00 32.69 188 ASP A CA 1
ATOM 1424 C C . ASP A 1 188 ? 18.555 -0.826 -37.081 1.00 32.69 188 ASP A C 1
ATOM 1426 O O . ASP A 1 188 ? 18.979 -1.861 -37.582 1.00 32.69 188 ASP A O 1
ATOM 1430 N N . GLY A 1 189 ? 17.465 -0.217 -37.561 1.00 35.41 189 GLY A N 1
ATOM 1431 C CA . GLY A 1 189 ? 17.437 0.502 -38.841 1.00 35.41 189 GLY A CA 1
ATOM 1432 C C . GLY A 1 189 ? 18.064 -0.108 -40.103 1.00 35.41 189 GLY A C 1
ATOM 1433 O O . GLY A 1 189 ? 18.892 0.557 -40.709 1.00 35.41 189 GLY A O 1
ATOM 1434 N N . GLU A 1 190 ? 17.554 -1.228 -40.625 1.00 27.08 190 GLU A N 1
ATOM 1435 C CA . GLU A 1 190 ? 17.540 -1.460 -42.081 1.00 27.08 190 GLU A CA 1
ATOM 1436 C C . GLU A 1 190 ? 16.195 -2.029 -42.563 1.00 27.08 190 GLU A C 1
ATOM 1438 O O . GLU A 1 190 ? 15.580 -2.907 -41.960 1.00 27.08 190 GLU A O 1
ATOM 1443 N N . ARG A 1 191 ? 15.694 -1.452 -43.662 1.00 33.94 191 ARG A N 1
ATOM 1444 C CA . ARG A 1 191 ? 14.353 -1.678 -44.215 1.00 33.94 191 ARG A CA 1
ATOM 1445 C C . ARG A 1 191 ? 14.216 -3.101 -44.764 1.00 33.94 191 ARG A C 1
ATOM 1447 O O . ARG A 1 191 ? 14.704 -3.389 -45.852 1.00 33.94 191 ARG A O 1
ATOM 1454 N N . GLY A 1 192 ? 13.451 -3.944 -44.076 1.00 25.11 192 GLY A N 1
ATOM 1455 C CA . GLY A 1 192 ? 12.924 -5.203 -44.607 1.00 25.11 192 GLY A CA 1
ATOM 1456 C C . GLY A 1 192 ? 11.425 -5.094 -44.883 1.00 25.11 192 GLY A C 1
ATOM 1457 O O . GLY A 1 192 ? 10.615 -5.216 -43.970 1.00 25.11 192 GLY A O 1
ATOM 1458 N N . LEU A 1 193 ? 11.049 -4.854 -46.142 1.00 28.45 193 LEU A N 1
ATOM 1459 C CA . LEU A 1 193 ? 9.664 -4.949 -46.615 1.00 28.45 193 LEU A CA 1
ATOM 1460 C C . LEU A 1 193 ? 9.176 -6.404 -46.495 1.00 28.45 193 LEU A C 1
ATOM 1462 O O . LEU A 1 193 ? 9.698 -7.276 -47.186 1.00 28.45 193 LEU A O 1
ATOM 1466 N N . TRP A 1 194 ? 8.147 -6.653 -45.681 1.00 27.61 194 TRP A N 1
ATOM 1467 C CA . TRP A 1 194 ? 7.360 -7.893 -45.720 1.00 27.61 194 TRP A CA 1
ATOM 1468 C C . TRP A 1 194 ? 5.948 -7.608 -46.262 1.00 27.61 194 TRP A C 1
ATOM 1470 O O . TRP A 1 194 ? 5.380 -6.559 -45.949 1.00 27.61 194 TRP A O 1
ATOM 1480 N N . PRO A 1 195 ? 5.381 -8.494 -47.103 1.00 29.50 195 PRO A N 1
ATOM 1481 C CA . PRO A 1 195 ? 4.165 -8.208 -47.853 1.00 29.50 195 PRO A CA 1
ATOM 1482 C C . PRO A 1 195 ? 2.900 -8.440 -47.020 1.00 29.50 195 PRO A C 1
ATOM 1484 O O . PRO A 1 195 ? 2.765 -9.440 -46.317 1.00 29.50 195 PRO A O 1
ATOM 1487 N N . VAL A 1 196 ? 1.934 -7.537 -47.179 1.00 30.00 196 VAL A N 1
ATOM 1488 C CA . VAL A 1 196 ? 0.545 -7.709 -46.736 1.00 30.00 196 VAL A CA 1
ATOM 1489 C C . VAL A 1 196 ? -0.221 -8.455 -47.839 1.00 30.00 196 VAL A C 1
ATOM 1491 O O . VAL A 1 196 ? -0.155 -8.029 -48.996 1.00 30.00 196 VAL A O 1
ATOM 1494 N N . PRO A 1 197 ? -0.956 -9.545 -47.551 1.00 30.95 197 PRO A N 1
ATOM 1495 C CA . PRO A 1 197 ? -1.771 -10.202 -48.561 1.00 30.95 197 PRO A CA 1
ATOM 1496 C C . PRO A 1 197 ? -3.135 -9.512 -48.723 1.00 30.95 197 PRO A C 1
ATOM 1498 O O . PRO A 1 197 ? -3.955 -9.505 -47.813 1.00 30.95 197 PRO A O 1
ATOM 1501 N N . GLY A 1 198 ? -3.352 -8.986 -49.931 1.00 29.34 198 GLY A N 1
ATOM 1502 C CA . GLY A 1 198 ? -4.587 -9.100 -50.713 1.00 29.34 198 GLY A CA 1
ATOM 1503 C C . GLY A 1 198 ? -5.874 -8.467 -50.181 1.00 29.34 198 GLY A C 1
ATOM 1504 O O . GLY A 1 198 ? -6.591 -9.077 -49.402 1.00 29.34 198 GLY A O 1
ATOM 1505 N N . THR A 1 199 ? -6.277 -7.351 -50.791 1.00 31.20 199 THR A N 1
ATOM 1506 C CA . THR A 1 199 ? -7.663 -7.167 -51.257 1.00 31.20 199 THR A CA 1
ATOM 1507 C C . THR A 1 199 ? -7.653 -6.393 -52.577 1.00 31.20 199 THR A C 1
ATOM 1509 O O . THR A 1 199 ? -7.098 -5.304 -52.681 1.00 31.20 199 THR A O 1
ATOM 1512 N N . ASP A 1 200 ? -8.217 -7.027 -53.601 1.00 34.06 200 ASP A N 1
ATOM 1513 C CA . ASP A 1 200 ? -8.528 -6.480 -54.925 1.00 34.06 200 ASP A CA 1
ATOM 1514 C C . ASP A 1 200 ? -9.769 -5.572 -54.794 1.00 34.06 200 ASP A C 1
ATOM 1516 O O . ASP A 1 200 ? -10.683 -5.914 -54.032 1.00 34.06 200 ASP A O 1
ATOM 1520 N N . PRO A 1 201 ? -9.838 -4.425 -55.494 1.00 36.66 201 PRO A N 1
ATOM 1521 C CA . PRO A 1 201 ? -10.733 -4.432 -56.649 1.00 36.66 201 PRO A CA 1
ATOM 1522 C C . PRO A 1 201 ? -10.271 -3.540 -57.818 1.00 36.66 201 PRO A C 1
ATOM 1524 O O . PRO A 1 201 ? -10.165 -2.328 -57.677 1.00 36.66 201 PRO A O 1
ATOM 1527 N N . GLY A 1 202 ? -10.147 -4.145 -59.002 1.00 29.67 202 GLY A N 1
ATOM 1528 C CA . GLY A 1 202 ? -10.848 -3.752 -60.241 1.00 29.67 202 GLY A CA 1
ATOM 1529 C C . GLY A 1 202 ? -10.516 -2.405 -60.936 1.00 29.67 202 GLY A C 1
ATOM 1530 O O . GLY A 1 202 ? -10.225 -1.400 -60.299 1.00 29.67 202 GLY A O 1
ATOM 1531 N N . PRO A 1 203 ? -10.581 -2.329 -62.285 1.00 41.38 203 PRO A N 1
ATOM 1532 C CA . PRO A 1 203 ? -9.773 -1.375 -63.044 1.00 41.38 203 PRO A CA 1
ATOM 1533 C C . PRO A 1 203 ? -10.547 -0.152 -63.560 1.00 41.38 203 PRO A C 1
ATOM 1535 O O . PRO A 1 203 ? -11.626 -0.284 -64.135 1.00 41.38 203 PRO A O 1
ATOM 1538 N N . CYS A 1 204 ? -9.909 1.022 -63.519 1.00 28.84 204 CYS A N 1
ATOM 1539 C CA . CYS A 1 204 ? -10.270 2.169 -64.355 1.00 28.84 204 CYS A CA 1
ATOM 1540 C C . CYS A 1 204 ? -9.107 2.538 -65.286 1.00 28.84 204 CYS A C 1
ATOM 1542 O O . CYS A 1 204 ? -7.979 2.778 -64.861 1.00 28.84 204 CYS A O 1
ATOM 1544 N N . ARG A 1 205 ? -9.409 2.542 -66.587 1.00 32.19 205 ARG A N 1
ATOM 1545 C CA . ARG A 1 205 ? -8.538 2.922 -67.706 1.00 32.19 205 ARG A CA 1
ATOM 1546 C C . ARG A 1 205 ? -8.425 4.447 -67.817 1.00 32.19 205 ARG A C 1
ATOM 1548 O O . ARG A 1 205 ? -9.435 5.113 -67.655 1.00 32.19 205 ARG A O 1
ATOM 1555 N N . HIS A 1 206 ? -7.245 4.942 -68.205 1.00 31.48 206 HIS A N 1
ATOM 1556 C CA . HIS A 1 206 ? -6.956 5.954 -69.252 1.00 31.48 206 HIS A CA 1
ATOM 1557 C C . HIS A 1 206 ? -5.442 6.277 -69.185 1.00 31.48 206 HIS A C 1
ATOM 1559 O O . HIS A 1 206 ? -4.926 6.564 -68.115 1.00 31.48 206 HIS A O 1
ATOM 1565 N N . ALA A 1 207 ? -4.634 5.925 -70.199 1.00 30.86 207 ALA A N 1
ATOM 1566 C CA . ALA A 1 207 ? -4.209 6.775 -71.333 1.00 30.86 207 ALA A CA 1
ATOM 1567 C C . ALA A 1 207 ? -3.584 8.117 -70.875 1.00 30.86 207 ALA A C 1
ATOM 1569 O O . ALA A 1 207 ? -4.261 8.888 -70.217 1.00 30.86 207 ALA A O 1
ATOM 1570 N N . GLY A 1 208 ? -2.344 8.507 -71.188 1.00 28.23 208 GLY A N 1
ATOM 1571 C CA . GLY A 1 208 ? -1.318 7.987 -72.090 1.00 28.23 208 GLY A CA 1
ATOM 1572 C C . GLY A 1 208 ? -0.092 8.930 -72.134 1.00 28.23 208 GLY A C 1
ATOM 1573 O O . GLY A 1 208 ? -0.047 9.908 -71.397 1.00 28.23 208 GLY A O 1
ATOM 1574 N N . HIS A 1 209 ? 0.839 8.630 -73.057 1.00 31.34 209 HIS A N 1
ATOM 1575 C CA . HIS A 1 209 ? 2.038 9.397 -73.487 1.00 31.34 209 HIS A CA 1
ATOM 1576 C C . HIS A 1 209 ? 3.210 9.435 -72.476 1.00 31.34 209 HIS A C 1
ATOM 1578 O O . HIS A 1 209 ? 3.067 9.924 -71.370 1.00 31.34 209 HIS A O 1
ATOM 1584 N N . GLY A 1 210 ? 4.387 8.837 -72.731 1.00 27.72 210 GLY A N 1
ATOM 1585 C CA . GLY A 1 210 ? 5.336 9.065 -73.844 1.00 27.72 210 GLY A CA 1
ATOM 1586 C C . GLY A 1 210 ? 6.267 10.227 -73.443 1.00 27.72 210 GLY A C 1
ATOM 1587 O O . GLY A 1 210 ? 5.759 11.304 -73.190 1.00 27.72 210 GLY A O 1
ATOM 1588 N N . ARG A 1 211 ? 7.598 10.144 -73.311 1.00 29.55 211 ARG A N 1
ATOM 1589 C CA . ARG A 1 211 ? 8.651 9.522 -74.128 1.00 29.55 211 ARG A CA 1
ATOM 1590 C C . ARG A 1 211 ? 9.969 9.425 -73.332 1.00 29.55 211 ARG A C 1
ATOM 1592 O O . ARG A 1 211 ? 10.216 10.213 -72.426 1.00 29.55 211 ARG A O 1
ATOM 1599 N N . LEU A 1 212 ? 10.828 8.508 -73.784 1.00 27.55 212 LEU A N 1
ATOM 1600 C CA . LEU A 1 212 ? 12.287 8.480 -73.613 1.00 27.55 212 LEU A CA 1
ATOM 1601 C C . LEU A 1 212 ? 12.953 9.848 -73.889 1.00 27.55 212 LEU A C 1
ATOM 1603 O O . LEU A 1 212 ? 12.506 10.555 -74.791 1.00 27.55 212 LEU A O 1
ATOM 1607 N N . SER A 1 213 ? 14.124 10.113 -73.285 1.00 27.12 213 SER A N 1
ATOM 1608 C CA . SER A 1 213 ? 15.418 9.986 -74.001 1.00 27.12 213 SER A CA 1
ATOM 1609 C C . SER A 1 213 ? 16.590 10.764 -73.360 1.00 27.12 213 SER A C 1
ATOM 1611 O O . SER A 1 213 ? 16.578 11.986 -73.318 1.00 27.12 213 SER A O 1
ATOM 1613 N N . ILE A 1 214 ? 17.632 10.001 -72.994 1.00 28.86 214 ILE A N 1
ATOM 1614 C CA . ILE A 1 214 ? 19.072 10.222 -73.265 1.00 28.86 214 ILE A CA 1
ATOM 1615 C C . ILE A 1 214 ? 19.840 11.354 -72.537 1.00 28.86 214 ILE A C 1
ATOM 1617 O O . ILE A 1 214 ? 19.620 12.546 -72.721 1.00 28.86 214 ILE A O 1
ATOM 1621 N N . ARG A 1 215 ? 20.869 10.907 -71.794 1.00 34.09 215 ARG A N 1
ATOM 1622 C CA . ARG A 1 215 ? 22.059 11.654 -71.341 1.00 34.09 215 ARG A CA 1
ATOM 1623 C C . ARG A 1 215 ? 22.925 12.119 -72.522 1.00 34.09 215 ARG A C 1
ATOM 1625 O O . ARG A 1 215 ? 23.072 11.371 -73.485 1.00 34.09 215 ARG A O 1
ATOM 1632 N N . PRO A 1 216 ? 23.702 13.194 -72.340 1.00 35.34 216 PRO A N 1
ATOM 1633 C CA . PRO A 1 216 ? 25.151 13.020 -72.491 1.00 35.34 216 PRO A CA 1
ATOM 1634 C C . PRO A 1 216 ? 25.969 13.736 -71.404 1.00 35.34 216 PRO A C 1
ATOM 1636 O O . PRO A 1 216 ? 25.525 14.706 -70.799 1.00 35.34 216 PRO A O 1
ATOM 1639 N N . GLY A 1 217 ? 27.163 13.193 -71.144 1.00 29.19 217 GLY A N 1
ATOM 1640 C CA . GLY A 1 217 ? 28.181 13.757 -70.254 1.00 29.19 217 GLY A CA 1
ATOM 1641 C C . GLY A 1 217 ? 29.075 14.820 -70.930 1.00 29.19 217 GLY A C 1
ATOM 1642 O O . GLY A 1 217 ? 28.616 15.499 -71.843 1.00 29.19 217 GLY A O 1
ATOM 1643 N N . PRO A 1 218 ? 30.336 14.981 -70.485 1.00 56.03 218 PRO A N 1
ATOM 1644 C CA . PR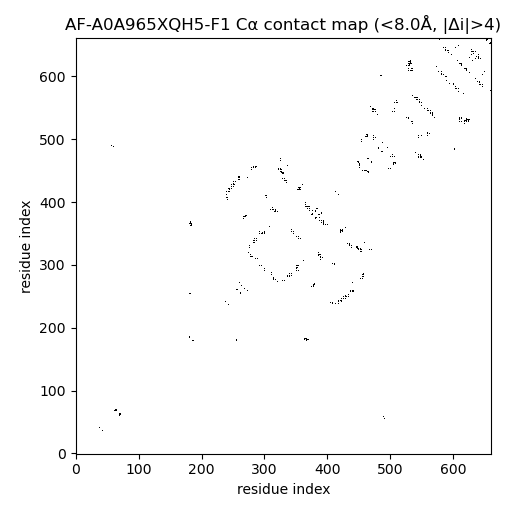O A 1 218 ? 30.825 16.190 -69.808 1.00 56.03 218 PRO A CA 1
ATOM 1645 C C . PRO A 1 218 ? 31.794 17.028 -70.665 1.00 56.03 218 PRO A C 1
ATOM 1647 O O . PRO A 1 218 ? 32.134 16.628 -71.780 1.00 56.03 218 PRO A O 1
ATOM 1650 N N . PRO A 1 219 ? 32.301 18.160 -70.133 1.00 48.56 219 PRO A N 1
ATOM 1651 C CA . PRO A 1 219 ? 33.767 18.257 -70.010 1.00 48.56 219 PRO A CA 1
ATOM 1652 C C . PRO A 1 219 ? 34.310 18.988 -68.753 1.00 48.56 219 PRO A C 1
ATOM 1654 O O . PRO A 1 219 ? 33.624 19.823 -68.180 1.00 48.56 219 PRO A O 1
ATOM 1657 N N . PHE A 1 220 ? 35.562 18.634 -68.392 1.00 31.59 220 PHE A N 1
ATOM 1658 C CA . PHE A 1 220 ? 36.678 19.396 -67.766 1.00 31.59 220 PHE A CA 1
ATOM 1659 C C . PHE A 1 220 ? 36.340 20.600 -66.851 1.00 31.59 220 PHE A C 1
ATOM 1661 O O . PHE A 1 220 ? 35.642 21.512 -67.260 1.00 31.59 220 PHE A O 1
ATOM 1668 N N . GLY A 1 221 ? 36.827 20.757 -65.618 1.00 29.91 221 GLY A N 1
ATOM 1669 C CA . GLY A 1 221 ? 38.138 20.463 -65.034 1.00 29.91 221 GLY A CA 1
ATOM 1670 C C . GLY A 1 221 ? 38.657 21.767 -64.398 1.00 29.91 221 GLY A C 1
ATOM 1671 O O . GLY A 1 221 ? 38.750 22.762 -65.106 1.00 29.91 221 GLY A O 1
ATOM 1672 N N . ASN A 1 222 ? 38.920 21.794 -63.085 1.00 29.41 222 ASN A N 1
ATOM 1673 C CA . ASN A 1 222 ? 40.005 22.583 -62.483 1.00 29.41 222 ASN A CA 1
ATOM 1674 C C . ASN A 1 222 ? 40.150 22.336 -60.977 1.00 29.41 222 ASN A C 1
ATOM 1676 O O . ASN A 1 222 ? 39.182 22.161 -60.239 1.00 29.41 222 ASN A O 1
ATOM 1680 N N . GLU A 1 223 ? 41.417 22.307 -60.588 1.00 31.47 223 GLU A N 1
ATOM 1681 C CA . GLU A 1 223 ? 41.979 21.980 -59.289 1.00 31.47 223 GLU A CA 1
ATOM 1682 C C . GLU A 1 223 ? 41.915 23.146 -58.289 1.00 31.47 223 GLU A C 1
ATOM 1684 O O . GLU A 1 223 ? 41.795 24.313 -58.657 1.00 31.47 223 GLU A O 1
ATOM 1689 N N . ASN A 1 224 ? 42.137 22.776 -57.023 1.00 30.72 224 ASN A N 1
ATOM 1690 C CA . ASN A 1 224 ? 42.517 23.598 -55.874 1.00 30.72 224 ASN A CA 1
ATOM 1691 C C . ASN A 1 224 ? 41.429 24.472 -55.240 1.00 30.72 224 ASN A C 1
ATOM 1693 O O . ASN A 1 224 ? 41.248 25.626 -55.609 1.00 30.72 224 ASN A O 1
ATOM 1697 N N . HIS A 1 225 ? 40.862 23.981 -54.132 1.00 30.00 225 HIS A N 1
ATOM 1698 C CA . HIS A 1 225 ? 41.073 24.618 -52.827 1.00 30.00 225 HIS A CA 1
ATOM 1699 C C . HIS A 1 225 ? 40.844 23.623 -51.681 1.00 30.00 225 HIS A C 1
ATOM 1701 O O . HIS A 1 225 ? 39.823 22.945 -51.595 1.00 30.00 225 HIS A O 1
ATOM 1707 N N . PHE A 1 226 ? 41.843 23.564 -50.804 1.00 37.47 226 PHE A N 1
ATOM 1708 C CA . PHE A 1 226 ? 41.818 22.975 -49.472 1.00 37.47 226 PHE A CA 1
ATOM 1709 C C . PHE A 1 226 ? 40.580 23.481 -48.707 1.00 37.47 226 PHE A C 1
ATOM 1711 O O . PHE A 1 226 ? 40.521 24.651 -48.335 1.00 37.47 226 PHE A O 1
ATOM 1718 N N . ILE A 1 227 ? 39.599 22.613 -48.449 1.00 34.69 227 ILE A N 1
ATOM 1719 C CA . ILE A 1 227 ? 38.600 22.831 -47.400 1.00 34.69 227 ILE A CA 1
ATOM 1720 C C . ILE A 1 227 ? 38.649 21.617 -46.486 1.00 34.69 227 ILE A C 1
ATOM 1722 O O . ILE A 1 227 ? 38.385 20.486 -46.891 1.00 34.69 227 ILE A O 1
ATOM 1726 N N . GLN A 1 228 ? 39.046 21.898 -45.249 1.00 35.31 228 GLN A N 1
ATOM 1727 C CA . GLN A 1 228 ? 38.984 21.005 -44.108 1.00 35.31 228 GLN A CA 1
ATOM 1728 C C . GLN A 1 228 ? 37.650 20.259 -44.111 1.00 35.31 228 GLN A C 1
ATOM 1730 O O . GLN A 1 228 ? 36.580 20.868 -44.148 1.00 35.31 228 GLN A O 1
ATOM 1735 N N . SER A 1 229 ? 37.724 18.933 -44.047 1.00 34.22 229 SER A N 1
ATOM 1736 C CA . SER A 1 229 ? 36.602 18.064 -43.730 1.00 34.22 229 SER A CA 1
ATOM 1737 C C . SER A 1 229 ? 36.113 18.382 -42.317 1.00 34.22 229 SER A C 1
ATOM 1739 O O . SER A 1 229 ? 36.468 17.711 -41.348 1.00 34.22 229 SER A O 1
ATOM 1741 N N . GLY A 1 230 ? 35.304 19.428 -42.192 1.00 33.94 230 GLY A N 1
ATOM 1742 C CA . GLY A 1 230 ? 34.467 19.662 -41.034 1.00 33.94 230 GLY A CA 1
ATOM 1743 C C . GLY A 1 230 ? 33.402 18.576 -40.994 1.00 33.94 230 GLY A C 1
ATOM 1744 O O . GLY A 1 230 ? 32.272 18.795 -41.429 1.00 33.94 230 GLY A O 1
ATOM 1745 N N . ARG A 1 231 ? 33.750 17.395 -40.463 1.00 36.91 231 ARG A N 1
ATOM 1746 C CA . ARG A 1 231 ? 32.745 16.571 -39.792 1.00 36.91 231 ARG A CA 1
ATOM 1747 C C . ARG A 1 231 ? 32.184 17.461 -38.694 1.00 36.91 231 ARG A C 1
ATOM 1749 O O . ARG A 1 231 ? 32.848 17.697 -37.689 1.00 36.91 231 ARG A O 1
ATOM 1756 N N . ARG A 1 232 ? 30.974 17.984 -38.898 1.00 34.44 232 ARG A N 1
ATOM 1757 C CA . ARG A 1 232 ? 30.148 18.377 -37.759 1.00 34.44 232 ARG A CA 1
ATOM 1758 C C . ARG A 1 232 ? 30.104 17.143 -36.847 1.00 34.44 232 ARG A C 1
ATOM 1760 O O . ARG A 1 232 ? 29.834 16.062 -37.381 1.00 34.44 232 ARG A O 1
ATOM 1767 N N . PRO A 1 233 ? 30.429 17.247 -35.548 1.00 39.06 233 PRO A N 1
ATOM 1768 C CA . PRO A 1 233 ? 30.198 16.134 -34.642 1.00 39.06 233 PRO A CA 1
ATOM 1769 C C . PRO A 1 233 ? 28.735 15.725 -34.803 1.00 39.06 233 PRO A C 1
ATOM 1771 O O . PRO A 1 233 ? 27.845 16.576 -34.895 1.00 39.06 233 PRO A O 1
ATOM 1774 N N . ASN A 1 234 ? 28.515 14.427 -34.979 1.00 40.56 234 ASN A N 1
ATOM 1775 C CA . ASN A 1 234 ? 27.192 13.867 -35.157 1.00 40.56 234 ASN A CA 1
ATOM 1776 C C . ASN A 1 234 ? 26.441 14.089 -33.836 1.00 40.56 234 ASN A C 1
ATOM 1778 O O . ASN A 1 234 ? 26.604 13.323 -32.896 1.00 40.56 234 ASN A O 1
ATOM 1782 N N . MET A 1 235 ? 25.663 15.172 -33.745 1.00 45.59 235 MET A N 1
ATOM 1783 C CA . MET A 1 235 ? 24.903 15.571 -32.546 1.00 45.59 235 MET A CA 1
ATOM 1784 C C . MET A 1 235 ? 23.944 14.473 -32.043 1.00 45.59 235 MET A C 1
ATOM 1786 O O . MET A 1 235 ? 23.396 14.599 -30.955 1.00 45.59 235 MET A O 1
ATOM 1790 N N . SER A 1 236 ? 23.740 13.403 -32.819 1.00 54.00 236 SER A N 1
ATOM 1791 C CA . SER A 1 236 ? 22.928 12.248 -32.441 1.00 54.00 236 SER A CA 1
ATOM 1792 C C . SER A 1 236 ? 23.614 11.281 -31.464 1.00 54.00 236 SER A C 1
ATOM 1794 O O . SER A 1 236 ? 22.907 10.559 -30.778 1.00 54.00 236 SER A O 1
ATOM 1796 N N . GLU A 1 237 ? 24.944 11.263 -31.308 1.00 59.22 237 GLU A N 1
ATOM 1797 C CA . GLU A 1 237 ? 25.624 10.280 -30.430 1.00 59.22 237 GLU A CA 1
ATOM 1798 C C . GLU A 1 237 ? 25.656 10.661 -28.934 1.00 59.22 237 GLU A C 1
ATOM 1800 O O . GLU A 1 237 ? 26.049 9.843 -28.104 1.00 59.22 237 GLU A O 1
ATOM 1805 N N . HIS A 1 238 ? 25.225 11.872 -28.565 1.00 77.25 238 HIS A N 1
ATOM 1806 C CA . HIS A 1 238 ? 25.351 12.401 -27.196 1.00 77.25 238 HIS A CA 1
ATOM 1807 C C . HIS A 1 238 ? 24.019 12.769 -26.531 1.00 77.25 238 HIS A C 1
ATOM 1809 O O . HIS A 1 238 ? 24.013 13.498 -25.542 1.00 77.25 238 HIS A O 1
ATOM 1815 N N . THR A 1 239 ? 22.888 12.298 -27.057 1.00 93.38 239 THR A N 1
ATOM 1816 C CA . THR A 1 239 ? 21.596 12.534 -26.402 1.00 93.38 239 THR A CA 1
ATOM 1817 C C . THR A 1 239 ? 21.447 11.674 -25.145 1.00 93.38 239 THR A C 1
ATOM 1819 O O . THR A 1 239 ? 22.040 10.592 -25.048 1.00 93.38 239 THR A O 1
ATOM 1822 N N . ALA A 1 240 ? 20.660 12.142 -24.174 1.00 94.25 240 ALA A N 1
ATOM 1823 C CA . ALA A 1 240 ? 20.471 11.458 -22.896 1.00 94.25 240 ALA A CA 1
ATOM 1824 C C . ALA A 1 240 ? 19.998 10.009 -23.080 1.00 94.25 240 ALA A C 1
ATOM 1826 O O . ALA A 1 240 ? 20.553 9.089 -22.476 1.00 94.25 240 ALA A O 1
ATOM 1827 N N . THR A 1 241 ? 19.022 9.774 -23.962 1.00 94.31 241 THR A N 1
ATOM 1828 C CA . THR A 1 241 ? 18.492 8.427 -24.205 1.00 94.31 241 THR A CA 1
ATOM 1829 C C . THR A 1 241 ? 19.496 7.510 -24.893 1.00 94.31 241 THR A C 1
ATOM 1831 O O . THR A 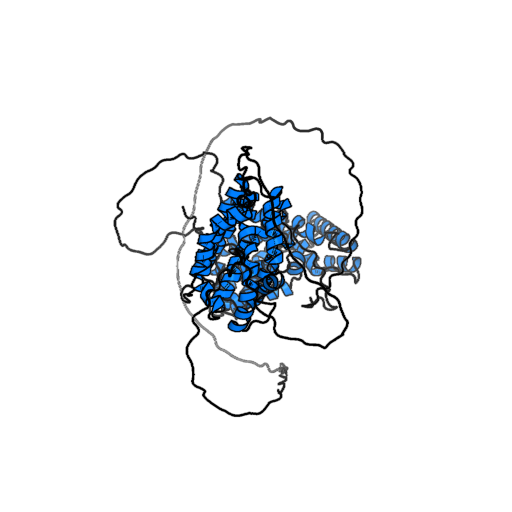1 241 ? 19.494 6.310 -24.613 1.00 94.31 241 THR A O 1
ATOM 1834 N N . ASN A 1 242 ? 20.379 8.037 -25.748 1.00 94.31 242 ASN A N 1
ATOM 1835 C CA . ASN A 1 242 ? 21.433 7.246 -26.382 1.00 94.31 242 ASN A CA 1
ATOM 1836 C C . ASN A 1 242 ? 22.531 6.861 -25.386 1.00 94.31 242 ASN A C 1
ATOM 1838 O O . ASN A 1 242 ? 22.974 5.711 -25.403 1.00 94.31 242 ASN A O 1
ATOM 1842 N N . VAL A 1 243 ? 22.908 7.766 -24.475 1.00 96.31 243 VAL A N 1
ATOM 1843 C CA . VAL A 1 243 ? 23.838 7.455 -23.377 1.00 96.31 243 VAL A CA 1
ATOM 1844 C C . VAL A 1 243 ? 23.245 6.386 -22.459 1.00 96.31 243 VAL A C 1
ATOM 1846 O O . VAL A 1 243 ? 23.882 5.358 -22.227 1.00 96.31 243 VAL A O 1
ATOM 1849 N N . LEU A 1 244 ? 21.997 6.567 -22.018 1.00 96.25 244 LEU A N 1
ATOM 1850 C CA . LEU A 1 244 ? 21.282 5.589 -21.195 1.00 96.25 244 LEU A CA 1
ATOM 1851 C C . LEU A 1 244 ? 21.170 4.228 -21.890 1.00 96.25 244 LEU A C 1
ATOM 1853 O O . LEU A 1 244 ? 21.464 3.199 -21.281 1.00 96.25 244 LEU A O 1
ATOM 1857 N N . ARG A 1 245 ? 20.808 4.204 -23.181 1.00 94.56 245 ARG A N 1
ATOM 1858 C CA . ARG A 1 245 ? 20.695 2.966 -23.971 1.00 94.56 245 ARG A CA 1
ATOM 1859 C C . ARG A 1 245 ? 22.036 2.255 -24.089 1.00 94.56 245 ARG A C 1
ATOM 1861 O O . ARG A 1 245 ? 22.094 1.037 -23.958 1.00 94.56 245 ARG A O 1
ATOM 1868 N N . ALA A 1 246 ? 23.112 2.997 -24.348 1.00 96.00 246 ALA A N 1
ATOM 1869 C CA . ALA A 1 246 ? 24.450 2.430 -24.444 1.00 96.00 246 ALA A CA 1
ATOM 1870 C C . ALA A 1 246 ? 24.909 1.845 -23.101 1.00 96.00 246 ALA A C 1
ATOM 1872 O O . ALA A 1 246 ? 25.403 0.721 -23.078 1.00 96.00 246 ALA A O 1
ATOM 1873 N N . ALA A 1 247 ? 24.697 2.570 -21.999 1.00 97.00 247 ALA A N 1
ATOM 1874 C CA . ALA A 1 247 ? 25.096 2.144 -20.660 1.00 97.00 247 ALA A CA 1
ATOM 1875 C C . ALA A 1 247 ? 24.305 0.925 -20.155 1.00 97.00 247 ALA A C 1
ATOM 1877 O O . ALA A 1 247 ? 24.858 0.067 -19.475 1.00 97.00 247 ALA A O 1
ATOM 1878 N N . THR A 1 248 ? 23.019 0.827 -20.497 1.00 96.44 248 THR A N 1
ATOM 1879 C CA . THR A 1 248 ? 22.123 -0.233 -20.000 1.00 96.44 248 THR A CA 1
ATOM 1880 C C . THR A 1 248 ? 22.023 -1.455 -20.918 1.00 96.44 248 THR A C 1
ATOM 1882 O O . THR A 1 248 ? 21.402 -2.451 -20.540 1.00 96.44 248 THR A O 1
ATOM 1885 N N . ARG A 1 249 ? 22.661 -1.423 -22.098 1.00 95.44 249 ARG A N 1
ATOM 1886 C CA . ARG A 1 249 ? 22.582 -2.471 -23.132 1.00 95.44 249 ARG A CA 1
ATOM 1887 C C . ARG A 1 249 ? 22.864 -3.873 -22.595 1.00 95.44 249 ARG A C 1
ATOM 1889 O O . ARG A 1 249 ? 22.104 -4.797 -22.879 1.00 95.44 249 ARG A O 1
ATOM 1896 N N . ASP A 1 250 ? 23.939 -4.031 -21.829 1.00 96.44 250 ASP A N 1
ATOM 1897 C CA . ASP A 1 250 ? 24.377 -5.349 -21.363 1.00 96.44 250 ASP A CA 1
ATOM 1898 C C . ASP A 1 250 ? 23.396 -5.943 -20.345 1.00 96.44 250 ASP A C 1
ATOM 1900 O O . ASP A 1 250 ? 23.089 -7.133 -20.408 1.00 96.44 250 ASP A O 1
ATOM 1904 N N . LEU A 1 251 ? 22.854 -5.122 -19.440 1.00 95.75 251 LEU A N 1
ATOM 1905 C CA . LEU A 1 251 ? 21.852 -5.562 -18.463 1.00 95.75 251 LEU A CA 1
ATOM 1906 C C . LEU A 1 251 ? 20.510 -5.876 -19.120 1.00 95.75 251 LEU A C 1
ATOM 1908 O O . LEU A 1 251 ? 19.881 -6.879 -18.787 1.00 95.75 251 LEU A O 1
ATOM 1912 N N . HIS A 1 252 ? 20.095 -5.065 -20.092 1.00 92.75 252 HIS A N 1
ATOM 1913 C CA . HIS A 1 252 ? 18.911 -5.354 -20.893 1.00 92.75 252 HIS A CA 1
ATOM 1914 C C . HIS A 1 252 ? 19.050 -6.704 -21.612 1.00 92.75 252 HIS A C 1
ATOM 1916 O O . HIS A 1 252 ? 18.161 -7.551 -21.528 1.00 92.75 252 HIS A O 1
ATOM 1922 N N . GLY A 1 253 ? 20.204 -6.950 -22.245 1.00 93.88 253 GLY A N 1
ATOM 1923 C CA . GLY A 1 253 ? 20.511 -8.235 -22.870 1.00 93.88 253 GLY A CA 1
ATOM 1924 C C . GLY A 1 253 ? 20.501 -9.400 -21.875 1.00 93.88 253 GLY A C 1
ATOM 1925 O O . GLY A 1 253 ? 20.008 -10.478 -22.200 1.00 93.88 253 GLY A O 1
ATOM 1926 N N . GLN A 1 254 ? 20.991 -9.208 -20.648 1.00 96.12 254 GLN A N 1
ATOM 1927 C CA . GLN A 1 254 ? 20.908 -10.233 -19.599 1.00 96.12 254 GLN A CA 1
ATOM 1928 C C . GLN A 1 254 ? 19.456 -10.551 -19.230 1.00 96.12 254 GLN A C 1
ATOM 1930 O O . GLN A 1 254 ? 19.087 -11.725 -19.208 1.00 96.12 254 GLN A O 1
ATOM 1935 N N . ILE A 1 255 ? 18.614 -9.530 -19.036 1.00 93.62 255 ILE A N 1
ATOM 1936 C CA . ILE A 1 255 ? 17.181 -9.691 -18.745 1.00 93.62 255 ILE A CA 1
ATOM 1937 C C . ILE A 1 255 ? 16.468 -10.476 -19.848 1.00 93.62 255 ILE A C 1
ATOM 1939 O O . ILE A 1 255 ? 15.747 -11.430 -19.548 1.00 93.62 255 ILE A O 1
ATOM 1943 N N . GLU A 1 256 ? 16.700 -10.134 -21.116 1.00 91.38 256 GLU A N 1
ATOM 1944 C CA . GLU A 1 256 ? 16.110 -10.834 -22.268 1.00 91.38 256 GLU A CA 1
ATOM 1945 C C . GLU A 1 256 ? 16.518 -12.308 -22.349 1.00 91.38 256 GLU A C 1
ATOM 1947 O O . GLU A 1 256 ? 15.760 -13.144 -22.842 1.00 91.38 256 GLU A O 1
ATOM 1952 N N . ASN A 1 257 ? 17.698 -12.642 -21.829 1.00 93.75 257 ASN A N 1
ATOM 1953 C CA . ASN A 1 257 ? 18.225 -13.999 -21.826 1.00 93.75 257 ASN A CA 1
ATOM 1954 C C . ASN A 1 257 ? 17.899 -14.785 -20.547 1.00 93.75 257 ASN A C 1
ATOM 1956 O O . ASN A 1 257 ? 18.231 -15.978 -20.470 1.00 93.75 257 ASN A O 1
ATOM 1960 N N . THR A 1 258 ? 17.217 -14.178 -19.569 1.00 95.38 258 THR A N 1
ATOM 1961 C CA . THR A 1 258 ? 16.787 -14.884 -18.355 1.00 95.38 258 THR A CA 1
ATOM 1962 C C . THR A 1 258 ? 15.889 -16.082 -18.692 1.00 95.38 258 THR A C 1
ATOM 1964 O O . THR A 1 258 ? 15.160 -16.079 -19.694 1.00 95.38 258 THR A O 1
ATOM 1967 N N . PRO A 1 259 ? 15.893 -17.134 -17.853 1.00 95.75 259 PRO A N 1
ATOM 1968 C CA . PRO A 1 259 ? 14.928 -18.221 -17.973 1.00 95.75 259 PRO A CA 1
ATOM 1969 C C . PRO A 1 259 ? 13.473 -17.727 -17.943 1.00 95.75 259 PRO A C 1
ATOM 1971 O O . PRO A 1 259 ? 12.637 -18.267 -18.664 1.00 95.75 259 PRO A O 1
ATOM 1974 N N . LEU A 1 260 ? 13.179 -16.689 -17.152 1.00 95.44 260 LEU A N 1
ATOM 1975 C CA . LEU A 1 260 ? 11.851 -16.081 -17.069 1.00 95.44 260 LEU A CA 1
ATOM 1976 C C . LEU A 1 260 ? 11.417 -15.474 -18.410 1.00 95.44 260 LEU A C 1
ATOM 1978 O O . LEU A 1 260 ? 10.320 -15.764 -18.881 1.00 95.44 260 LEU A O 1
ATOM 1982 N N . ALA A 1 261 ? 12.272 -14.669 -19.052 1.00 92.94 261 ALA A N 1
ATOM 1983 C CA . ALA A 1 261 ? 11.963 -14.065 -20.350 1.00 92.94 261 ALA A CA 1
ATOM 1984 C C . ALA A 1 261 ? 11.667 -15.128 -21.421 1.00 92.94 261 ALA A C 1
ATOM 1986 O O . ALA A 1 261 ? 10.729 -14.983 -22.206 1.00 92.94 261 ALA A O 1
ATOM 1987 N N . ARG A 1 262 ? 12.397 -16.250 -21.406 1.00 93.56 262 ARG A N 1
ATOM 1988 C CA . ARG A 1 262 ? 12.105 -17.400 -22.275 1.00 93.56 262 ARG A CA 1
ATOM 1989 C C . ARG A 1 262 ? 10.743 -18.033 -21.970 1.00 93.56 262 ARG A C 1
ATOM 1991 O O . ARG A 1 262 ? 9.988 -18.262 -22.910 1.00 93.56 262 ARG A O 1
ATOM 1998 N N . ALA A 1 263 ? 10.396 -18.205 -20.692 1.00 94.38 263 ALA A N 1
ATOM 1999 C CA . ALA A 1 263 ? 9.095 -18.737 -20.266 1.00 94.38 263 ALA A CA 1
ATOM 2000 C C . ALA A 1 263 ? 7.902 -17.854 -20.697 1.00 94.38 263 ALA A C 1
ATOM 2002 O O . ALA A 1 263 ? 6.801 -18.336 -20.973 1.00 94.38 263 ALA A O 1
ATOM 2003 N N . PHE A 1 264 ? 8.105 -16.535 -20.771 1.00 93.06 264 PHE A N 1
ATOM 2004 C CA . PHE A 1 264 ? 7.125 -15.602 -21.335 1.00 93.06 264 PHE A CA 1
ATOM 2005 C C . PHE A 1 264 ? 6.907 -15.821 -22.844 1.00 93.06 264 PHE A C 1
ATOM 2007 O O . PHE A 1 264 ? 5.785 -15.693 -23.340 1.00 93.06 264 PHE A O 1
ATOM 2014 N N . LEU A 1 265 ? 7.972 -16.132 -23.587 1.00 90.88 265 LEU A N 1
ATOM 2015 C CA . LEU A 1 265 ? 7.939 -16.303 -25.042 1.00 90.88 265 LEU A CA 1
ATOM 2016 C C . LEU A 1 265 ? 7.368 -17.642 -25.491 1.00 90.88 265 LEU A C 1
ATOM 2018 O O . LEU A 1 265 ? 6.639 -17.694 -26.482 1.00 90.88 265 LEU A O 1
ATOM 2022 N N . ASP A 1 266 ? 7.748 -18.720 -24.815 1.00 92.38 266 ASP A N 1
ATOM 2023 C CA . ASP A 1 266 ? 7.311 -20.073 -25.156 1.00 92.38 266 ASP A CA 1
ATOM 2024 C C . ASP A 1 266 ? 5.936 -20.419 -24.555 1.00 92.38 266 ASP A C 1
ATOM 2026 O O . ASP A 1 266 ? 5.333 -21.425 -24.932 1.00 92.38 266 ASP A O 1
ATOM 2030 N N . GLY A 1 267 ? 5.413 -19.559 -23.673 1.00 89.38 267 GLY A N 1
ATOM 2031 C CA . GLY A 1 267 ? 4.128 -19.742 -23.009 1.00 89.38 267 GLY A CA 1
ATOM 2032 C C . GLY A 1 267 ? 4.174 -20.732 -21.843 1.00 89.38 267 GLY A C 1
ATOM 2033 O O . GLY A 1 267 ? 3.117 -21.187 -21.410 1.00 89.38 267 GLY A O 1
ATOM 2034 N N . SER A 1 268 ? 5.359 -21.071 -21.320 1.00 91.25 268 SER A N 1
ATOM 2035 C CA . SER A 1 268 ? 5.525 -21.970 -20.171 1.00 91.25 268 SER A CA 1
ATOM 2036 C C . SER A 1 268 ? 5.376 -21.275 -18.813 1.00 91.25 268 SER A C 1
ATOM 2038 O O . SER A 1 268 ? 5.504 -21.928 -17.774 1.00 91.25 268 SER A O 1
ATOM 2040 N N . LEU A 1 269 ? 5.176 -19.955 -18.799 1.00 91.44 269 LEU A N 1
ATOM 2041 C CA . LEU A 1 269 ? 5.028 -19.156 -17.585 1.00 91.44 269 LEU A CA 1
ATOM 2042 C C . LEU A 1 269 ? 3.829 -19.622 -16.744 1.00 91.44 269 LEU A C 1
ATOM 2044 O O . LEU A 1 269 ? 2.728 -19.800 -17.265 1.00 91.44 269 LEU A O 1
ATOM 2048 N N . ASN A 1 270 ? 4.023 -19.764 -15.431 1.00 92.88 270 ASN A N 1
ATOM 2049 C CA . ASN A 1 270 ? 2.933 -20.024 -14.493 1.00 92.88 270 ASN A CA 1
ATOM 2050 C C . ASN A 1 270 ? 2.407 -18.736 -13.841 1.00 92.88 270 ASN A C 1
ATOM 2052 O O . ASN A 1 270 ? 2.982 -17.652 -13.963 1.00 92.88 270 ASN A O 1
ATOM 2056 N N . ILE A 1 271 ? 1.283 -18.864 -13.137 1.00 95.25 271 ILE A N 1
ATOM 2057 C CA . ILE A 1 271 ? 0.602 -17.717 -12.541 1.00 95.25 271 ILE A CA 1
ATOM 2058 C C . ILE A 1 271 ? 1.429 -17.066 -11.426 1.00 95.25 271 ILE A C 1
ATOM 2060 O O . ILE A 1 271 ? 1.410 -15.847 -11.295 1.00 95.25 271 ILE A O 1
ATOM 2064 N N . GLU A 1 272 ? 2.180 -17.854 -10.653 1.00 95.69 272 GLU A N 1
ATOM 2065 C CA . GLU A 1 272 ? 3.024 -17.361 -9.566 1.00 95.69 272 GLU A CA 1
ATOM 2066 C C . GLU A 1 272 ? 4.144 -16.449 -10.081 1.00 95.69 272 GLU A C 1
ATOM 2068 O O . GLU A 1 272 ? 4.338 -15.357 -9.548 1.00 95.69 272 GLU A O 1
ATOM 2073 N N . ALA A 1 273 ? 4.836 -16.850 -11.151 1.00 95.81 273 ALA A N 1
ATOM 2074 C CA . ALA A 1 273 ? 5.903 -16.050 -11.745 1.00 95.81 273 ALA A CA 1
ATOM 2075 C C . ALA A 1 273 ? 5.354 -14.759 -12.366 1.00 95.81 273 ALA A C 1
ATOM 2077 O O . ALA A 1 273 ? 5.909 -13.684 -12.147 1.00 95.81 273 ALA A O 1
ATOM 2078 N N . TYR A 1 274 ? 4.230 -14.845 -13.086 1.00 96.50 274 TYR A N 1
ATOM 2079 C CA . TYR A 1 274 ? 3.587 -13.672 -13.678 1.00 96.50 274 TYR A CA 1
ATOM 2080 C C . TYR A 1 274 ? 3.155 -12.646 -12.624 1.00 96.50 274 TYR A C 1
ATOM 2082 O O . TYR A 1 274 ? 3.484 -11.466 -12.733 1.00 96.50 274 TYR A O 1
ATOM 2090 N N . VAL A 1 275 ? 2.460 -13.090 -11.574 1.00 96.19 275 VAL A N 1
ATOM 2091 C CA . VAL A 1 275 ? 2.023 -12.196 -10.493 1.00 96.19 275 VAL A CA 1
ATOM 2092 C C . VAL A 1 275 ? 3.217 -11.624 -9.733 1.00 96.19 275 VAL A C 1
ATOM 2094 O O . VAL A 1 275 ? 3.197 -10.447 -9.376 1.00 96.19 275 VAL A O 1
ATOM 2097 N N . GLY A 1 276 ? 4.290 -12.400 -9.564 1.00 96.00 276 GLY A N 1
ATOM 2098 C CA . GLY A 1 276 ? 5.553 -11.900 -9.029 1.00 96.00 276 GLY A CA 1
ATOM 2099 C C . GLY A 1 276 ? 6.142 -10.750 -9.855 1.00 96.00 276 GLY A C 1
ATOM 2100 O O . GLY A 1 276 ? 6.550 -9.747 -9.275 1.00 96.00 276 GLY A O 1
ATOM 2101 N N . VAL A 1 277 ? 6.118 -10.835 -11.193 1.00 95.94 277 VAL A N 1
ATOM 2102 C CA . VAL A 1 277 ? 6.541 -9.724 -12.072 1.00 95.94 277 VAL A CA 1
ATOM 2103 C C . VAL A 1 277 ? 5.674 -8.489 -11.845 1.00 95.94 277 VAL A C 1
ATOM 2105 O O . VAL A 1 277 ? 6.211 -7.407 -11.619 1.00 95.94 277 VAL A O 1
ATOM 2108 N N . ILE A 1 278 ? 4.346 -8.643 -11.849 1.00 95.81 278 ILE A N 1
ATOM 2109 C CA . ILE A 1 278 ? 3.416 -7.527 -11.616 1.00 95.81 278 ILE A CA 1
ATOM 2110 C C . ILE A 1 278 ? 3.698 -6.852 -10.268 1.00 95.81 278 ILE A C 1
ATOM 2112 O O . ILE A 1 278 ? 3.794 -5.627 -10.203 1.00 95.81 278 ILE A O 1
ATOM 2116 N N . ARG A 1 279 ? 3.903 -7.623 -9.196 1.00 95.94 279 ARG A N 1
ATOM 2117 C CA . ARG A 1 279 ? 4.196 -7.093 -7.853 1.00 95.94 279 ARG A CA 1
ATOM 2118 C C . ARG A 1 279 ? 5.540 -6.379 -7.770 1.00 95.94 279 ARG A C 1
ATOM 2120 O O . ARG A 1 279 ? 5.598 -5.304 -7.182 1.00 95.94 279 ARG A O 1
ATOM 2127 N N . VAL A 1 280 ? 6.593 -6.922 -8.386 1.00 96.00 280 VAL A N 1
ATOM 2128 C CA . VAL A 1 280 ? 7.907 -6.258 -8.465 1.00 96.00 280 VAL A CA 1
ATOM 2129 C C . VAL A 1 280 ? 7.786 -4.930 -9.203 1.00 96.00 280 VAL A C 1
ATOM 2131 O O . VAL A 1 280 ? 8.212 -3.907 -8.678 1.00 96.00 280 VAL A O 1
ATOM 2134 N N . LEU A 1 281 ? 7.147 -4.918 -10.376 1.00 95.81 281 LEU A N 1
ATOM 2135 C CA . LEU A 1 281 ? 6.932 -3.682 -11.130 1.00 95.81 281 LEU A CA 1
ATOM 2136 C C . LEU A 1 281 ? 6.103 -2.675 -10.329 1.00 95.81 281 LEU A C 1
ATOM 2138 O O . LEU A 1 281 ? 6.438 -1.497 -10.311 1.00 95.81 281 LEU A O 1
ATOM 2142 N N . THR A 1 282 ? 5.079 -3.128 -9.602 1.00 96.00 282 THR A N 1
ATOM 2143 C CA . THR A 1 282 ? 4.268 -2.250 -8.741 1.00 96.00 282 THR A CA 1
ATOM 2144 C C . THR A 1 282 ? 5.097 -1.644 -7.612 1.00 96.00 282 THR A C 1
ATOM 2146 O O . THR A 1 282 ? 5.003 -0.444 -7.375 1.00 96.00 282 THR A O 1
ATOM 2149 N N . ALA A 1 283 ? 5.936 -2.443 -6.945 1.00 94.81 283 ALA A N 1
ATOM 2150 C CA . ALA A 1 283 ? 6.800 -1.980 -5.859 1.00 94.81 283 ALA A CA 1
ATOM 2151 C C . ALA A 1 283 ? 7.804 -0.908 -6.322 1.00 94.81 283 ALA A C 1
ATOM 2153 O O . ALA A 1 283 ? 8.160 -0.030 -5.543 1.00 94.81 283 ALA A O 1
ATOM 2154 N N . ILE A 1 284 ? 8.230 -0.950 -7.589 1.00 95.25 284 ILE A N 1
ATOM 2155 C CA . ILE A 1 284 ? 9.111 0.059 -8.195 1.00 95.25 284 ILE A CA 1
ATOM 2156 C C . ILE A 1 284 ? 8.302 1.286 -8.643 1.00 95.25 284 ILE A C 1
ATOM 2158 O O . ILE A 1 284 ? 8.660 2.421 -8.339 1.00 95.25 284 ILE A O 1
ATOM 2162 N N . GLN A 1 285 ? 7.195 1.068 -9.353 1.00 95.19 285 GLN A N 1
ATOM 2163 C CA . GLN A 1 285 ? 6.396 2.132 -9.958 1.00 95.19 285 GLN A CA 1
ATOM 2164 C C . GLN A 1 285 ? 5.683 2.996 -8.907 1.00 95.19 285 GLN A C 1
ATOM 2166 O O . GLN A 1 285 ? 5.554 4.203 -9.088 1.00 95.19 285 GLN A O 1
ATOM 2171 N N . ALA A 1 286 ? 5.235 2.399 -7.799 1.00 94.75 286 ALA A N 1
ATOM 2172 C CA . ALA A 1 286 ? 4.468 3.097 -6.772 1.00 94.75 286 ALA A CA 1
ATOM 2173 C C . ALA A 1 286 ? 5.212 4.267 -6.104 1.00 94.75 286 ALA A C 1
ATOM 2175 O O . ALA A 1 286 ? 4.667 5.373 -6.096 1.00 94.75 286 ALA A O 1
ATOM 2176 N N . PRO A 1 287 ? 6.428 4.090 -5.547 1.00 95.06 287 PRO A N 1
ATOM 2177 C CA . PRO A 1 287 ? 7.181 5.218 -5.013 1.00 95.06 287 PRO A CA 1
ATOM 2178 C C . PRO A 1 287 ? 7.583 6.201 -6.118 1.00 95.06 287 PRO A C 1
ATOM 2180 O O . PRO A 1 287 ? 7.543 7.403 -5.882 1.00 95.06 287 PRO A O 1
ATOM 2183 N N . LEU A 1 288 ? 7.895 5.730 -7.331 1.00 95.88 288 LEU A N 1
ATOM 2184 C CA . LEU A 1 288 ? 8.288 6.604 -8.439 1.00 95.88 288 LEU A CA 1
ATOM 2185 C C . LEU A 1 288 ? 7.165 7.579 -8.823 1.00 95.88 288 LEU A C 1
ATOM 2187 O O . LEU A 1 288 ? 7.365 8.790 -8.827 1.00 95.88 288 LEU A O 1
ATOM 2191 N N . GLU A 1 289 ? 5.966 7.062 -9.091 1.00 95.31 289 GLU A N 1
ATOM 2192 C CA . GLU A 1 289 ? 4.808 7.876 -9.483 1.00 95.31 289 GLU A CA 1
ATOM 2193 C C . GLU A 1 289 ? 4.223 8.700 -8.342 1.00 95.31 289 GLU A C 1
ATOM 2195 O O . GLU A 1 289 ? 3.462 9.628 -8.598 1.00 95.31 289 GLU A O 1
ATOM 2200 N N . ARG A 1 290 ? 4.579 8.397 -7.091 1.00 93.12 290 ARG A N 1
ATOM 2201 C CA . ARG A 1 290 ? 4.246 9.259 -5.957 1.00 93.12 290 ARG A CA 1
ATOM 2202 C C . ARG A 1 290 ? 5.182 10.459 -5.870 1.00 93.12 290 ARG A C 1
ATOM 2204 O O . ARG A 1 290 ? 4.718 11.546 -5.560 1.00 93.12 290 ARG A O 1
ATOM 2211 N N . GLN A 1 291 ? 6.472 10.253 -6.130 1.00 96.00 291 GLN A N 1
ATOM 2212 C CA . GLN A 1 291 ? 7.500 11.278 -5.947 1.00 96.00 291 GLN A CA 1
ATOM 2213 C C . GLN A 1 291 ? 7.621 12.222 -7.150 1.00 96.00 291 GLN A C 1
ATOM 2215 O O . GLN A 1 291 ? 7.799 13.420 -6.965 1.00 96.00 291 GLN A O 1
ATOM 2220 N N . LEU A 1 292 ? 7.475 11.725 -8.384 1.00 95.19 292 LEU A N 1
ATOM 2221 C CA . LEU A 1 292 ? 7.624 12.564 -9.582 1.00 95.19 292 LEU A CA 1
ATOM 2222 C C . LEU A 1 292 ? 6.625 13.741 -9.654 1.00 95.19 292 LEU A C 1
ATOM 2224 O O . LEU A 1 292 ? 7.066 14.844 -9.968 1.00 95.19 292 LEU A O 1
ATOM 2228 N N . PRO A 1 293 ? 5.315 13.582 -9.359 1.00 94.31 293 PRO A N 1
ATOM 2229 C CA . PRO A 1 293 ? 4.358 14.690 -9.454 1.00 94.31 293 PRO A CA 1
ATOM 2230 C C . PRO A 1 293 ? 4.526 15.779 -8.391 1.00 94.31 293 PRO A C 1
ATOM 2232 O O . PRO A 1 293 ? 4.102 16.905 -8.625 1.00 94.31 293 PRO A O 1
ATOM 2235 N N . VAL A 1 294 ? 5.083 15.435 -7.226 1.00 94.44 294 VAL A N 1
ATOM 2236 C CA . VAL A 1 294 ? 5.264 16.358 -6.088 1.00 94.44 294 VAL A CA 1
ATOM 2237 C C . VAL A 1 294 ? 6.682 16.923 -6.013 1.00 94.44 294 VAL A C 1
ATOM 2239 O O . VAL A 1 294 ? 7.000 17.665 -5.091 1.00 94.44 294 VAL A O 1
ATOM 2242 N N . SER A 1 295 ? 7.549 16.554 -6.956 1.00 95.19 295 SER A N 1
ATOM 2243 C CA . SER A 1 295 ? 8.914 17.057 -7.011 1.00 95.19 295 SER A CA 1
ATOM 2244 C C . SER A 1 295 ? 8.935 18.514 -7.470 1.00 95.19 295 SER A C 1
ATOM 2246 O O . SER A 1 295 ? 8.408 18.845 -8.532 1.00 95.19 295 SER A O 1
ATOM 2248 N N . ASP A 1 296 ? 9.627 19.362 -6.712 1.00 94.94 296 ASP A N 1
ATOM 2249 C CA . ASP A 1 296 ? 9.897 20.754 -7.090 1.00 94.94 296 ASP A CA 1
ATOM 2250 C C . ASP A 1 296 ? 11.047 20.886 -8.112 1.00 94.94 296 ASP A C 1
ATOM 2252 O O . ASP A 1 296 ? 11.397 21.996 -8.525 1.00 94.94 296 ASP A O 1
ATOM 2256 N N . ASP A 1 297 ? 11.659 19.772 -8.531 1.00 96.44 297 ASP A N 1
ATOM 2257 C CA . ASP A 1 297 ? 12.775 19.784 -9.471 1.00 96.44 297 ASP A CA 1
ATOM 2258 C C . ASP A 1 297 ? 12.316 20.216 -10.884 1.00 96.44 297 ASP A C 1
ATOM 2260 O O . ASP A 1 297 ? 11.461 19.566 -11.504 1.00 96.44 297 ASP A O 1
ATOM 2264 N N . PRO A 1 298 ? 12.894 21.294 -11.455 1.00 95.19 298 PRO A N 1
ATOM 2265 C CA . PRO A 1 298 ? 12.454 21.809 -12.747 1.00 95.19 298 PRO A CA 1
ATOM 2266 C C . PRO A 1 298 ? 12.671 20.845 -13.913 1.00 95.19 298 PRO A C 1
ATOM 2268 O O . PRO A 1 298 ? 11.991 20.978 -14.932 1.00 95.19 298 PRO A O 1
ATOM 2271 N N . LEU A 1 299 ? 13.658 19.945 -13.841 1.00 95.56 299 LEU A N 1
ATOM 2272 C CA . LEU A 1 299 ? 13.902 18.956 -14.887 1.00 95.56 299 LEU A CA 1
ATOM 2273 C C . LEU A 1 299 ? 12.850 17.848 -14.825 1.00 95.56 299 LEU A C 1
ATOM 2275 O O . LEU A 1 299 ? 12.288 17.501 -15.867 1.00 95.56 299 LEU A O 1
ATOM 2279 N N . VAL A 1 300 ? 12.516 17.373 -13.622 1.00 96.19 300 VAL A N 1
ATOM 2280 C CA . VAL A 1 300 ? 11.412 16.424 -13.414 1.00 96.19 300 VAL A CA 1
ATOM 2281 C C . VAL A 1 300 ? 10.108 16.983 -13.979 1.00 96.19 300 VAL A C 1
ATOM 2283 O O . VAL A 1 300 ? 9.473 16.318 -14.796 1.00 96.19 300 VAL A O 1
ATOM 2286 N N . ALA A 1 301 ? 9.760 18.231 -13.654 1.00 93.75 301 ALA A N 1
ATOM 2287 C CA . ALA A 1 301 ? 8.541 18.880 -14.143 1.00 93.75 301 ALA A CA 1
ATOM 2288 C C . ALA A 1 301 ? 8.482 19.040 -15.678 1.00 93.75 301 ALA A C 1
ATOM 2290 O O . ALA A 1 301 ? 7.395 19.097 -16.253 1.00 93.75 301 ALA A O 1
ATOM 2291 N N . ARG A 1 302 ? 9.635 19.123 -16.363 1.00 93.19 302 ARG A N 1
ATOM 2292 C CA . ARG A 1 302 ? 9.697 19.200 -17.837 1.00 93.19 302 ARG A CA 1
ATOM 2293 C C . ARG A 1 302 ? 9.493 17.852 -18.519 1.00 93.19 302 ARG A C 1
ATOM 2295 O O . ARG A 1 302 ? 8.996 17.825 -19.643 1.00 93.19 302 ARG A O 1
ATOM 2302 N N . VAL A 1 303 ? 9.934 16.766 -17.887 1.00 92.38 303 VAL A N 1
ATOM 2303 C CA . VAL A 1 303 ? 9.946 15.427 -18.493 1.00 92.38 303 VAL A CA 1
ATOM 2304 C C . VAL A 1 303 ? 8.723 14.616 -18.088 1.00 92.38 303 VAL A C 1
ATOM 2306 O O . VAL A 1 303 ? 8.102 13.964 -18.928 1.00 92.38 303 VAL A O 1
ATOM 2309 N N . TRP A 1 304 ? 8.372 14.635 -16.804 1.00 91.38 304 TRP A N 1
ATOM 2310 C CA . TRP A 1 304 ? 7.278 13.833 -16.289 1.00 91.38 304 TRP A CA 1
ATOM 2311 C C . TRP A 1 304 ? 5.926 14.427 -16.675 1.00 91.38 304 TRP A C 1
ATOM 2313 O O . TRP A 1 304 ? 5.611 15.579 -16.385 1.00 91.38 304 TRP A O 1
ATOM 2323 N N . THR A 1 305 ? 5.090 13.598 -17.291 1.00 85.19 305 THR A N 1
ATOM 2324 C CA . THR A 1 305 ? 3.684 13.906 -17.547 1.00 85.19 305 THR A CA 1
ATOM 2325 C C . THR A 1 305 ? 2.833 12.758 -17.022 1.00 85.19 305 THR A C 1
ATOM 2327 O O . THR A 1 305 ? 3.261 11.604 -17.042 1.00 85.19 305 THR A O 1
ATOM 2330 N N . GLY A 1 306 ? 1.607 13.044 -16.575 1.00 77.69 306 GLY A N 1
ATOM 2331 C CA . GLY A 1 306 ? 0.697 12.004 -16.074 1.00 77.69 306 GLY A CA 1
ATOM 2332 C C . GLY A 1 306 ? 0.398 10.895 -17.096 1.00 77.69 306 GLY A C 1
ATOM 2333 O O . GLY A 1 306 ? 0.056 9.780 -16.712 1.00 77.69 306 GLY A O 1
ATOM 2334 N N . GLU A 1 307 ? 0.592 11.157 -18.394 1.00 80.62 307 GLU A N 1
ATOM 2335 C CA . GLU A 1 307 ? 0.451 10.160 -19.464 1.00 80.62 307 GLU A CA 1
ATOM 2336 C C . GLU A 1 307 ? 1.480 9.024 -19.361 1.00 80.62 307 GLU A C 1
ATOM 2338 O O . GLU A 1 307 ? 1.193 7.904 -19.788 1.00 80.62 307 GLU A O 1
ATOM 2343 N N . LEU A 1 308 ? 2.638 9.272 -18.738 1.00 81.00 308 LEU A N 1
ATOM 2344 C CA . LEU A 1 308 ? 3.679 8.271 -18.483 1.00 81.00 308 LEU A CA 1
ATOM 2345 C C . LEU A 1 308 ? 3.339 7.337 -17.313 1.00 81.00 308 LEU A C 1
ATOM 2347 O O . LEU A 1 308 ? 3.973 6.292 -17.169 1.00 81.00 308 LEU A O 1
ATOM 2351 N N . GLY A 1 309 ? 2.314 7.660 -16.519 1.00 87.00 309 GLY A N 1
ATOM 2352 C CA . GLY A 1 309 ? 1.870 6.836 -15.398 1.00 87.00 309 GLY A CA 1
ATOM 2353 C C . GLY A 1 309 ? 1.388 5.450 -15.839 1.00 87.00 309 GLY A C 1
ATOM 2354 O O . GLY A 1 309 ? 0.677 5.302 -16.837 1.00 87.00 309 GLY A O 1
ATOM 2355 N N . ARG A 1 310 ? 1.793 4.416 -15.108 1.00 88.81 310 ARG A N 1
ATOM 2356 C CA . ARG A 1 310 ? 1.492 2.987 -15.296 1.00 88.81 310 ARG A CA 1
ATOM 2357 C C . ARG A 1 310 ? 0.972 2.321 -14.029 1.00 88.81 310 ARG A C 1
ATOM 2359 O O . ARG A 1 310 ? 0.395 1.237 -14.127 1.00 88.81 310 ARG A O 1
ATOM 2366 N N . LEU A 1 311 ? 1.154 2.952 -12.870 1.00 92.94 311 LEU A N 1
ATOM 2367 C CA . LEU A 1 311 ? 0.823 2.387 -11.568 1.00 92.94 311 LEU A CA 1
ATOM 2368 C C . LEU A 1 311 ? -0.628 1.909 -11.489 1.00 92.94 311 LEU A C 1
ATOM 2370 O O . LEU A 1 311 ? -0.870 0.814 -10.997 1.00 92.94 311 LEU A O 1
ATOM 2374 N N . GLU A 1 312 ? -1.582 2.675 -12.018 1.00 92.25 312 GLU A N 1
ATOM 2375 C CA . GLU A 1 312 ? -3.004 2.304 -12.005 1.00 92.25 312 GLU A CA 1
ATOM 2376 C C . GLU A 1 312 ? -3.256 0.929 -12.645 1.00 92.25 312 GLU A C 1
ATOM 2378 O O . GLU A 1 312 ? -3.895 0.073 -12.042 1.00 92.25 312 GLU A O 1
ATOM 2383 N N . ALA A 1 313 ? -2.666 0.661 -13.814 1.00 92.56 313 ALA A N 1
ATOM 2384 C CA . ALA A 1 313 ? -2.847 -0.613 -14.510 1.00 92.56 313 ALA A CA 1
ATOM 2385 C C . ALA A 1 313 ? -2.218 -1.793 -13.746 1.00 92.56 313 ALA A C 1
ATOM 2387 O O . ALA A 1 313 ? -2.759 -2.897 -13.749 1.00 92.56 313 ALA A O 1
ATOM 2388 N N . LEU A 1 314 ? -1.090 -1.558 -13.070 1.00 94.62 314 LEU A N 1
ATOM 2389 C CA . LEU A 1 314 ? -0.454 -2.543 -12.193 1.00 94.62 314 LEU A CA 1
ATOM 2390 C C . LEU A 1 314 ? -1.289 -2.805 -10.932 1.00 94.62 314 LEU A C 1
ATOM 2392 O O . LEU A 1 314 ? -1.415 -3.951 -10.496 1.00 94.62 314 LEU A O 1
ATOM 2396 N N . LEU A 1 315 ? -1.877 -1.763 -10.341 1.00 94.31 315 LEU A N 1
ATOM 2397 C CA . LEU A 1 315 ? -2.757 -1.885 -9.180 1.00 94.31 315 LEU A CA 1
ATOM 2398 C C . LEU A 1 315 ? -4.043 -2.646 -9.528 1.00 94.31 315 LEU A C 1
ATOM 2400 O O . LEU A 1 315 ? -4.439 -3.517 -8.755 1.00 94.31 315 LEU A O 1
ATOM 2404 N N . ASP A 1 316 ? -4.634 -2.390 -10.695 1.00 93.75 316 ASP A N 1
ATOM 2405 C CA . ASP A 1 316 ? -5.790 -3.137 -11.208 1.00 93.75 316 ASP A CA 1
ATOM 2406 C C . ASP A 1 316 ? -5.483 -4.632 -11.370 1.00 93.75 316 ASP A C 1
ATOM 2408 O O . ASP A 1 316 ? -6.297 -5.495 -11.026 1.00 93.75 316 ASP A O 1
ATOM 2412 N N . ASP A 1 317 ? -4.290 -4.956 -11.873 1.00 95.25 317 ASP A N 1
ATOM 2413 C CA . ASP A 1 317 ? -3.856 -6.343 -12.020 1.00 95.25 317 ASP A CA 1
ATOM 2414 C C . ASP A 1 317 ? -3.637 -7.014 -10.659 1.00 95.25 317 ASP A C 1
ATOM 2416 O O . ASP A 1 317 ? -4.078 -8.149 -10.462 1.00 95.25 317 ASP A O 1
ATOM 2420 N N . ASN A 1 318 ? -3.038 -6.319 -9.686 1.00 94.56 318 ASN A N 1
ATOM 2421 C CA . ASN A 1 318 ? -2.925 -6.833 -8.317 1.00 94.56 318 ASN A CA 1
ATOM 2422 C C . ASN A 1 318 ? -4.298 -7.064 -7.670 1.00 94.56 318 ASN A C 1
ATOM 2424 O O . ASN A 1 318 ? -4.505 -8.115 -7.061 1.00 94.56 318 ASN A O 1
ATOM 2428 N N . ASP A 1 319 ? -5.248 -6.137 -7.833 1.00 93.38 319 ASP A N 1
ATOM 2429 C CA . ASP A 1 319 ? -6.606 -6.285 -7.296 1.00 93.38 319 ASP A CA 1
ATOM 2430 C C . ASP A 1 319 ? -7.318 -7.509 -7.890 1.00 93.38 319 ASP A C 1
ATOM 2432 O O . ASP A 1 319 ? -7.918 -8.311 -7.167 1.00 93.38 319 ASP A O 1
ATOM 2436 N N . PHE A 1 320 ? -7.153 -7.756 -9.194 1.00 94.38 320 PHE A N 1
ATOM 2437 C CA . PHE A 1 320 ? -7.680 -8.963 -9.832 1.00 94.38 320 PHE A CA 1
ATOM 2438 C C . PHE A 1 320 ? -7.155 -10.259 -9.185 1.00 94.38 320 PHE A C 1
ATOM 2440 O O . PHE A 1 320 ? -7.887 -11.253 -9.084 1.00 94.38 320 PHE A O 1
ATOM 2447 N N . PHE A 1 321 ? -5.902 -10.262 -8.720 1.00 94.62 321 PHE A N 1
ATOM 2448 C CA . PHE A 1 321 ? -5.283 -11.409 -8.055 1.00 94.62 321 PHE A CA 1
ATOM 2449 C C . PHE A 1 321 ? -5.452 -11.434 -6.532 1.00 94.62 321 PHE A C 1
ATOM 2451 O O . PHE A 1 321 ? -5.163 -12.473 -5.931 1.00 94.62 321 PHE A O 1
ATOM 2458 N N . ARG A 1 322 ? -5.997 -10.376 -5.917 1.00 93.38 322 ARG A N 1
ATOM 2459 C CA . ARG A 1 322 ? -6.155 -10.203 -4.460 1.00 93.38 322 ARG A CA 1
ATOM 2460 C C . ARG A 1 322 ? -6.650 -11.467 -3.754 1.00 93.38 322 ARG A C 1
ATOM 2462 O O . ARG A 1 322 ? -5.998 -11.998 -2.861 1.00 93.38 322 ARG A O 1
ATOM 2469 N N . ARG A 1 323 ? -7.781 -12.020 -4.206 1.00 94.44 323 ARG A N 1
ATOM 2470 C CA . ARG A 1 323 ? -8.416 -13.200 -3.577 1.00 94.44 323 ARG A CA 1
ATOM 2471 C C . ARG A 1 323 ? -7.759 -14.531 -3.930 1.00 94.44 323 ARG A C 1
ATOM 2473 O O . ARG A 1 323 ? -8.055 -15.546 -3.302 1.00 94.44 323 ARG A O 1
ATOM 2480 N N . LYS A 1 324 ? -6.883 -14.563 -4.938 1.00 95.12 324 LYS A N 1
ATOM 2481 C CA . LYS A 1 324 ? -6.163 -15.794 -5.273 1.00 95.12 324 LYS A CA 1
ATOM 2482 C C . LYS A 1 324 ? -5.128 -16.128 -4.211 1.00 95.12 324 LYS A C 1
ATOM 2484 O O . LYS A 1 324 ? -4.830 -17.313 -4.085 1.00 95.12 324 LYS A O 1
ATOM 2489 N N . LEU A 1 325 ? -4.663 -15.143 -3.428 1.00 95.38 325 LEU A N 1
ATOM 2490 C CA . LEU A 1 325 ? -3.625 -15.305 -2.406 1.00 95.38 325 LEU A CA 1
ATOM 2491 C C . LEU A 1 325 ? -2.487 -16.144 -2.986 1.00 95.38 325 LEU A C 1
ATOM 2493 O O . LEU A 1 325 ? -2.307 -17.314 -2.654 1.00 95.38 325 LEU A O 1
ATOM 2497 N N . ILE A 1 326 ? -1.819 -15.571 -3.979 1.00 96.25 326 ILE A N 1
ATOM 2498 C CA . ILE A 1 326 ? -0.680 -16.200 -4.636 1.00 96.25 326 ILE A CA 1
ATOM 2499 C C . ILE A 1 326 ? 0.552 -15.891 -3.779 1.00 96.25 326 ILE A C 1
ATOM 2501 O O . ILE A 1 326 ? 0.792 -14.706 -3.529 1.00 96.25 326 ILE A O 1
ATOM 2505 N N . PRO A 1 327 ? 1.295 -16.904 -3.297 1.00 96.44 327 PRO A N 1
ATOM 2506 C CA . PRO A 1 327 ? 2.553 -16.690 -2.589 1.00 96.44 327 PRO A CA 1
ATOM 2507 C C . PRO A 1 327 ? 3.586 -15.971 -3.459 1.00 96.44 327 PRO A C 1
ATOM 2509 O O . PRO A 1 327 ? 3.559 -16.075 -4.683 1.00 96.44 327 PRO A O 1
ATOM 2512 N N . ASP A 1 328 ? 4.536 -15.311 -2.815 1.00 95.81 328 ASP A N 1
ATOM 2513 C CA . ASP A 1 328 ? 5.617 -14.558 -3.433 1.00 95.81 328 ASP A CA 1
ATOM 2514 C C . ASP A 1 328 ? 6.968 -15.264 -3.295 1.00 95.81 328 ASP A C 1
ATOM 2516 O O . ASP A 1 328 ? 7.203 -16.043 -2.365 1.00 95.81 328 ASP A O 1
ATOM 2520 N N . SER A 1 329 ? 7.878 -14.948 -4.220 1.00 95.75 329 SER A N 1
ATOM 2521 C CA . SER A 1 329 ? 9.296 -15.292 -4.107 1.00 95.75 329 SER A CA 1
ATOM 2522 C C . SER A 1 329 ? 9.988 -14.278 -3.189 1.00 95.75 329 SER A C 1
ATOM 2524 O O . SER A 1 329 ? 10.051 -13.093 -3.537 1.00 95.75 329 SER A O 1
ATOM 2526 N N . PRO A 1 330 ? 10.564 -14.691 -2.041 1.00 94.38 330 PRO A N 1
ATOM 2527 C CA . PRO A 1 330 ? 11.252 -13.760 -1.147 1.00 94.38 330 PRO A CA 1
ATOM 2528 C C . PRO A 1 330 ? 12.416 -13.021 -1.821 1.00 94.38 330 PRO A C 1
ATOM 2530 O O . PRO A 1 330 ? 12.707 -11.881 -1.464 1.00 94.38 330 PRO A O 1
ATOM 2533 N N . GLY A 1 331 ? 13.090 -13.656 -2.789 1.00 95.38 331 GLY A N 1
ATOM 2534 C CA . GLY A 1 331 ? 14.162 -13.025 -3.566 1.00 95.38 331 GLY A CA 1
ATOM 2535 C C . GLY A 1 331 ? 13.650 -11.854 -4.401 1.00 95.38 331 GLY A C 1
ATOM 2536 O O . GLY A 1 331 ? 14.202 -10.757 -4.313 1.00 95.38 331 GLY A O 1
ATOM 2537 N N . ALA A 1 332 ? 12.543 -12.064 -5.115 1.00 96.12 332 ALA A N 1
ATOM 2538 C CA . ALA A 1 332 ? 11.905 -11.038 -5.931 1.00 96.12 332 ALA A CA 1
ATOM 2539 C C . ALA A 1 332 ? 11.372 -9.874 -5.084 1.00 96.12 332 ALA A C 1
ATOM 2541 O O . ALA A 1 332 ? 11.608 -8.712 -5.408 1.00 96.12 332 ALA A O 1
ATOM 2542 N N . VAL A 1 333 ? 10.737 -10.174 -3.945 1.00 95.38 333 VAL A N 1
ATOM 2543 C CA . VAL A 1 333 ? 10.251 -9.151 -3.004 1.00 95.38 333 VAL A CA 1
ATOM 2544 C C . VAL A 1 333 ? 11.399 -8.289 -2.478 1.00 95.38 333 VAL A C 1
ATOM 2546 O O . VAL A 1 333 ? 11.301 -7.065 -2.493 1.00 95.38 333 VAL A O 1
ATOM 2549 N N . ARG A 1 334 ? 12.524 -8.896 -2.070 1.00 95.44 334 ARG A N 1
ATOM 2550 C CA . ARG A 1 334 ? 13.703 -8.137 -1.613 1.00 95.44 334 ARG A CA 1
ATOM 2551 C C . ARG A 1 334 ? 14.276 -7.232 -2.702 1.00 95.44 334 ARG A C 1
ATOM 2553 O O . ARG A 1 334 ? 14.702 -6.125 -2.386 1.00 95.44 334 ARG A O 1
ATOM 2560 N N . ALA A 1 335 ? 14.312 -7.695 -3.949 1.00 96.88 335 ALA A N 1
ATOM 2561 C CA . ALA A 1 335 ? 14.784 -6.891 -5.072 1.00 96.88 335 ALA A CA 1
ATOM 2562 C C . ALA A 1 335 ? 13.854 -5.696 -5.351 1.00 96.88 335 ALA A C 1
ATOM 2564 O O . ALA A 1 335 ? 14.331 -4.570 -5.480 1.00 96.88 335 ALA A O 1
ATOM 2565 N N . GLY A 1 336 ? 12.533 -5.910 -5.324 1.00 95.94 336 GLY A N 1
ATOM 2566 C CA . GLY A 1 336 ? 11.544 -4.830 -5.420 1.00 95.94 336 GLY A CA 1
ATOM 2567 C C . GLY A 1 336 ? 11.682 -3.794 -4.298 1.00 95.94 336 GLY A C 1
ATOM 2568 O O . GLY A 1 336 ? 11.707 -2.597 -4.573 1.00 95.94 336 GLY A O 1
ATOM 2569 N N . ILE A 1 337 ? 11.865 -4.238 -3.048 1.00 94.69 337 ILE A N 1
ATOM 2570 C CA . ILE A 1 337 ? 12.092 -3.340 -1.901 1.00 94.69 337 ILE A CA 1
ATOM 2571 C C . ILE A 1 337 ? 13.377 -2.523 -2.080 1.00 94.69 337 ILE A C 1
ATOM 2573 O O . ILE A 1 337 ? 13.354 -1.320 -1.847 1.00 94.69 337 ILE A O 1
ATOM 2577 N N . ARG A 1 338 ? 14.489 -3.132 -2.521 1.00 96.56 338 ARG A N 1
ATOM 2578 C CA . ARG A 1 338 ? 15.739 -2.388 -2.777 1.00 96.56 338 ARG A CA 1
ATOM 2579 C C . ARG A 1 338 ? 15.550 -1.290 -3.818 1.00 96.56 338 ARG A C 1
ATOM 2581 O O . ARG A 1 338 ? 16.014 -0.173 -3.604 1.00 96.56 338 ARG A O 1
ATOM 2588 N N . ALA A 1 339 ? 14.853 -1.593 -4.909 1.00 97.25 339 ALA A N 1
ATOM 2589 C CA . ALA A 1 339 ? 14.548 -0.606 -5.936 1.00 97.25 339 ALA A CA 1
ATOM 2590 C C . ALA A 1 339 ? 13.658 0.525 -5.392 1.00 97.25 339 ALA A C 1
ATOM 2592 O O . ALA A 1 339 ? 13.963 1.697 -5.609 1.00 97.25 339 ALA A O 1
ATOM 2593 N N . ALA A 1 340 ? 12.619 0.191 -4.620 1.00 96.06 340 ALA A N 1
ATOM 2594 C CA . ALA A 1 340 ? 11.764 1.173 -3.955 1.00 96.06 340 ALA A CA 1
ATOM 2595 C C . ALA A 1 340 ? 12.558 2.082 -3.000 1.00 96.06 340 ALA A C 1
ATOM 2597 O O . ALA A 1 340 ? 12.419 3.302 -3.048 1.00 96.06 340 ALA A O 1
ATOM 2598 N N . SER A 1 341 ? 13.437 1.509 -2.170 1.00 95.94 341 SER A N 1
ATOM 2599 C CA . SER A 1 341 ? 14.308 2.271 -1.269 1.00 95.94 341 SER A CA 1
ATOM 2600 C C . SER A 1 341 ? 15.265 3.189 -2.027 1.00 95.94 341 SER A C 1
ATOM 2602 O O . SER A 1 341 ? 15.453 4.329 -1.615 1.00 95.94 341 SER A O 1
ATOM 2604 N N . HIS A 1 342 ? 15.838 2.730 -3.145 1.00 97.81 342 HIS A N 1
ATOM 2605 C CA . HIS A 1 342 ? 16.690 3.569 -3.988 1.00 97.81 342 HIS A CA 1
ATOM 2606 C C . HIS A 1 342 ? 15.915 4.757 -4.573 1.00 97.81 342 HIS A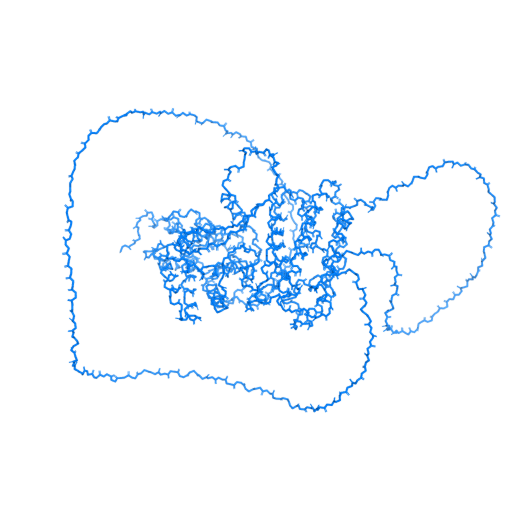 C 1
ATOM 2608 O O . HIS A 1 342 ? 16.407 5.880 -4.534 1.00 97.81 342 HIS A O 1
ATOM 2614 N N . ILE A 1 343 ? 14.687 4.535 -5.053 1.00 97.62 343 ILE A N 1
ATOM 2615 C CA . ILE A 1 343 ? 13.815 5.604 -5.561 1.00 97.62 343 ILE A CA 1
ATOM 2616 C C . ILE A 1 343 ? 13.524 6.639 -4.472 1.00 97.62 343 ILE A C 1
ATOM 2618 O O . ILE A 1 343 ? 13.682 7.829 -4.714 1.00 97.62 343 ILE A O 1
ATOM 2622 N N . LEU A 1 344 ? 13.135 6.207 -3.271 1.00 96.69 344 LEU A N 1
ATOM 2623 C CA . LEU A 1 344 ? 12.848 7.132 -2.169 1.00 96.69 344 LEU A CA 1
ATOM 2624 C C . LEU A 1 344 ? 14.092 7.921 -1.736 1.00 96.69 344 LEU A C 1
ATOM 2626 O O . LEU A 1 344 ? 13.985 9.105 -1.433 1.00 96.69 344 LEU A O 1
ATOM 2630 N N . LEU A 1 345 ? 15.271 7.292 -1.752 1.00 97.38 345 LEU A N 1
ATOM 2631 C CA . LEU A 1 345 ? 16.533 7.976 -1.472 1.00 97.38 345 LEU A CA 1
ATOM 2632 C C . LEU A 1 345 ? 16.834 9.049 -2.528 1.00 97.38 345 LEU A C 1
ATOM 2634 O O . LEU A 1 345 ? 17.100 10.195 -2.181 1.00 97.38 345 LEU A O 1
ATOM 2638 N N . MET A 1 346 ? 16.734 8.704 -3.815 1.00 98.00 346 MET A N 1
ATOM 2639 C CA . MET A 1 346 ? 16.981 9.650 -4.908 1.00 98.00 346 MET A CA 1
ATOM 2640 C C . MET A 1 346 ? 15.947 10.771 -4.952 1.00 98.00 346 MET A C 1
ATOM 2642 O O . MET A 1 346 ? 16.314 11.906 -5.216 1.00 98.00 346 MET A O 1
ATOM 2646 N N . ALA A 1 347 ? 14.686 10.504 -4.610 1.00 97.44 347 ALA A N 1
ATOM 2647 C CA . ALA A 1 347 ? 13.674 11.551 -4.485 1.00 97.44 347 ALA A CA 1
ATOM 2648 C C . ALA A 1 347 ? 14.076 12.643 -3.479 1.00 97.44 347 ALA A C 1
ATOM 2650 O O . ALA A 1 347 ? 13.728 13.802 -3.672 1.00 97.44 347 ALA A O 1
ATOM 2651 N N . LYS A 1 348 ? 14.837 12.282 -2.438 1.00 96.38 348 LYS A N 1
ATOM 2652 C CA . LYS A 1 348 ? 15.341 13.218 -1.430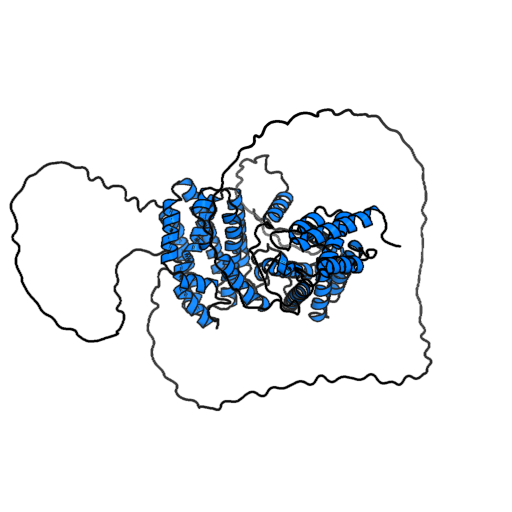 1.00 96.38 348 LYS A CA 1
ATOM 2653 C C . LYS A 1 348 ? 16.674 13.861 -1.819 1.00 96.38 348 LYS A C 1
ATOM 2655 O O . LYS A 1 348 ? 16.867 15.049 -1.587 1.00 96.38 348 LYS A O 1
ATOM 2660 N N . GLU A 1 349 ? 17.609 13.077 -2.350 1.00 96.81 349 GLU A N 1
ATOM 2661 C CA . GLU A 1 349 ? 18.989 13.526 -2.582 1.00 96.81 349 GLU A CA 1
ATOM 2662 C C . GLU A 1 349 ? 19.200 14.170 -3.956 1.00 96.81 349 GLU A C 1
ATOM 2664 O O . GLU A 1 349 ? 19.958 15.129 -4.081 1.00 96.81 349 GLU A O 1
ATOM 2669 N N . ASN A 1 350 ? 18.559 13.630 -4.994 1.00 97.50 350 ASN A N 1
ATOM 2670 C CA . ASN A 1 350 ? 18.698 14.081 -6.374 1.00 97.50 350 ASN A CA 1
ATOM 2671 C C . ASN A 1 350 ? 17.449 13.697 -7.197 1.00 97.50 350 ASN A C 1
ATOM 2673 O O . ASN A 1 350 ? 17.452 12.665 -7.881 1.00 97.50 350 ASN A O 1
ATOM 2677 N N . PRO A 1 351 ? 16.373 14.505 -7.149 1.00 97.50 351 PRO A N 1
ATOM 2678 C CA . PRO A 1 351 ? 15.108 14.157 -7.794 1.00 97.50 351 PRO A CA 1
ATOM 2679 C C . PRO A 1 351 ? 15.222 13.947 -9.311 1.00 97.50 351 PRO A C 1
ATOM 2681 O O . PRO A 1 351 ? 14.546 13.076 -9.858 1.00 97.50 351 PRO A O 1
ATOM 2684 N N . ALA A 1 352 ? 16.115 14.671 -9.996 1.00 97.31 352 ALA A N 1
ATOM 2685 C CA . ALA A 1 352 ? 16.386 14.482 -11.422 1.00 97.31 352 ALA A CA 1
ATOM 2686 C C . ALA A 1 352 ? 16.827 13.044 -11.765 1.00 97.31 352 ALA A C 1
ATOM 2688 O O . ALA A 1 352 ? 16.477 12.518 -12.825 1.00 97.31 352 ALA A O 1
ATOM 2689 N N . ALA A 1 353 ? 17.523 12.357 -10.851 1.00 98.12 353 ALA A N 1
ATOM 2690 C CA . ALA A 1 353 ? 17.955 10.972 -11.045 1.00 98.12 353 ALA A CA 1
ATOM 2691 C C . ALA A 1 353 ? 16.774 9.991 -11.195 1.00 98.12 353 ALA A C 1
ATOM 2693 O O . ALA A 1 353 ? 16.905 8.967 -11.872 1.00 98.12 353 ALA A O 1
ATOM 2694 N N . LEU A 1 354 ? 15.589 10.323 -10.657 1.00 98.00 354 LEU A N 1
ATOM 2695 C CA . LEU A 1 354 ? 14.366 9.522 -10.810 1.00 98.00 354 LEU A CA 1
ATOM 2696 C C . LEU A 1 354 ? 13.963 9.324 -12.275 1.00 98.00 354 LEU A C 1
ATOM 2698 O O . LEU A 1 354 ? 13.366 8.301 -12.621 1.00 98.00 354 LEU A O 1
ATOM 2702 N N . LEU A 1 355 ? 14.334 10.255 -13.159 1.00 97.25 355 LEU A N 1
ATOM 2703 C CA . LEU A 1 355 ? 14.093 10.124 -14.595 1.00 97.25 355 LEU A CA 1
ATOM 2704 C C . LEU A 1 355 ? 14.841 8.925 -15.198 1.00 97.25 355 LEU A C 1
ATOM 2706 O O . LEU A 1 355 ? 14.380 8.349 -16.181 1.00 97.25 355 LEU A O 1
ATOM 2710 N N . GLY A 1 356 ? 15.935 8.477 -14.573 1.00 97.12 356 GLY A N 1
ATOM 2711 C CA . GLY A 1 356 ? 16.595 7.217 -14.906 1.00 97.12 356 GLY A CA 1
ATOM 2712 C C . GLY A 1 356 ? 15.697 5.999 -14.677 1.00 97.12 356 GLY A C 1
ATOM 2713 O O . GLY A 1 356 ? 15.613 5.124 -15.535 1.00 97.12 356 GLY A O 1
ATOM 2714 N N . ALA A 1 357 ? 14.960 5.955 -13.563 1.00 96.50 357 ALA A N 1
ATOM 2715 C CA . ALA A 1 357 ? 13.985 4.893 -13.304 1.00 96.50 357 ALA A CA 1
ATOM 2716 C C . ALA A 1 357 ? 12.795 4.975 -14.276 1.00 96.50 357 ALA A C 1
ATOM 2718 O O . ALA A 1 357 ? 12.372 3.954 -14.822 1.00 96.50 357 ALA A O 1
ATOM 2719 N N . ALA A 1 358 ? 12.302 6.189 -14.552 1.00 94.44 358 ALA A N 1
ATOM 2720 C CA . ALA A 1 358 ? 11.237 6.413 -15.530 1.00 94.44 358 ALA A CA 1
ATOM 2721 C C . ALA A 1 358 ? 11.639 5.948 -16.944 1.00 94.44 358 ALA A C 1
ATOM 2723 O O . ALA A 1 358 ? 10.834 5.319 -17.631 1.00 94.44 358 ALA A O 1
ATOM 2724 N N . TYR A 1 359 ? 12.893 6.181 -17.349 1.00 93.88 359 TYR A N 1
ATOM 2725 C CA . TYR A 1 359 ? 13.454 5.672 -18.603 1.00 93.88 359 TYR A CA 1
ATOM 2726 C C . TYR A 1 359 ? 13.378 4.140 -18.685 1.00 93.88 359 TYR A C 1
ATOM 2728 O O . TYR A 1 359 ? 12.866 3.605 -19.669 1.00 93.88 359 TYR A O 1
ATOM 2736 N N . VAL A 1 360 ? 13.838 3.430 -17.645 1.00 93.44 360 VAL A N 1
ATOM 2737 C CA . VAL A 1 360 ? 13.849 1.955 -17.626 1.00 93.44 360 VAL A CA 1
ATOM 2738 C C . VAL A 1 360 ? 12.435 1.390 -17.753 1.00 93.44 360 VAL A C 1
ATOM 2740 O O . VAL A 1 360 ? 12.185 0.503 -18.568 1.00 93.44 360 VAL A O 1
ATOM 2743 N N . LEU A 1 361 ? 11.492 1.920 -16.973 1.00 89.12 361 LEU A N 1
ATOM 2744 C CA . LEU A 1 361 ? 10.123 1.400 -16.921 1.00 89.12 361 LEU A CA 1
ATOM 2745 C C . LEU A 1 361 ? 9.311 1.783 -18.171 1.00 89.12 361 LEU A C 1
ATOM 2747 O O . LEU A 1 361 ? 8.441 1.019 -18.600 1.00 89.12 361 LEU A O 1
ATOM 2751 N N . GLY A 1 362 ? 9.632 2.917 -18.804 1.00 82.38 362 GLY A N 1
ATOM 2752 C CA . GLY A 1 362 ? 9.019 3.367 -20.056 1.00 82.38 362 GLY A CA 1
ATOM 2753 C C . GLY A 1 362 ? 9.377 2.512 -21.280 1.00 82.38 362 GLY A C 1
ATOM 2754 O O . GLY A 1 362 ? 8.549 2.371 -22.187 1.00 82.38 362 GLY A O 1
ATOM 2755 N N . GLY A 1 363 ? 10.556 1.875 -21.287 1.00 76.31 363 GLY A N 1
ATOM 2756 C CA . GLY A 1 363 ? 11.022 1.029 -22.395 1.00 76.31 363 GLY A CA 1
ATOM 2757 C C . GLY A 1 363 ? 10.131 -0.190 -22.676 1.00 76.31 363 GLY A C 1
ATOM 2758 O O . GLY A 1 363 ? 9.959 -0.584 -23.826 1.00 76.31 363 GLY A O 1
ATOM 2759 N N . SER A 1 364 ? 9.445 -0.714 -21.657 1.00 67.62 364 SER A N 1
ATOM 2760 C CA . SER A 1 364 ? 8.641 -1.954 -21.690 1.00 67.62 364 SER A CA 1
ATOM 2761 C C . SER A 1 364 ? 7.481 -2.009 -22.713 1.00 67.62 364 SER A C 1
ATOM 2763 O O . SER A 1 364 ? 6.881 -3.066 -22.927 1.00 67.62 364 SER A O 1
ATOM 2765 N N . THR A 1 365 ? 7.163 -0.898 -23.388 1.00 65.94 365 THR A N 1
ATOM 2766 C CA . THR A 1 365 ? 6.041 -0.758 -24.339 1.00 65.94 365 THR A CA 1
ATOM 2767 C C . THR A 1 365 ? 6.106 -1.698 -25.548 1.00 65.94 365 THR A C 1
ATOM 2769 O O . THR A 1 365 ? 5.086 -2.283 -25.914 1.00 65.94 365 THR A O 1
ATOM 2772 N N . LYS A 1 366 ? 7.280 -1.895 -26.165 1.00 70.75 366 LYS A N 1
ATOM 2773 C CA . LYS A 1 366 ? 7.395 -2.703 -27.402 1.00 70.75 366 LYS A CA 1
ATOM 2774 C C . LYS A 1 366 ? 7.215 -4.199 -27.143 1.00 70.75 366 LYS A C 1
ATOM 2776 O O . LYS A 1 366 ? 6.553 -4.891 -27.916 1.00 70.75 366 LYS A O 1
ATOM 2781 N N . GLY A 1 367 ? 7.737 -4.671 -26.014 1.00 77.12 367 GLY A N 1
ATOM 2782 C CA . GLY A 1 367 ? 7.597 -6.049 -25.557 1.00 77.12 367 GLY A CA 1
ATOM 2783 C C . GLY A 1 367 ? 6.163 -6.485 -25.336 1.00 77.12 367 GLY A C 1
ATOM 2784 O O . GLY A 1 367 ? 5.761 -7.588 -25.705 1.00 77.12 367 GLY A O 1
ATOM 2785 N N . ALA A 1 368 ? 5.362 -5.596 -24.754 1.00 83.00 368 ALA A N 1
ATOM 2786 C CA . ALA A 1 368 ? 4.016 -5.919 -24.313 1.00 83.00 368 ALA A CA 1
ATOM 2787 C C . ALA A 1 368 ? 3.085 -6.368 -25.452 1.00 83.00 368 ALA A C 1
ATOM 2789 O O . ALA A 1 368 ? 2.252 -7.244 -25.233 1.00 83.00 368 ALA A O 1
ATOM 2790 N N . VAL A 1 369 ? 3.266 -5.853 -26.678 1.00 83.75 369 VAL A N 1
ATOM 2791 C CA . VAL A 1 369 ? 2.512 -6.288 -27.876 1.00 83.75 369 VAL A CA 1
ATOM 2792 C C . VAL A 1 369 ? 2.682 -7.789 -28.126 1.00 83.75 369 VAL A C 1
ATOM 2794 O O . VAL A 1 369 ? 1.746 -8.483 -28.519 1.00 83.75 369 VAL A O 1
ATOM 2797 N N . ILE A 1 370 ? 3.890 -8.289 -27.879 1.00 87.19 370 ILE A N 1
ATOM 2798 C CA . ILE A 1 370 ? 4.274 -9.682 -28.081 1.00 87.19 370 ILE A CA 1
ATOM 2799 C C . ILE A 1 370 ? 3.893 -10.530 -26.859 1.00 87.19 370 ILE A C 1
ATOM 2801 O O . ILE A 1 370 ? 3.427 -11.662 -27.005 1.00 87.19 370 ILE A O 1
ATOM 2805 N N . LEU A 1 371 ? 4.098 -9.994 -25.654 1.00 90.25 371 LEU A N 1
ATOM 2806 C CA . LEU A 1 371 ? 3.895 -10.720 -24.403 1.00 90.25 371 LEU A CA 1
ATOM 2807 C C . LEU A 1 371 ? 2.414 -10.862 -24.030 1.00 90.25 371 LEU A C 1
ATOM 2809 O O . LEU A 1 371 ? 2.010 -11.939 -23.593 1.00 90.25 371 LEU A O 1
ATOM 2813 N N . ALA A 1 372 ? 1.587 -9.830 -24.234 1.00 90.69 372 ALA A N 1
ATOM 2814 C CA . ALA A 1 372 ? 0.195 -9.827 -23.776 1.00 90.69 372 ALA A CA 1
ATOM 2815 C C . ALA A 1 372 ? -0.630 -11.011 -24.326 1.00 90.69 372 ALA A C 1
ATOM 2817 O O . ALA A 1 372 ? -1.227 -11.725 -23.516 1.00 90.69 372 ALA A O 1
ATOM 2818 N N . PRO A 1 373 ? -0.638 -11.312 -25.646 1.00 90.75 373 PRO A N 1
ATOM 2819 C CA . PRO A 1 373 ? -1.389 -12.454 -26.174 1.00 90.75 373 PRO A CA 1
ATOM 2820 C C . PRO A 1 373 ? -0.890 -13.802 -25.645 1.00 90.75 373 PRO A C 1
ATOM 2822 O O . PRO A 1 373 ? -1.688 -14.716 -25.443 1.00 90.75 373 PRO A O 1
ATOM 2825 N N . ARG A 1 374 ? 0.420 -13.932 -25.403 1.00 92.06 374 ARG A N 1
ATOM 2826 C CA . ARG A 1 374 ? 1.021 -15.176 -24.907 1.00 92.06 374 ARG A CA 1
ATOM 2827 C C . ARG A 1 374 ? 0.667 -15.437 -23.456 1.00 92.06 374 ARG A C 1
ATOM 2829 O O . ARG A 1 374 ? 0.242 -16.540 -23.141 1.00 92.06 374 ARG A O 1
ATOM 2836 N N . VAL A 1 375 ? 0.774 -14.418 -22.605 1.00 93.44 375 VAL A N 1
ATOM 2837 C CA . VAL A 1 375 ? 0.374 -14.505 -21.194 1.00 93.44 375 VAL A CA 1
ATOM 2838 C C . VAL A 1 375 ? -1.129 -14.763 -21.079 1.00 93.44 375 VAL A C 1
ATOM 2840 O O . VAL A 1 375 ? -1.554 -15.603 -20.288 1.00 93.44 375 VAL A O 1
ATOM 2843 N N . ALA A 1 376 ? -1.943 -14.096 -21.905 1.00 93.19 376 ALA A N 1
ATOM 2844 C CA . ALA A 1 376 ? -3.380 -14.351 -21.975 1.00 93.19 376 ALA A CA 1
ATOM 2845 C C . ALA A 1 376 ? -3.680 -15.818 -22.298 1.00 93.19 376 ALA A C 1
ATOM 2847 O O . ALA A 1 376 ? -4.471 -16.461 -21.605 1.00 93.19 376 ALA A O 1
ATOM 2848 N N . GLN A 1 377 ? -3.005 -16.363 -23.311 1.00 92.50 377 GLN A N 1
ATOM 2849 C CA . GLN A 1 377 ? -3.173 -17.749 -23.722 1.00 92.50 377 GLN A CA 1
ATOM 2850 C C . GLN A 1 377 ? -2.674 -18.743 -22.663 1.00 92.50 377 GLN A C 1
ATOM 2852 O O . GLN A 1 377 ? -3.396 -19.691 -22.355 1.00 92.50 377 GLN A O 1
ATOM 2857 N N . SER A 1 378 ? -1.475 -18.550 -22.105 1.00 93.19 378 SER A N 1
ATOM 2858 C CA . SER A 1 378 ? -0.862 -19.503 -21.169 1.00 93.19 378 SER A CA 1
ATOM 2859 C C . SER A 1 378 ? -1.581 -19.555 -19.822 1.00 93.19 378 SER A C 1
ATOM 2861 O O . SER A 1 378 ? -1.738 -20.630 -19.246 1.00 93.19 378 SER A O 1
ATOM 2863 N N . LEU A 1 379 ? -2.063 -18.409 -19.333 1.00 93.88 379 LEU A N 1
ATOM 2864 C CA . LEU A 1 379 ? -2.709 -18.291 -18.023 1.00 93.88 379 LEU A CA 1
ATOM 2865 C C . LEU A 1 379 ? -4.243 -18.301 -18.093 1.00 93.88 379 LEU A C 1
ATOM 2867 O O . LEU A 1 379 ? -4.903 -18.208 -17.055 1.00 93.88 379 LEU A O 1
ATOM 2871 N N . GLY A 1 380 ? -4.820 -18.402 -19.295 1.00 93.12 380 GLY A N 1
ATOM 2872 C CA . GLY A 1 380 ? -6.270 -18.362 -19.502 1.00 93.12 380 GLY A CA 1
ATOM 2873 C C . GLY A 1 380 ? -6.897 -17.035 -19.067 1.00 93.12 380 GLY A C 1
ATOM 2874 O O . GLY A 1 380 ? -8.001 -17.018 -18.520 1.00 93.12 380 GLY A O 1
ATOM 2875 N N . LEU A 1 381 ? -6.179 -15.927 -19.255 1.00 92.50 381 LEU A N 1
ATOM 2876 C CA . LEU A 1 381 ? -6.635 -14.587 -18.900 1.00 92.50 381 LEU A CA 1
ATOM 2877 C C . LEU A 1 381 ? -7.297 -13.916 -20.108 1.00 92.50 381 LEU A C 1
ATOM 2879 O O . LEU A 1 381 ? -6.929 -14.143 -21.258 1.00 92.50 381 LEU A O 1
ATOM 2883 N N . SER A 1 382 ? -8.296 -13.079 -19.842 1.00 83.94 382 SER A N 1
ATOM 2884 C CA . SER A 1 382 ? -8.911 -12.230 -20.868 1.00 83.94 382 SER A CA 1
ATOM 2885 C C . SER A 1 382 ? -8.216 -10.866 -20.905 1.00 83.94 382 SER A C 1
ATOM 2887 O O . SER A 1 382 ? -7.729 -10.431 -19.860 1.00 83.94 382 SER A O 1
ATOM 2889 N N . PRO A 1 383 ? -8.192 -10.163 -22.054 1.00 75.31 383 PRO A N 1
ATOM 2890 C CA . PRO A 1 383 ? -7.713 -8.783 -22.108 1.00 75.31 383 PRO A CA 1
ATOM 2891 C C . PRO A 1 383 ? -8.420 -7.902 -21.067 1.00 75.31 383 PRO A C 1
ATOM 2893 O O . PRO A 1 383 ? -9.628 -8.040 -20.852 1.00 75.31 383 PRO A O 1
ATOM 2896 N N . GLY A 1 384 ? -7.676 -6.996 -20.432 1.00 78.69 384 GLY A N 1
ATOM 2897 C CA . GLY A 1 384 ? -8.157 -6.221 -19.286 1.00 78.69 384 GLY A CA 1
ATOM 2898 C C . GLY A 1 384 ? -7.728 -6.850 -17.963 1.00 78.69 384 GLY A C 1
ATOM 2899 O O . GLY A 1 384 ? -6.544 -7.072 -17.768 1.00 78.69 384 GLY A O 1
ATOM 2900 N N . ARG A 1 385 ? -8.662 -7.124 -17.043 1.00 80.00 385 ARG A N 1
ATOM 2901 C CA . ARG A 1 385 ? -8.335 -7.448 -15.639 1.00 80.00 385 ARG A CA 1
ATOM 2902 C C . ARG A 1 385 ? -7.351 -8.616 -15.484 1.00 80.00 385 ARG A C 1
ATOM 2904 O O . ARG A 1 385 ? -7.646 -9.734 -15.911 1.00 80.00 385 ARG A O 1
ATOM 2911 N N . GLY A 1 386 ? -6.236 -8.364 -14.801 1.00 90.69 386 GLY A N 1
ATOM 2912 C CA . GLY A 1 386 ? -5.129 -9.309 -14.634 1.00 90.69 386 GLY A CA 1
ATOM 2913 C C . GLY A 1 386 ? -4.090 -9.242 -15.760 1.00 90.69 386 GLY A C 1
ATOM 2914 O O . GLY A 1 386 ? -3.102 -9.968 -15.711 1.00 90.69 386 GLY A O 1
ATOM 2915 N N . LEU A 1 387 ? -4.313 -8.402 -16.770 1.00 94.00 387 LEU A N 1
ATOM 2916 C CA . LEU A 1 387 ? -3.474 -8.118 -17.935 1.00 94.00 387 LEU A CA 1
ATOM 2917 C C . LEU A 1 387 ? -3.503 -6.623 -18.314 1.00 94.00 387 LEU A C 1
ATOM 2919 O O . LEU A 1 387 ? -3.083 -6.269 -19.420 1.00 94.00 387 LEU A O 1
ATOM 2923 N N . SER A 1 388 ? -4.029 -5.745 -17.460 1.00 93.38 388 SER A N 1
ATOM 2924 C CA . SER A 1 388 ? -4.241 -4.323 -17.726 1.00 93.38 388 SER A CA 1
ATOM 2925 C C . SER A 1 388 ? -2.925 -3.636 -18.063 1.00 93.38 388 SER A C 1
ATOM 2927 O O . SER A 1 388 ? -2.873 -2.879 -19.034 1.00 93.38 388 SER A O 1
ATOM 2929 N N . TYR A 1 389 ? -1.850 -3.954 -17.334 1.00 91.62 389 TYR A N 1
ATOM 2930 C CA . TYR A 1 389 ? -0.521 -3.405 -17.592 1.00 91.62 389 TYR A CA 1
ATOM 2931 C C . TYR A 1 389 ? -0.046 -3.744 -19.012 1.00 91.62 389 TYR A C 1
ATOM 2933 O O . TYR A 1 389 ? 0.149 -2.852 -19.840 1.00 91.62 389 TYR A O 1
ATOM 2941 N N . LEU A 1 390 ? 0.040 -5.035 -19.352 1.00 90.50 390 LEU A N 1
ATOM 2942 C CA . LEU A 1 390 ? 0.504 -5.466 -20.675 1.00 90.50 390 LEU A CA 1
ATOM 2943 C C . LEU A 1 390 ? -0.435 -5.009 -21.805 1.00 90.50 390 LEU A C 1
ATOM 2945 O O . LEU A 1 390 ? 0.031 -4.627 -22.875 1.00 90.50 390 LEU A O 1
ATOM 2949 N N . THR A 1 391 ? -1.750 -4.998 -21.576 1.00 89.00 391 THR A N 1
ATOM 2950 C CA . THR A 1 391 ? -2.738 -4.570 -22.581 1.00 89.00 391 THR A CA 1
ATOM 2951 C C . THR A 1 391 ? -2.617 -3.075 -22.882 1.00 89.00 391 THR A C 1
ATOM 2953 O O . THR A 1 391 ? -2.641 -2.688 -24.050 1.00 89.00 391 THR A O 1
ATOM 2956 N N . ARG A 1 392 ? -2.439 -2.230 -21.855 1.00 84.44 392 ARG A N 1
ATOM 2957 C CA . ARG A 1 392 ? -2.227 -0.784 -22.025 1.00 84.44 392 ARG A CA 1
ATOM 2958 C C . ARG A 1 392 ? -0.973 -0.507 -22.849 1.00 84.44 392 ARG A C 1
ATOM 2960 O O . ARG A 1 392 ? -1.026 0.264 -23.802 1.00 84.44 392 ARG A O 1
ATOM 2967 N N . HIS A 1 393 ? 0.129 -1.180 -22.525 1.00 78.62 393 HIS A N 1
ATOM 2968 C CA . HIS A 1 393 ? 1.381 -1.046 -23.266 1.00 78.62 393 HIS A CA 1
ATOM 2969 C C . HIS A 1 393 ? 1.269 -1.557 -24.712 1.00 78.62 393 HIS A C 1
ATOM 2971 O O . HIS A 1 393 ? 1.773 -0.914 -25.633 1.00 78.62 393 HIS A O 1
ATOM 2977 N N . ALA A 1 394 ? 0.557 -2.665 -24.937 1.00 77.81 394 ALA A N 1
ATOM 2978 C CA . ALA A 1 394 ? 0.316 -3.178 -26.282 1.00 77.81 394 ALA A CA 1
ATOM 2979 C C . ALA A 1 394 ? -0.502 -2.202 -27.151 1.00 77.81 394 ALA A C 1
ATOM 2981 O O . ALA A 1 394 ? -0.269 -2.114 -28.354 1.00 77.81 394 ALA A O 1
ATOM 2982 N N . ALA A 1 395 ? -1.439 -1.460 -26.551 1.00 78.38 395 ALA A N 1
ATOM 2983 C CA . ALA A 1 395 ? -2.253 -0.464 -27.248 1.00 78.38 395 ALA A CA 1
ATOM 2984 C C . ALA A 1 395 ? -1.490 0.839 -27.560 1.00 78.38 395 ALA A C 1
ATOM 2986 O O . ALA A 1 395 ? -1.710 1.430 -28.614 1.00 78.38 395 ALA A O 1
ATOM 2987 N N . ALA A 1 396 ? -0.594 1.267 -26.665 1.00 73.25 396 ALA A N 1
ATOM 2988 C CA . ALA A 1 396 ? 0.265 2.445 -26.826 1.00 73.25 396 ALA A CA 1
ATOM 2989 C C . ALA A 1 396 ? 1.199 2.356 -28.049 1.00 73.25 396 ALA A C 1
ATOM 2991 O O . ALA A 1 396 ? 1.389 3.325 -28.791 1.00 73.25 396 ALA A O 1
ATOM 2992 N N . GLY A 1 397 ? 1.767 1.166 -28.268 1.00 66.31 397 GLY A N 1
ATOM 2993 C CA . GLY A 1 397 ? 2.678 0.876 -29.372 1.00 66.31 397 GLY A CA 1
ATOM 2994 C C . GLY A 1 397 ? 4.029 1.619 -29.309 1.00 66.31 397 GLY A C 1
ATOM 2995 O O . GLY A 1 397 ? 4.291 2.400 -28.393 1.00 66.31 397 GLY A O 1
ATOM 2996 N N . PRO A 1 398 ? 4.916 1.393 -30.300 1.00 70.94 398 PRO A N 1
ATOM 2997 C CA . PRO A 1 398 ? 6.267 1.972 -30.327 1.00 70.94 398 PRO A CA 1
ATOM 2998 C C . PRO A 1 398 ? 6.309 3.511 -30.340 1.00 70.94 398 PRO A C 1
ATOM 3000 O O . PRO A 1 398 ? 7.220 4.106 -29.773 1.00 70.94 398 PRO A O 1
ATOM 3003 N N . SER A 1 399 ? 5.299 4.158 -30.929 1.00 76.44 399 SER A N 1
ATOM 3004 C CA . SER A 1 399 ? 5.239 5.616 -31.104 1.00 76.44 399 SER A CA 1
ATOM 3005 C C . SER A 1 399 ? 5.067 6.417 -29.809 1.00 76.44 399 SER A C 1
ATOM 3007 O O . SER A 1 399 ? 5.263 7.631 -29.802 1.00 76.44 399 SER A O 1
ATOM 3009 N N . GLU A 1 400 ? 4.632 5.790 -28.714 1.00 78.75 400 GLU A N 1
ATOM 3010 C CA . GLU A 1 400 ? 4.580 6.462 -27.409 1.00 78.75 400 GLU A CA 1
ATOM 3011 C C . GLU A 1 400 ? 5.970 6.586 -26.783 1.00 78.75 400 GLU A C 1
ATOM 3013 O O . GLU A 1 400 ? 6.318 7.640 -26.244 1.00 78.75 400 GLU A O 1
ATOM 3018 N N . TRP A 1 401 ? 6.791 5.543 -26.922 1.00 82.94 401 TRP A N 1
ATOM 3019 C CA . TRP A 1 401 ? 8.175 5.593 -26.474 1.00 82.94 401 TRP A CA 1
ATOM 3020 C C . TRP A 1 401 ? 8.987 6.612 -27.265 1.00 82.94 401 TRP A C 1
ATOM 3022 O O . TRP A 1 401 ? 9.700 7.399 -26.654 1.00 82.94 401 TRP A O 1
ATOM 3032 N N . ASP A 1 402 ? 8.842 6.654 -28.591 1.00 86.00 402 ASP A N 1
ATOM 3033 C CA . ASP A 1 402 ? 9.608 7.588 -29.424 1.00 86.00 402 ASP A CA 1
ATOM 3034 C C . ASP A 1 402 ? 9.347 9.051 -29.011 1.00 86.00 402 ASP A C 1
ATOM 3036 O O . ASP A 1 402 ? 10.288 9.811 -28.796 1.00 86.00 402 ASP A O 1
ATOM 3040 N N . ARG A 1 403 ? 8.079 9.416 -28.760 1.00 86.06 403 ARG A N 1
ATOM 3041 C CA . ARG A 1 403 ? 7.711 10.742 -28.227 1.00 86.06 403 ARG A CA 1
ATOM 3042 C C . ARG A 1 403 ? 8.307 11.011 -26.846 1.00 86.06 403 ARG A C 1
ATOM 3044 O O . ARG A 1 403 ? 8.753 12.118 -26.568 1.00 86.06 403 ARG A O 1
ATOM 3051 N N . THR A 1 404 ? 8.310 10.007 -25.975 1.00 86.69 404 THR A N 1
ATOM 3052 C CA . THR A 1 404 ? 8.900 10.131 -24.635 1.00 86.69 404 THR A CA 1
ATOM 3053 C C . THR A 1 404 ? 10.411 10.340 -24.734 1.00 86.69 404 THR A C 1
ATOM 3055 O O . THR A 1 404 ? 10.955 11.230 -24.088 1.00 86.69 404 THR A O 1
ATOM 3058 N N . ALA A 1 405 ? 11.091 9.575 -25.588 1.00 89.88 405 ALA A N 1
ATOM 3059 C CA . ALA A 1 405 ? 12.525 9.688 -25.813 1.00 89.88 405 ALA A CA 1
ATOM 3060 C C . ALA A 1 405 ? 12.918 11.072 -26.356 1.00 89.88 405 ALA A C 1
ATOM 3062 O O . ALA A 1 405 ? 13.896 11.648 -25.887 1.00 89.88 405 ALA A O 1
ATOM 3063 N N . GLU A 1 406 ? 12.125 11.641 -27.270 1.00 91.56 406 GLU A N 1
ATOM 3064 C CA . GLU A 1 406 ? 12.315 13.015 -27.756 1.00 91.56 406 GLU A CA 1
ATOM 3065 C C . GLU A 1 406 ? 12.248 14.045 -26.617 1.00 91.56 406 GLU A C 1
ATOM 3067 O O . GLU A 1 406 ? 13.089 14.941 -26.549 1.00 91.56 406 GLU A O 1
ATOM 3072 N N . VAL A 1 407 ? 11.300 13.902 -25.682 1.00 92.38 407 VAL A N 1
ATOM 3073 C CA . VAL A 1 407 ? 11.194 14.789 -24.508 1.00 92.38 407 VAL A CA 1
ATOM 3074 C C . VAL A 1 407 ? 12.430 14.679 -23.615 1.00 92.38 407 VAL A C 1
ATOM 3076 O O . VAL A 1 407 ? 12.973 15.705 -23.205 1.00 92.38 407 VAL A O 1
ATOM 3079 N N . PHE A 1 408 ? 12.904 13.461 -23.345 1.00 93.38 408 PHE A N 1
ATOM 3080 C CA . PHE A 1 408 ? 14.138 13.243 -22.585 1.00 93.38 408 PHE A CA 1
ATOM 3081 C C . PHE A 1 408 ? 15.337 13.912 -23.262 1.00 93.38 408 PHE A C 1
ATOM 3083 O O . PHE A 1 408 ? 16.053 14.678 -22.621 1.00 93.38 408 PHE A O 1
ATOM 3090 N N . ASP A 1 409 ? 15.527 13.668 -24.558 1.00 94.81 409 ASP A N 1
ATOM 3091 C CA . ASP A 1 409 ? 16.663 14.190 -25.321 1.00 94.81 409 ASP A CA 1
ATOM 3092 C C . ASP A 1 409 ? 16.642 15.720 -25.453 1.00 94.81 409 ASP A C 1
ATOM 3094 O O . ASP A 1 409 ? 17.697 16.348 -25.539 1.00 94.81 409 ASP A O 1
ATOM 3098 N N . MET A 1 410 ? 15.455 16.332 -25.450 1.00 93.94 410 MET A N 1
ATOM 3099 C CA . MET A 1 410 ? 15.303 17.787 -25.454 1.00 93.94 410 MET A CA 1
ATOM 3100 C C . MET A 1 410 ? 15.511 18.422 -24.074 1.00 93.94 410 MET A C 1
ATOM 3102 O O . MET A 1 410 ? 16.033 19.533 -23.993 1.00 93.94 410 MET A O 1
ATOM 3106 N N . ALA A 1 411 ? 15.049 17.774 -23.002 1.00 95.06 411 ALA A N 1
ATOM 3107 C CA . ALA A 1 411 ? 15.017 18.367 -21.666 1.00 95.06 411 ALA A CA 1
ATOM 3108 C C . ALA A 1 411 ? 16.288 18.109 -20.847 1.00 95.06 411 ALA A C 1
ATOM 3110 O O . ALA A 1 411 ? 16.668 18.966 -20.043 1.00 95.06 411 ALA A O 1
ATOM 3111 N N . VAL A 1 412 ? 16.913 16.941 -21.028 1.00 95.69 412 VAL A N 1
ATOM 3112 C CA . VAL A 1 412 ? 18.067 16.466 -20.258 1.00 95.69 412 VAL A CA 1
ATOM 3113 C C . VAL A 1 412 ? 19.335 16.681 -21.081 1.00 95.69 412 VAL A C 1
ATOM 3115 O O . VAL A 1 412 ? 19.704 15.863 -21.922 1.00 95.69 412 VAL A O 1
ATOM 3118 N N . THR A 1 413 ? 20.014 17.800 -20.842 1.00 94.69 413 THR A N 1
ATOM 3119 C CA . THR A 1 413 ? 21.229 18.170 -21.589 1.00 94.69 413 THR A CA 1
ATOM 3120 C C . THR A 1 413 ? 22.481 18.258 -20.721 1.00 94.69 413 THR A C 1
ATOM 3122 O O . THR A 1 413 ? 23.583 18.301 -21.265 1.00 94.69 413 THR A O 1
ATOM 3125 N N . ASP A 1 414 ? 22.337 18.323 -19.394 1.00 95.31 414 ASP A N 1
ATOM 3126 C CA . ASP A 1 414 ? 23.469 18.391 -18.467 1.00 95.31 414 ASP A CA 1
ATOM 3127 C C . ASP A 1 414 ? 24.117 16.999 -18.310 1.00 95.31 414 ASP A C 1
ATOM 3129 O O . ASP A 1 414 ? 23.429 16.044 -17.935 1.00 95.31 414 ASP A O 1
ATOM 3133 N N . PRO A 1 415 ? 25.432 16.847 -18.562 1.00 95.00 415 PRO A N 1
ATOM 3134 C CA . PRO A 1 415 ? 26.141 15.587 -18.349 1.00 95.00 415 PRO A CA 1
ATOM 3135 C C . PRO A 1 415 ? 26.025 15.016 -16.928 1.00 95.00 415 PRO A C 1
ATOM 3137 O O . PRO A 1 415 ? 26.031 13.794 -16.774 1.00 95.00 415 PRO A O 1
ATOM 3140 N N . ASN A 1 416 ? 25.917 15.859 -15.897 1.00 95.88 416 ASN A N 1
ATOM 3141 C CA . ASN A 1 416 ? 25.774 15.404 -14.513 1.00 95.88 416 ASN A CA 1
ATOM 3142 C C . ASN A 1 416 ? 24.402 14.762 -14.277 1.00 95.88 416 ASN A C 1
ATOM 3144 O O . ASN A 1 416 ? 24.332 13.687 -13.678 1.00 95.88 416 ASN A O 1
ATOM 3148 N N . ASP A 1 417 ? 23.335 15.362 -14.812 1.00 96.56 417 ASP A N 1
ATOM 3149 C CA . ASP A 1 417 ? 21.984 14.794 -14.755 1.00 96.56 417 ASP A CA 1
ATOM 3150 C C . ASP A 1 417 ? 21.926 13.473 -15.527 1.00 96.56 417 ASP A C 1
ATOM 3152 O O . ASP A 1 417 ? 21.419 12.474 -15.019 1.00 96.56 417 ASP A O 1
ATOM 3156 N N . ILE A 1 418 ? 22.536 13.421 -16.720 1.00 97.31 418 ILE A N 1
ATOM 3157 C CA . ILE A 1 418 ? 22.637 12.190 -17.519 1.00 97.31 418 ILE A CA 1
ATOM 3158 C C . ILE A 1 418 ? 23.365 11.092 -16.732 1.00 97.31 418 ILE A C 1
ATOM 3160 O O . ILE A 1 418 ? 22.925 9.938 -16.726 1.00 97.31 418 ILE A O 1
ATOM 3164 N N . GLN A 1 419 ? 24.459 11.422 -16.042 1.00 97.12 419 GLN A N 1
ATOM 3165 C CA . GLN A 1 419 ? 25.214 10.466 -15.232 1.00 97.12 419 GLN A CA 1
ATOM 3166 C C . GLN A 1 419 ? 24.417 9.984 -14.008 1.00 97.12 419 GLN A C 1
ATOM 3168 O O . GLN A 1 419 ? 24.429 8.786 -13.697 1.00 97.12 419 GLN A O 1
ATOM 3173 N N . ALA A 1 420 ? 23.701 10.883 -13.329 1.00 97.50 420 ALA A N 1
ATOM 3174 C CA . ALA A 1 420 ? 22.838 10.539 -12.201 1.00 97.50 420 ALA A CA 1
ATOM 3175 C C . ALA A 1 420 ? 21.690 9.617 -12.646 1.00 97.50 420 ALA A C 1
ATOM 3177 O O . ALA A 1 420 ? 21.519 8.527 -12.097 1.00 97.50 420 ALA A O 1
ATOM 3178 N N . MET A 1 421 ? 20.991 9.983 -13.725 1.00 98.00 421 MET A N 1
ATOM 3179 C CA . MET A 1 421 ? 19.957 9.158 -14.355 1.00 98.00 421 MET A CA 1
ATOM 3180 C C . MET A 1 421 ? 20.500 7.794 -14.785 1.00 98.00 421 MET A C 1
ATOM 3182 O O . MET A 1 421 ? 19.842 6.777 -14.579 1.00 98.00 421 MET A O 1
ATOM 3186 N N . THR A 1 422 ? 21.714 7.742 -15.339 1.00 98.25 422 THR A N 1
ATOM 3187 C CA . THR A 1 422 ? 22.359 6.482 -15.737 1.00 98.25 422 THR A CA 1
ATOM 3188 C C . THR A 1 422 ? 22.613 5.581 -14.536 1.00 98.25 422 THR A C 1
ATOM 3190 O O . THR A 1 422 ? 22.332 4.385 -14.589 1.00 98.25 422 THR A O 1
ATOM 3193 N N . THR A 1 423 ? 23.080 6.148 -13.426 1.00 98.44 423 THR A N 1
ATOM 3194 C CA . THR A 1 423 ? 23.331 5.402 -12.185 1.00 98.44 423 THR A CA 1
ATOM 3195 C C . THR A 1 423 ? 22.039 4.802 -11.626 1.00 98.44 423 THR A C 1
ATOM 3197 O O . THR A 1 423 ? 21.995 3.613 -11.291 1.00 98.44 423 THR A O 1
ATOM 3200 N N . THR A 1 424 ? 20.958 5.585 -11.595 1.00 98.56 424 THR A N 1
ATOM 3201 C CA . THR A 1 424 ? 19.640 5.090 -11.185 1.00 98.56 424 THR A CA 1
ATOM 3202 C C . THR A 1 424 ? 19.106 4.039 -12.156 1.00 98.56 424 THR A C 1
ATOM 3204 O O . THR A 1 424 ? 18.666 2.981 -11.712 1.00 98.56 424 THR A O 1
ATOM 3207 N N . ALA A 1 425 ? 19.212 4.250 -13.470 1.00 98.31 425 ALA A N 1
ATOM 3208 C CA . ALA A 1 425 ? 18.765 3.283 -14.473 1.00 98.31 425 ALA A CA 1
ATOM 3209 C C . ALA A 1 425 ? 19.471 1.923 -14.325 1.00 98.31 425 ALA A C 1
ATOM 3211 O O . ALA A 1 425 ? 18.813 0.883 -14.300 1.00 98.31 425 ALA A O 1
ATOM 3212 N N . LEU A 1 426 ? 20.798 1.921 -14.155 1.00 98.50 426 LEU A N 1
ATOM 3213 C CA . LEU A 1 426 ? 21.577 0.704 -13.900 1.00 98.50 426 LEU A CA 1
ATOM 3214 C C . LEU A 1 426 ? 21.138 0.007 -12.606 1.00 98.50 426 LEU A C 1
ATOM 3216 O O . LEU A 1 426 ? 20.986 -1.213 -12.582 1.00 98.50 426 LEU A O 1
ATOM 3220 N N . THR A 1 427 ? 20.885 0.772 -11.542 1.00 98.62 427 THR A N 1
ATOM 3221 C CA . THR A 1 427 ? 20.414 0.231 -10.257 1.00 98.62 427 THR A CA 1
ATOM 3222 C C . THR A 1 427 ? 19.051 -0.452 -10.392 1.00 98.62 427 THR A C 1
ATOM 3224 O O . THR A 1 427 ? 18.864 -1.563 -9.889 1.00 98.62 427 THR A O 1
ATOM 3227 N N . ILE A 1 428 ? 18.109 0.168 -11.111 1.00 98.31 428 ILE A N 1
ATOM 3228 C CA . ILE A 1 428 ? 16.790 -0.423 -11.373 1.00 98.31 428 ILE A CA 1
ATOM 3229 C C . ILE A 1 428 ? 16.917 -1.683 -12.234 1.00 98.31 428 ILE A C 1
ATOM 3231 O O . ILE A 1 428 ? 16.301 -2.698 -11.909 1.00 98.31 428 ILE A O 1
ATOM 3235 N N . PHE A 1 429 ? 17.752 -1.669 -13.277 1.00 97.75 429 PHE A N 1
ATOM 3236 C CA . PHE A 1 429 ? 18.001 -2.853 -14.100 1.00 97.75 429 PHE A CA 1
ATOM 3237 C C . PHE A 1 429 ? 18.593 -4.022 -13.301 1.00 97.75 429 PHE A C 1
ATOM 3239 O O . PHE A 1 429 ? 18.129 -5.149 -13.466 1.00 97.75 429 PHE A O 1
ATOM 3246 N N . HIS A 1 430 ? 19.554 -3.774 -12.406 1.00 98.44 430 HIS A N 1
ATOM 3247 C CA . HIS A 1 430 ? 20.081 -4.818 -11.522 1.00 98.44 430 HIS A CA 1
ATOM 3248 C C . HIS A 1 430 ? 18.984 -5.419 -10.635 1.00 98.44 430 HIS A C 1
ATOM 3250 O O . HIS A 1 430 ? 18.861 -6.640 -10.563 1.00 98.44 430 HIS A O 1
ATOM 3256 N N . CYS A 1 431 ? 18.138 -4.585 -10.022 1.00 98.44 431 CYS A N 1
ATOM 3257 C CA . CYS A 1 431 ? 17.035 -5.078 -9.196 1.00 98.44 431 CYS A CA 1
ATOM 3258 C C . CYS A 1 431 ? 16.022 -5.896 -10.016 1.00 98.44 431 CYS A C 1
ATOM 3260 O O . CYS A 1 431 ? 15.525 -6.915 -9.540 1.00 98.44 431 CYS A O 1
ATOM 3262 N N . LEU A 1 432 ? 15.721 -5.484 -11.253 1.00 97.50 432 LEU A N 1
ATOM 3263 C CA . LEU A 1 432 ? 14.846 -6.242 -12.153 1.00 97.50 432 LEU A CA 1
ATOM 3264 C C . LEU A 1 432 ? 15.455 -7.593 -12.539 1.00 97.50 432 LEU A C 1
ATOM 3266 O O . LEU A 1 432 ? 14.752 -8.600 -12.496 1.00 97.50 432 LEU A O 1
ATOM 3270 N N . LEU A 1 433 ? 16.747 -7.631 -12.871 1.00 97.44 433 LEU A N 1
ATOM 3271 C CA . LEU A 1 433 ? 17.452 -8.869 -13.200 1.00 97.44 433 LEU A CA 1
ATOM 3272 C C . LEU A 1 433 ? 17.419 -9.852 -12.023 1.00 97.44 433 LEU A C 1
ATOM 3274 O O . LEU A 1 433 ? 16.954 -10.979 -12.184 1.00 97.44 433 LEU A O 1
ATOM 3278 N N . GLU A 1 434 ? 17.806 -9.400 -10.827 1.00 97.88 434 GLU A N 1
ATOM 3279 C CA . GLU A 1 434 ? 17.769 -10.212 -9.604 1.00 97.88 434 GLU A CA 1
ATOM 3280 C C . GLU A 1 434 ? 16.351 -10.716 -9.293 1.00 97.88 434 GLU A C 1
ATOM 3282 O O . GLU A 1 434 ? 16.157 -11.864 -8.884 1.00 97.88 434 GLU A O 1
ATOM 3287 N N . ALA A 1 435 ? 15.337 -9.868 -9.492 1.00 96.94 435 ALA A N 1
ATOM 3288 C CA . ALA A 1 435 ? 13.950 -10.269 -9.315 1.00 96.94 435 ALA A CA 1
ATOM 3289 C C . ALA A 1 435 ? 13.539 -11.344 -10.326 1.00 96.94 435 ALA A C 1
ATOM 3291 O O . ALA A 1 435 ? 12.898 -12.322 -9.951 1.00 96.94 435 ALA A O 1
ATOM 3292 N N . PHE A 1 436 ? 13.905 -11.183 -11.597 1.00 96.00 436 PHE A N 1
ATOM 3293 C CA . PHE A 1 436 ? 13.510 -12.097 -12.665 1.00 96.00 436 PHE A CA 1
ATOM 3294 C C . PHE A 1 436 ? 14.178 -13.465 -12.519 1.00 96.00 436 PHE A C 1
ATOM 3296 O O . PHE A 1 436 ? 13.519 -14.488 -12.708 1.00 96.00 436 PHE A O 1
ATOM 3303 N N . GLU A 1 437 ? 15.443 -13.500 -12.102 1.00 96.31 437 GLU A N 1
ATOM 3304 C CA . GLU A 1 437 ? 16.142 -14.738 -11.743 1.00 96.31 437 GLU A CA 1
ATOM 3305 C C . GLU A 1 437 ? 15.478 -15.444 -10.553 1.00 96.31 437 GLU A C 1
ATOM 3307 O O . GLU A 1 437 ? 15.329 -16.665 -10.554 1.00 96.31 437 GLU A O 1
ATOM 3312 N N . ALA A 1 438 ? 14.991 -14.685 -9.567 1.00 96.19 438 ALA A N 1
ATOM 3313 C CA . ALA A 1 438 ? 14.259 -15.229 -8.423 1.00 96.19 438 ALA A CA 1
ATOM 3314 C C . ALA A 1 438 ? 12.818 -15.671 -8.750 1.00 96.19 438 ALA A C 1
ATOM 3316 O O . ALA A 1 438 ? 12.162 -16.285 -7.899 1.00 96.19 438 ALA A O 1
ATOM 3317 N N . LEU A 1 439 ? 12.306 -15.341 -9.939 1.00 96.19 439 LEU A N 1
ATOM 3318 C CA . LEU A 1 439 ? 10.955 -15.678 -10.393 1.00 96.19 439 LEU A CA 1
ATOM 3319 C C . LEU A 1 439 ? 10.920 -16.857 -11.366 1.00 96.19 439 LEU A C 1
ATOM 3321 O O . LEU A 1 439 ? 9.829 -17.365 -11.627 1.00 96.19 439 LEU A O 1
ATOM 3325 N N . TRP A 1 440 ? 12.059 -17.319 -11.898 1.00 94.88 440 TRP A N 1
ATOM 3326 C CA . TRP A 1 440 ? 12.084 -18.534 -12.715 1.00 94.88 440 TRP A CA 1
ATOM 3327 C C . TRP A 1 440 ? 13.473 -19.190 -12.852 1.00 94.88 440 TRP A C 1
ATOM 3329 O O . TRP A 1 440 ? 14.417 -18.516 -13.266 1.00 94.88 440 TRP A O 1
ATOM 3339 N N . PRO A 1 441 ? 13.590 -20.522 -12.658 1.00 92.06 441 PRO A N 1
ATOM 3340 C CA . PRO A 1 441 ? 12.541 -21.446 -12.214 1.00 92.06 441 PRO A CA 1
ATOM 3341 C C . PRO A 1 441 ? 12.171 -21.222 -10.741 1.00 92.06 441 PRO A C 1
ATOM 3343 O O . PRO A 1 441 ? 13.036 -21.016 -9.896 1.00 92.06 441 PRO A O 1
ATOM 3346 N N . LEU A 1 442 ? 10.874 -21.278 -10.427 1.00 90.38 442 LEU A N 1
ATOM 3347 C CA . LEU A 1 442 ? 10.402 -21.096 -9.054 1.00 90.38 442 LEU A CA 1
ATOM 3348 C C . LEU A 1 442 ? 10.680 -22.327 -8.194 1.00 90.38 442 LEU A C 1
ATOM 3350 O O . LEU A 1 442 ? 10.254 -23.435 -8.526 1.00 90.38 442 LEU A O 1
ATOM 3354 N N . ASP A 1 443 ? 11.262 -22.102 -7.019 1.00 91.00 443 ASP A N 1
ATOM 3355 C CA . ASP A 1 443 ? 11.244 -23.086 -5.944 1.00 91.00 443 ASP A CA 1
ATOM 3356 C C . ASP A 1 443 ? 10.009 -22.883 -5.060 1.00 91.00 443 ASP A C 1
ATOM 3358 O O . ASP A 1 443 ? 9.985 -22.045 -4.153 1.00 91.00 443 ASP A O 1
ATOM 3362 N N . LYS A 1 444 ? 8.984 -23.712 -5.290 1.00 89.38 444 LYS A N 1
ATOM 3363 C CA . LYS A 1 444 ? 7.728 -23.688 -4.525 1.00 89.38 444 LYS A CA 1
ATOM 3364 C C . LYS A 1 444 ? 7.927 -23.861 -3.015 1.00 89.38 444 LYS A C 1
ATOM 3366 O O . LYS A 1 444 ? 7.072 -23.411 -2.259 1.00 89.38 444 LYS A O 1
ATOM 3371 N N . GLN A 1 445 ? 9.021 -24.480 -2.564 1.00 91.94 445 GLN A N 1
ATOM 3372 C CA . GLN A 1 445 ? 9.302 -24.669 -1.137 1.00 91.94 445 GLN A CA 1
ATOM 3373 C C . GLN A 1 445 ? 9.749 -23.375 -0.450 1.00 91.94 445 GLN A C 1
ATOM 3375 O O . GLN A 1 445 ? 9.591 -23.232 0.765 1.00 91.94 445 GLN A O 1
ATOM 3380 N N . THR A 1 446 ? 10.273 -22.415 -1.212 1.00 93.25 446 THR A N 1
ATOM 3381 C CA . THR A 1 446 ? 10.735 -21.114 -0.699 1.00 93.25 446 THR A CA 1
ATOM 3382 C C . THR A 1 446 ? 9.681 -20.019 -0.797 1.00 93.25 446 THR A C 1
ATOM 3384 O O . THR A 1 446 ? 9.833 -18.978 -0.163 1.00 93.25 446 THR A O 1
ATOM 3387 N N . MET A 1 447 ? 8.595 -20.261 -1.532 1.00 95.56 447 MET A N 1
ATOM 3388 C CA . MET A 1 447 ? 7.505 -19.303 -1.697 1.00 95.56 447 MET A CA 1
ATOM 3389 C C . MET A 1 447 ? 6.808 -19.021 -0.362 1.00 95.56 447 MET A C 1
ATOM 3391 O O . MET A 1 447 ? 6.543 -19.939 0.421 1.00 95.56 447 MET A O 1
ATOM 3395 N N . ARG A 1 448 ? 6.510 -17.753 -0.082 1.00 96.56 448 ARG A N 1
ATOM 3396 C CA . ARG A 1 448 ? 5.894 -17.304 1.179 1.00 96.56 448 ARG A CA 1
ATOM 3397 C C . ARG A 1 448 ? 4.797 -16.299 0.900 1.00 96.56 448 ARG A C 1
ATOM 3399 O O . ARG A 1 448 ? 4.856 -15.584 -0.090 1.00 96.56 448 ARG A O 1
ATOM 3406 N N . TYR A 1 449 ? 3.816 -16.206 1.787 1.00 97.50 449 TYR A N 1
ATOM 3407 C CA . TYR A 1 449 ? 2.939 -15.043 1.765 1.00 97.50 449 TYR A CA 1
ATOM 3408 C C . TYR A 1 449 ? 3.714 -13.848 2.308 1.00 97.50 449 TYR A C 1
ATOM 3410 O O . TYR A 1 449 ? 4.314 -13.936 3.381 1.00 97.50 449 TYR A O 1
ATOM 3418 N N . THR A 1 450 ? 3.724 -12.745 1.571 1.00 95.94 450 THR A N 1
ATOM 3419 C CA . THR A 1 450 ? 4.353 -11.494 1.995 1.00 95.94 450 THR A CA 1
ATOM 3420 C C . THR A 1 450 ? 3.317 -10.384 1.994 1.00 95.94 450 THR A C 1
ATOM 3422 O O . THR A 1 450 ? 2.302 -10.463 1.299 1.00 95.94 450 THR A O 1
ATOM 3425 N N . VAL A 1 451 ? 3.571 -9.324 2.762 1.00 94.75 451 VAL A N 1
ATOM 3426 C CA . VAL A 1 451 ? 2.682 -8.158 2.754 1.00 94.75 451 VAL A CA 1
ATOM 3427 C C . VAL A 1 451 ? 2.594 -7.522 1.368 1.00 94.75 451 VAL A C 1
ATOM 3429 O O . VAL A 1 451 ? 1.511 -7.125 0.955 1.00 94.75 451 VAL A O 1
ATOM 3432 N N . THR A 1 452 ? 3.685 -7.522 0.598 1.00 89.06 452 THR A N 1
ATOM 3433 C CA . THR A 1 452 ? 3.697 -7.024 -0.785 1.00 89.06 452 THR A CA 1
ATOM 3434 C C . THR A 1 452 ? 2.706 -7.755 -1.690 1.00 89.06 452 THR A C 1
ATOM 3436 O O . THR A 1 452 ? 2.244 -7.187 -2.676 1.00 89.06 452 THR A O 1
ATOM 3439 N N . GLY A 1 453 ? 2.329 -8.989 -1.336 1.00 91.12 453 GLY A N 1
ATOM 3440 C CA . GLY A 1 453 ? 1.303 -9.743 -2.036 1.00 91.12 453 GLY A CA 1
ATOM 3441 C C . GLY A 1 453 ? -0.129 -9.249 -1.806 1.00 91.12 453 GLY A C 1
ATOM 3442 O O . GLY A 1 453 ? -1.003 -9.540 -2.627 1.00 91.12 453 GLY A O 1
ATOM 3443 N N . LEU A 1 454 ? -0.356 -8.512 -0.716 1.00 94.06 454 LEU A N 1
ATOM 3444 C CA . LEU A 1 454 ? -1.620 -7.861 -0.351 1.00 94.06 454 LEU A CA 1
ATOM 3445 C C . LEU A 1 454 ? -1.603 -6.377 -0.735 1.00 94.06 454 LEU A C 1
ATOM 3447 O O . LEU A 1 454 ? -2.557 -5.853 -1.303 1.00 94.06 454 LEU A O 1
ATOM 3451 N N . ASN A 1 455 ? -0.487 -5.715 -0.447 1.00 93.50 455 ASN A N 1
ATOM 3452 C CA . ASN A 1 455 ? -0.248 -4.314 -0.727 1.00 93.50 455 ASN A CA 1
ATOM 3453 C C . ASN A 1 455 ? 1.211 -4.123 -1.164 1.00 93.50 455 ASN A C 1
ATOM 3455 O O . ASN A 1 455 ? 2.096 -4.070 -0.310 1.00 93.50 455 ASN A O 1
ATOM 3459 N N . PRO A 1 456 ? 1.485 -3.976 -2.469 1.00 84.94 456 PRO A N 1
ATOM 3460 C CA . PRO A 1 456 ? 2.837 -3.725 -2.970 1.00 84.94 456 PRO A CA 1
ATOM 3461 C C . PRO A 1 456 ? 3.456 -2.413 -2.468 1.00 84.94 456 PRO A C 1
ATOM 3463 O O . PRO A 1 456 ? 4.665 -2.235 -2.564 1.00 84.94 456 PRO A O 1
ATOM 3466 N N . GLU A 1 457 ? 2.633 -1.494 -1.953 1.00 85.38 457 GLU A N 1
ATOM 3467 C CA . GLU A 1 457 ? 3.071 -0.231 -1.350 1.00 85.38 457 GLU A CA 1
ATOM 3468 C C . GLU A 1 457 ? 3.370 -0.362 0.149 1.00 85.38 457 GLU A C 1
ATOM 3470 O O . GLU A 1 457 ? 3.835 0.601 0.762 1.00 85.38 457 GLU A O 1
ATOM 3475 N N . ALA A 1 458 ? 3.067 -1.511 0.757 1.00 84.38 458 ALA A N 1
ATOM 3476 C CA . ALA A 1 458 ? 3.449 -1.779 2.132 1.00 84.38 458 ALA A CA 1
ATOM 3477 C C . ALA A 1 458 ? 4.948 -2.092 2.213 1.00 84.38 458 ALA A C 1
ATOM 3479 O O . ALA A 1 458 ? 5.569 -2.527 1.245 1.00 84.38 458 ALA A O 1
ATOM 3480 N N . GLY A 1 459 ? 5.528 -1.860 3.391 1.00 82.81 459 GLY A N 1
ATOM 3481 C CA . GLY A 1 459 ? 6.925 -2.181 3.667 1.00 82.81 459 GLY A CA 1
ATOM 3482 C C . GLY A 1 459 ? 7.169 -3.690 3.775 1.00 82.81 459 GLY A C 1
ATOM 3483 O O . GLY A 1 459 ? 6.702 -4.493 2.974 1.00 82.81 459 GLY A O 1
ATOM 3484 N N . ASN A 1 460 ? 7.917 -4.101 4.795 1.00 89.25 460 ASN A N 1
ATOM 3485 C CA . ASN A 1 460 ? 8.214 -5.509 5.038 1.00 89.25 460 ASN A CA 1
ATOM 3486 C C . ASN A 1 460 ? 7.861 -5.876 6.477 1.00 89.25 460 ASN A C 1
ATOM 3488 O O . ASN A 1 460 ? 8.697 -5.769 7.372 1.00 89.25 460 ASN A O 1
ATOM 3492 N N . HIS A 1 461 ? 6.618 -6.291 6.696 1.00 92.25 461 HIS A N 1
ATOM 3493 C CA . HIS A 1 461 ? 6.164 -6.777 7.992 1.00 92.25 461 HIS A CA 1
ATOM 3494 C C . HIS A 1 461 ? 5.569 -8.178 7.881 1.00 92.25 461 HIS A C 1
ATOM 3496 O O . HIS A 1 461 ? 5.259 -8.676 6.794 1.00 92.25 461 HIS A O 1
ATOM 3502 N N . ALA A 1 462 ? 5.441 -8.826 9.037 1.00 95.69 462 ALA A N 1
ATOM 3503 C CA . ALA A 1 462 ? 4.921 -10.177 9.129 1.00 95.69 462 ALA A CA 1
ATOM 3504 C C . ALA A 1 462 ? 3.472 -10.254 8.624 1.00 95.69 462 ALA A C 1
ATOM 3506 O O . ALA A 1 462 ? 2.679 -9.331 8.817 1.00 95.69 462 ALA A O 1
ATOM 3507 N N . VAL A 1 463 ? 3.150 -11.387 8.001 1.00 97.50 463 VAL A N 1
ATOM 3508 C CA . VAL A 1 463 ? 1.792 -11.797 7.630 1.00 97.50 463 VAL A CA 1
ATOM 3509 C C . VAL A 1 463 ? 1.615 -13.290 7.938 1.00 97.50 463 VAL A C 1
ATOM 3511 O O . VAL A 1 463 ? 2.613 -14.030 7.949 1.00 97.50 463 VAL A O 1
ATOM 3514 N N . PRO A 1 464 ? 0.380 -13.773 8.171 1.00 97.00 464 PRO A N 1
ATOM 3515 C CA . PRO A 1 464 ? 0.117 -15.183 8.397 1.00 97.00 464 PRO A CA 1
ATOM 3516 C C . PRO A 1 464 ? 0.582 -16.021 7.208 1.00 97.00 464 PRO A C 1
ATOM 3518 O O . PRO A 1 464 ?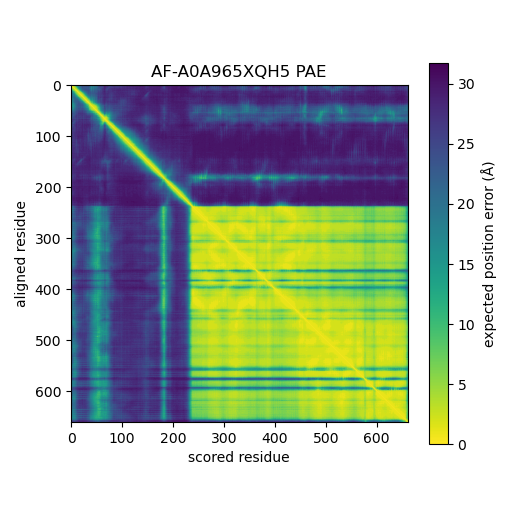 0.395 -15.648 6.052 1.00 97.00 464 PRO A O 1
ATOM 3521 N N . GLN A 1 465 ? 1.189 -17.171 7.496 1.00 96.56 465 GLN A N 1
ATOM 3522 C CA . GLN A 1 465 ? 1.619 -18.111 6.456 1.00 96.56 465 GLN A CA 1
ATOM 3523 C C . GLN A 1 465 ? 0.570 -19.195 6.166 1.00 96.56 465 GLN A C 1
ATOM 3525 O O . GLN A 1 465 ? 0.688 -19.916 5.176 1.00 96.56 465 GLN A O 1
ATOM 3530 N N . ASP A 1 466 ? -0.468 -19.315 7.002 1.00 95.88 466 ASP A N 1
ATOM 3531 C CA . ASP A 1 466 ? -1.618 -20.166 6.702 1.00 95.88 466 ASP A CA 1
ATOM 3532 C C . ASP A 1 466 ? -2.603 -19.401 5.817 1.00 95.88 466 ASP A C 1
ATOM 3534 O O . ASP A 1 466 ? -3.039 -18.294 6.138 1.00 95.88 466 ASP A O 1
ATOM 3538 N N . ARG A 1 467 ? -2.980 -20.018 4.697 1.00 96.75 467 ARG A N 1
ATOM 3539 C CA . ARG A 1 467 ? -3.910 -19.428 3.735 1.00 96.75 467 ARG A CA 1
ATOM 3540 C C . ARG A 1 467 ? -5.263 -19.082 4.367 1.00 96.75 467 ARG A C 1
ATOM 3542 O O . ARG A 1 467 ? -5.851 -18.077 3.990 1.00 96.75 467 ARG A O 1
ATOM 3549 N N . ARG A 1 468 ? -5.754 -19.888 5.315 1.00 96.94 468 ARG A N 1
ATOM 3550 C CA . ARG A 1 468 ? -7.064 -19.677 5.955 1.00 96.94 468 ARG A CA 1
ATOM 3551 C C . ARG A 1 468 ? -7.093 -18.395 6.780 1.00 96.94 468 ARG A C 1
ATOM 3553 O O . ARG A 1 468 ? -8.105 -17.701 6.766 1.00 96.94 468 ARG A O 1
ATOM 3560 N N . ASP A 1 469 ? -5.980 -18.071 7.436 1.00 96.75 469 ASP A N 1
ATOM 3561 C CA . ASP A 1 469 ? -5.833 -16.840 8.217 1.00 96.75 469 ASP A CA 1
ATOM 3562 C C . ASP A 1 469 ? -5.869 -15.621 7.281 1.00 96.75 469 ASP A C 1
ATOM 3564 O O . ASP A 1 469 ? -6.573 -14.654 7.547 1.00 96.75 469 ASP A O 1
ATOM 3568 N N . LEU A 1 470 ? -5.193 -15.691 6.129 1.00 97.75 470 LEU A N 1
ATOM 3569 C CA . LEU A 1 470 ? -5.248 -14.631 5.115 1.00 97.75 470 LEU A CA 1
ATOM 3570 C C . LEU A 1 470 ? -6.641 -14.482 4.491 1.00 97.75 470 LEU A C 1
ATOM 3572 O O . LEU A 1 470 ? -7.105 -13.368 4.275 1.00 97.75 470 LEU A O 1
ATOM 3576 N N . GLU A 1 471 ? -7.340 -15.584 4.216 1.00 98.19 471 GLU A N 1
ATOM 3577 C CA . GLU A 1 471 ? -8.723 -15.525 3.731 1.00 98.19 471 GLU A CA 1
ATOM 3578 C C . GLU A 1 471 ? -9.658 -14.886 4.768 1.00 98.19 471 GLU A C 1
ATOM 3580 O O . GLU A 1 471 ? -10.540 -14.118 4.388 1.00 98.19 471 GLU A O 1
ATOM 3585 N N . ALA A 1 472 ? -9.455 -15.171 6.059 1.00 97.69 472 ALA A N 1
ATOM 3586 C CA . ALA A 1 472 ? -10.173 -14.528 7.159 1.00 97.69 472 ALA A CA 1
ATOM 3587 C C . ALA A 1 472 ? -9.881 -13.026 7.241 1.00 97.69 472 ALA A C 1
ATOM 3589 O O . ALA A 1 472 ? -10.818 -12.241 7.348 1.00 97.69 472 ALA A O 1
ATOM 3590 N N . VAL A 1 473 ? -8.616 -12.620 7.100 1.00 98.25 473 VAL A N 1
ATOM 3591 C CA . VAL A 1 473 ? -8.220 -11.204 7.027 1.00 98.25 473 VAL A CA 1
ATOM 3592 C C . VAL A 1 473 ? -8.955 -10.490 5.894 1.00 98.25 473 VAL A C 1
ATOM 3594 O O . VAL A 1 473 ? -9.602 -9.477 6.139 1.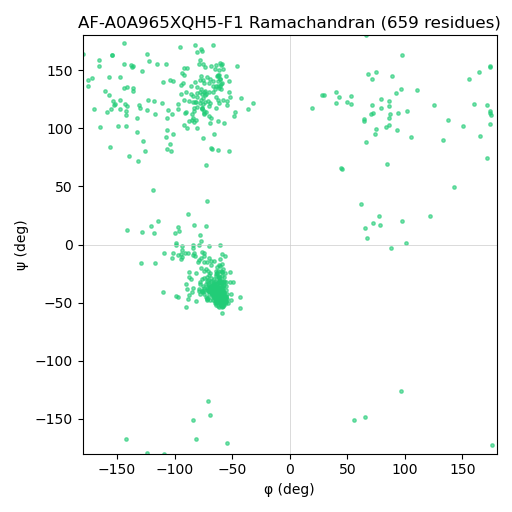00 98.25 473 VAL A O 1
ATOM 3597 N N . LEU A 1 474 ? -8.936 -11.034 4.670 1.00 98.38 474 LEU A N 1
ATOM 3598 C CA . LEU A 1 474 ? -9.604 -10.388 3.533 1.00 98.38 474 LEU A CA 1
ATOM 3599 C C . LEU A 1 474 ? -11.121 -10.269 3.746 1.00 98.38 474 LEU A C 1
ATOM 3601 O O . LEU A 1 474 ? -11.710 -9.253 3.376 1.00 98.38 474 LEU A O 1
ATOM 3605 N N . ARG A 1 475 ? -11.763 -11.280 4.354 1.00 98.50 475 ARG A N 1
ATOM 3606 C CA . ARG A 1 475 ? -13.190 -11.209 4.718 1.00 98.50 475 ARG A CA 1
ATOM 3607 C C . ARG A 1 475 ? -13.447 -10.169 5.802 1.00 98.50 475 ARG A C 1
ATOM 3609 O O . ARG A 1 475 ? -14.427 -9.436 5.697 1.00 98.50 475 ARG A O 1
ATOM 3616 N N . ALA A 1 476 ? -12.571 -10.074 6.800 1.00 98.44 476 ALA A N 1
ATOM 3617 C CA . ALA A 1 476 ? -12.679 -9.083 7.860 1.00 98.44 476 ALA A CA 1
ATOM 3618 C C . ALA A 1 476 ? -12.554 -7.657 7.315 1.00 98.44 476 ALA A C 1
ATOM 3620 O O . ALA A 1 476 ? -13.368 -6.798 7.655 1.00 98.44 476 ALA A O 1
ATOM 3621 N N . THR A 1 477 ? -11.603 -7.422 6.407 1.00 98.19 477 THR A N 1
ATOM 3622 C CA . THR A 1 477 ? -11.484 -6.157 5.676 1.00 98.19 477 THR A CA 1
ATOM 3623 C C . THR A 1 477 ? -12.758 -5.853 4.899 1.00 98.19 477 THR A C 1
ATOM 3625 O O . THR A 1 477 ? -13.344 -4.791 5.090 1.00 98.19 477 THR A O 1
ATOM 3628 N N . ASP A 1 478 ? -13.233 -6.787 4.069 1.00 97.69 478 ASP A N 1
ATOM 3629 C CA . ASP A 1 478 ? -14.430 -6.578 3.248 1.00 97.69 478 ASP A CA 1
ATOM 3630 C C . ASP A 1 478 ? -15.663 -6.247 4.112 1.00 97.69 478 ASP A C 1
ATOM 3632 O O . ASP A 1 478 ? -16.433 -5.346 3.776 1.00 97.69 478 ASP A O 1
ATOM 3636 N N . ARG A 1 479 ? -15.842 -6.950 5.240 1.00 98.00 479 ARG A N 1
ATOM 3637 C CA . ARG A 1 479 ? -16.919 -6.691 6.208 1.00 98.00 479 ARG A CA 1
ATOM 3638 C C . ARG A 1 479 ? -16.779 -5.313 6.848 1.00 98.00 479 ARG A C 1
ATOM 3640 O O . ARG A 1 479 ? -17.751 -4.567 6.868 1.00 98.00 479 ARG A O 1
ATOM 3647 N N . CYS A 1 480 ? -15.584 -4.956 7.316 1.00 97.19 480 CYS A N 1
ATOM 3648 C CA . CYS A 1 480 ? -15.330 -3.660 7.942 1.00 97.19 480 CYS A CA 1
ATOM 3649 C C . CYS A 1 480 ? -15.611 -2.499 6.973 1.00 97.19 480 CYS A C 1
ATOM 3651 O O . CYS A 1 480 ? -16.313 -1.557 7.325 1.00 97.19 480 CYS A O 1
ATOM 3653 N N . LEU A 1 481 ? -15.146 -2.597 5.724 1.00 94.75 481 LEU A N 1
ATOM 3654 C CA . LEU A 1 481 ? -15.385 -1.582 4.692 1.00 94.75 481 LEU A CA 1
ATOM 3655 C C . LEU A 1 481 ? -16.857 -1.506 4.261 1.00 94.75 481 LEU A C 1
ATOM 3657 O O . LEU A 1 481 ? -17.331 -0.433 3.897 1.00 94.75 481 LEU A O 1
ATOM 3661 N N . ALA A 1 482 ? -17.585 -2.626 4.293 1.00 95.06 482 ALA A N 1
ATOM 3662 C CA . ALA A 1 482 ? -19.021 -2.639 4.024 1.00 95.06 482 ALA A CA 1
ATOM 3663 C C . ALA A 1 482 ? -19.835 -1.993 5.158 1.00 95.06 482 ALA A C 1
ATOM 3665 O O . ALA A 1 482 ? -20.863 -1.373 4.890 1.00 95.06 482 ALA A O 1
ATOM 3666 N N . GLU A 1 483 ? -19.391 -2.142 6.409 1.00 95.19 483 GLU A N 1
ATOM 3667 C CA . GLU A 1 483 ? -20.003 -1.500 7.578 1.00 95.19 483 GLU A CA 1
ATOM 3668 C C . GLU A 1 483 ? -19.646 -0.013 7.692 1.00 95.19 483 GLU A C 1
ATOM 3670 O O . GLU A 1 483 ? -20.463 0.768 8.179 1.00 95.19 483 GLU A O 1
ATOM 3675 N N . HIS A 1 484 ? -18.463 0.372 7.203 1.00 94.50 484 HIS A N 1
ATOM 3676 C CA . HIS A 1 484 ? -17.932 1.730 7.275 1.00 94.50 484 HIS A CA 1
ATOM 3677 C C . HIS A 1 484 ? -17.536 2.276 5.892 1.00 94.50 484 HIS A C 1
ATOM 3679 O O . HIS A 1 484 ? -16.346 2.292 5.538 1.00 94.50 484 HIS A O 1
ATOM 3685 N N . PRO A 1 485 ? -18.515 2.757 5.094 1.00 91.25 485 PRO A N 1
ATOM 3686 C CA . PRO A 1 485 ? -18.281 3.379 3.789 1.00 91.25 485 PRO A CA 1
ATOM 3687 C C . PRO A 1 485 ? -17.249 4.509 3.804 1.00 91.25 485 PRO A C 1
ATOM 3689 O O . PRO A 1 485 ? -16.622 4.775 2.773 1.00 91.25 485 PRO A O 1
ATOM 3692 N N . TYR A 1 486 ? -17.032 5.141 4.964 1.00 94.50 486 TYR A N 1
ATOM 3693 C CA . TYR A 1 486 ? -15.971 6.116 5.197 1.00 94.50 486 TYR A CA 1
ATOM 3694 C C . TYR A 1 486 ? -14.614 5.712 4.607 1.00 94.50 486 TYR A C 1
ATOM 3696 O O . TYR A 1 486 ? -13.974 6.525 3.937 1.00 94.50 486 TYR A O 1
ATOM 3704 N N . PHE A 1 487 ? -14.186 4.456 4.793 1.00 93.69 487 PHE A N 1
ATOM 3705 C CA . PHE A 1 487 ? -12.886 3.991 4.305 1.00 93.69 487 PHE A CA 1
ATOM 3706 C C . PHE A 1 487 ? -12.751 4.143 2.791 1.00 93.69 487 PHE A C 1
ATOM 3708 O O . PHE A 1 487 ? -11.762 4.690 2.301 1.00 93.69 487 PHE A O 1
ATOM 3715 N N . MET A 1 488 ? -13.763 3.699 2.048 1.00 93.75 488 MET A N 1
ATOM 3716 C CA . MET A 1 488 ? -13.748 3.752 0.589 1.00 93.75 488 MET A CA 1
ATOM 3717 C C . MET A 1 488 ? -13.965 5.168 0.064 1.00 93.75 488 MET A C 1
ATOM 3719 O O . MET A 1 488 ? -13.329 5.551 -0.914 1.00 93.75 488 MET A O 1
ATOM 3723 N N . LEU A 1 489 ? -14.818 5.958 0.715 1.00 93.44 489 LEU A N 1
ATOM 3724 C CA . LEU A 1 489 ? -15.085 7.335 0.299 1.00 93.44 489 LEU A CA 1
ATOM 3725 C C . LEU A 1 489 ? -13.882 8.255 0.523 1.00 93.44 489 LEU A C 1
ATOM 3727 O O . LEU A 1 489 ? -13.626 9.136 -0.298 1.00 93.44 489 LEU A O 1
ATOM 3731 N N . ARG A 1 490 ? -13.123 8.049 1.605 1.00 94.50 490 ARG A N 1
ATOM 3732 C CA . ARG A 1 490 ? -11.943 8.865 1.908 1.00 94.50 490 ARG A CA 1
ATOM 3733 C C . ARG A 1 490 ? -10.660 8.337 1.278 1.00 94.50 490 ARG A C 1
ATOM 3735 O O . ARG A 1 490 ? -9.902 9.118 0.710 1.00 94.50 490 ARG A O 1
ATOM 3742 N N . TYR A 1 491 ? -10.393 7.039 1.399 1.00 94.44 491 TYR A N 1
ATOM 3743 C CA . TYR A 1 491 ? -9.095 6.449 1.051 1.00 94.44 491 TYR A CA 1
ATOM 3744 C C . TYR A 1 491 ? -9.136 5.576 -0.212 1.00 94.44 491 TYR A C 1
ATOM 3746 O O . TYR A 1 491 ? -8.085 5.141 -0.693 1.00 94.44 491 TYR A O 1
ATOM 3754 N N . GLY A 1 492 ? -10.323 5.321 -0.770 1.00 94.31 492 GLY A N 1
ATOM 3755 C CA . GLY A 1 492 ? -10.500 4.551 -1.999 1.00 94.31 492 GLY A CA 1
ATOM 3756 C C . GLY A 1 492 ? -9.878 3.154 -1.942 1.00 94.31 492 GLY A C 1
ATOM 3757 O O . GLY A 1 492 ? -9.720 2.546 -0.883 1.00 94.31 492 GLY A O 1
ATOM 3758 N N . LEU A 1 493 ? -9.471 2.648 -3.108 1.00 92.88 493 LEU A N 1
ATOM 3759 C CA . LEU A 1 493 ? -8.818 1.338 -3.231 1.00 92.88 493 LEU A CA 1
ATOM 3760 C C . LEU A 1 493 ? -7.461 1.272 -2.521 1.00 92.88 493 LEU A C 1
ATOM 3762 O O . LEU A 1 493 ? -7.004 0.188 -2.167 1.00 92.88 493 LEU A O 1
ATOM 3766 N N . ARG A 1 494 ? -6.806 2.416 -2.298 1.00 91.62 494 ARG A N 1
ATOM 3767 C CA . ARG A 1 494 ? -5.574 2.460 -1.507 1.00 91.62 494 ARG A CA 1
ATOM 3768 C C . ARG A 1 494 ? -5.863 2.123 -0.046 1.00 91.62 494 ARG A C 1
ATOM 3770 O O . ARG A 1 494 ? -5.158 1.293 0.517 1.00 91.62 494 ARG A O 1
ATOM 3777 N N . GLY A 1 495 ? -6.928 2.689 0.524 1.00 94.25 495 GLY A N 1
ATOM 3778 C CA . GLY A 1 495 ? -7.413 2.340 1.861 1.00 94.25 495 GLY A CA 1
ATOM 3779 C C . GLY A 1 495 ? -7.671 0.844 2.016 1.00 94.25 495 GLY A C 1
ATOM 3780 O O . GLY A 1 495 ? -7.163 0.247 2.956 1.00 94.25 495 GLY A O 1
ATOM 3781 N N . LEU A 1 496 ? -8.351 0.227 1.043 1.00 95.44 496 LEU A N 1
ATOM 3782 C CA . LEU A 1 496 ? -8.573 -1.225 1.004 1.00 95.44 496 LEU A CA 1
ATOM 3783 C C . LEU A 1 496 ? -7.264 -2.026 1.111 1.00 95.44 496 LEU A C 1
ATOM 3785 O O . LEU A 1 496 ? -7.164 -2.921 1.947 1.00 95.44 496 LEU A O 1
ATOM 3789 N N . ARG A 1 497 ? -6.250 -1.697 0.297 1.00 95.12 497 ARG A N 1
ATOM 3790 C CA . ARG A 1 497 ? -4.956 -2.404 0.319 1.00 95.12 497 ARG A CA 1
ATOM 3791 C C . ARG A 1 497 ? -4.240 -2.264 1.661 1.00 95.12 497 ARG A C 1
ATOM 3793 O O . ARG A 1 497 ? -3.671 -3.236 2.150 1.00 95.12 497 ARG A O 1
ATOM 3800 N N . PHE A 1 498 ? -4.269 -1.074 2.261 1.00 95.81 498 PHE A N 1
ATOM 3801 C CA . PHE A 1 498 ? -3.705 -0.874 3.597 1.00 95.81 498 PHE A CA 1
ATOM 3802 C C . PHE A 1 498 ? -4.488 -1.644 4.660 1.00 95.81 498 PHE A C 1
ATOM 3804 O O . PHE A 1 498 ? -3.865 -2.313 5.470 1.00 95.81 498 PHE A O 1
ATOM 3811 N N . SER A 1 499 ? -5.821 -1.671 4.603 1.00 97.31 499 SER A N 1
ATOM 3812 C CA . SER A 1 499 ? -6.622 -2.489 5.520 1.00 97.31 499 SER A CA 1
ATOM 3813 C C . SER A 1 499 ? -6.317 -3.987 5.402 1.00 97.31 499 SER A C 1
ATOM 3815 O O . SER A 1 499 ? -6.253 -4.667 6.421 1.00 97.31 499 SER A O 1
ATOM 3817 N N . ASP A 1 500 ? -6.064 -4.508 4.197 1.00 97.88 500 ASP A N 1
ATOM 3818 C CA . ASP A 1 500 ? -5.624 -5.900 4.023 1.00 97.88 500 ASP A CA 1
ATOM 3819 C C . ASP A 1 500 ? -4.242 -6.165 4.627 1.00 97.88 500 ASP A C 1
ATOM 3821 O O . ASP A 1 500 ? -4.044 -7.174 5.306 1.00 97.88 500 ASP A O 1
ATOM 3825 N N . ALA A 1 501 ? -3.282 -5.275 4.371 1.00 97.38 501 ALA A N 1
ATOM 3826 C CA . ALA A 1 501 ? -1.925 -5.393 4.891 1.00 97.38 501 ALA A CA 1
ATOM 3827 C C . ALA A 1 501 ? -1.892 -5.284 6.422 1.00 97.38 501 ALA A C 1
ATOM 3829 O O . ALA A 1 501 ? -1.345 -6.169 7.086 1.00 97.38 501 ALA A O 1
ATOM 3830 N N . ASP A 1 502 ? -2.526 -4.253 6.977 1.00 97.94 502 ASP A N 1
ATOM 3831 C CA . ASP A 1 502 ? -2.601 -4.005 8.415 1.00 97.94 502 ASP A CA 1
ATOM 3832 C C . ASP A 1 502 ? -3.387 -5.121 9.108 1.00 97.94 502 ASP A C 1
ATOM 3834 O O . ASP A 1 502 ? -2.938 -5.645 10.123 1.00 97.94 502 ASP A O 1
ATOM 3838 N N . GLY A 1 503 ? -4.509 -5.568 8.533 1.00 98.00 503 GLY A N 1
ATOM 3839 C CA . GLY A 1 503 ? -5.279 -6.704 9.042 1.00 98.00 503 GLY A CA 1
ATOM 3840 C C . GLY A 1 503 ? -4.457 -7.995 9.080 1.00 98.00 503 GLY A C 1
ATOM 3841 O O . GLY A 1 503 ? -4.498 -8.735 10.068 1.00 98.00 503 GLY A O 1
ATOM 3842 N N . ALA A 1 504 ? -3.646 -8.251 8.048 1.00 98.12 504 ALA A N 1
ATOM 3843 C CA . ALA A 1 504 ? -2.740 -9.395 8.031 1.00 98.12 504 ALA A CA 1
ATOM 3844 C C . ALA A 1 504 ? -1.671 -9.269 9.117 1.00 98.12 504 ALA A C 1
ATOM 3846 O O . ALA A 1 504 ? -1.420 -10.228 9.841 1.00 98.12 504 ALA A O 1
ATOM 3847 N N . TRP A 1 505 ? -1.077 -8.092 9.285 1.00 98.12 505 TRP A N 1
ATOM 3848 C CA . TRP A 1 505 ? -0.123 -7.853 10.360 1.00 98.12 505 TRP A CA 1
ATOM 3849 C C . TRP A 1 505 ? -0.744 -8.043 11.750 1.00 98.12 505 TRP A C 1
ATOM 3851 O O . TRP A 1 505 ? -0.201 -8.798 12.562 1.00 98.12 505 TRP A O 1
ATOM 3861 N N . LEU A 1 506 ? -1.917 -7.455 11.999 1.00 98.00 506 LEU A N 1
ATOM 3862 C CA . LEU A 1 506 ? -2.682 -7.587 13.243 1.00 98.00 506 LEU A CA 1
ATOM 3863 C C . LEU A 1 506 ? -2.975 -9.055 13.580 1.00 98.00 506 LEU A C 1
ATOM 3865 O O . LEU A 1 506 ? -2.841 -9.459 14.734 1.00 98.00 506 LEU A O 1
ATOM 3869 N N . ALA A 1 507 ? -3.285 -9.881 12.576 1.00 97.25 507 ALA A N 1
ATOM 3870 C CA . ALA A 1 507 ? -3.513 -11.315 12.755 1.00 97.25 507 ALA A CA 1
ATOM 3871 C C . ALA A 1 507 ? -2.272 -12.081 13.260 1.00 97.25 507 ALA A C 1
ATOM 3873 O O . ALA A 1 507 ? -2.411 -13.180 13.799 1.00 97.25 507 ALA A O 1
ATOM 3874 N N . THR A 1 508 ? -1.065 -11.521 13.119 1.00 96.38 508 THR A N 1
ATOM 3875 C CA . THR A 1 508 ? 0.177 -12.127 13.637 1.00 96.38 508 THR A CA 1
ATOM 3876 C C . THR A 1 508 ? 0.495 -11.748 15.083 1.00 96.38 508 THR A C 1
ATOM 3878 O O . THR A 1 508 ? 1.188 -12.504 15.767 1.00 96.38 508 THR A O 1
ATOM 3881 N N . LEU A 1 509 ? -0.023 -10.614 15.569 1.00 96.38 509 LEU A N 1
ATOM 3882 C CA . LEU A 1 509 ? 0.339 -10.052 16.873 1.00 96.38 509 LEU A CA 1
ATOM 3883 C C . LEU A 1 509 ? 0.077 -10.982 18.066 1.00 96.38 509 LEU A C 1
ATOM 3885 O O . LEU A 1 509 ? 0.955 -11.055 18.927 1.00 96.38 509 LEU A O 1
ATOM 3889 N N . PRO A 1 510 ? -1.031 -11.753 18.132 1.00 95.25 510 PRO A N 1
ATOM 3890 C CA . PRO A 1 510 ? -1.282 -12.634 19.272 1.00 95.25 510 PRO A CA 1
ATOM 3891 C C . PRO A 1 510 ? -0.164 -13.651 19.535 1.00 95.25 510 PRO A C 1
ATOM 3893 O O . PRO A 1 510 ? 0.048 -14.048 20.680 1.00 95.25 510 PRO A O 1
ATOM 3896 N N . GLY A 1 511 ? 0.585 -14.044 18.497 1.00 93.25 511 GLY A N 1
ATOM 3897 C CA . GLY A 1 511 ? 1.745 -14.929 18.625 1.00 93.25 511 GLY A CA 1
ATOM 3898 C C . GLY A 1 511 ? 2.939 -14.307 19.361 1.00 93.25 511 GLY A C 1
ATOM 3899 O O . GLY A 1 511 ? 3.838 -15.039 19.765 1.00 93.25 511 GLY A O 1
ATOM 3900 N N . LEU A 1 512 ? 2.947 -12.985 19.558 1.00 94.00 512 LEU A N 1
ATOM 3901 C CA . LEU A 1 512 ? 3.998 -12.233 20.253 1.00 94.00 512 LEU A CA 1
ATOM 3902 C C . LEU A 1 512 ? 3.693 -12.007 21.744 1.00 94.00 512 LEU A C 1
ATOM 3904 O O . LEU A 1 512 ? 4.555 -11.537 22.479 1.00 94.00 512 LEU A O 1
ATOM 3908 N N . GLY A 1 513 ? 2.484 -12.344 22.206 1.00 94.38 513 GLY A N 1
ATOM 3909 C CA . GLY A 1 513 ? 2.041 -12.136 23.586 1.00 94.38 513 GLY A CA 1
ATOM 3910 C C . GLY A 1 513 ? 1.209 -10.865 23.788 1.00 94.38 513 GLY A C 1
ATOM 3911 O O . GLY A 1 513 ? 1.165 -9.968 22.944 1.00 94.38 513 GLY A O 1
ATOM 3912 N N . ALA A 1 514 ? 0.503 -10.805 24.921 1.00 95.31 514 ALA A N 1
ATOM 3913 C CA . ALA A 1 514 ? -0.516 -9.786 25.190 1.00 95.31 514 ALA A CA 1
ATOM 3914 C C . ALA A 1 514 ? 0.054 -8.362 25.307 1.00 95.31 514 ALA A C 1
ATOM 3916 O O . ALA A 1 514 ? -0.522 -7.430 24.753 1.00 95.31 514 ALA A O 1
ATOM 3917 N N . GLU A 1 515 ? 1.190 -8.196 25.990 1.00 96.56 515 GLU A N 1
ATOM 3918 C CA . GLU A 1 515 ? 1.830 -6.886 26.176 1.00 96.56 515 GLU A CA 1
ATOM 3919 C C . GLU A 1 515 ? 2.286 -6.296 24.839 1.00 96.56 515 GLU A C 1
ATOM 3921 O O . GLU A 1 515 ? 1.898 -5.184 24.488 1.00 96.56 515 GLU A O 1
ATOM 3926 N N . THR A 1 516 ? 3.020 -7.075 24.037 1.00 96.38 516 THR A N 1
ATOM 3927 C CA . THR A 1 516 ? 3.443 -6.648 22.699 1.00 96.38 516 THR A CA 1
ATOM 3928 C C . THR A 1 516 ? 2.246 -6.380 21.793 1.00 96.38 516 THR A C 1
ATOM 3930 O O . THR A 1 516 ? 2.232 -5.358 21.114 1.00 96.38 516 THR A O 1
ATOM 3933 N N . THR A 1 517 ? 1.219 -7.238 21.812 1.00 96.56 517 THR A N 1
ATOM 3934 C CA . THR A 1 517 ? -0.017 -7.012 21.041 1.00 96.56 517 THR A CA 1
ATOM 3935 C C . THR A 1 517 ? -0.629 -5.657 21.383 1.00 96.56 517 THR A C 1
ATOM 3937 O O . THR A 1 517 ? -0.911 -4.875 20.479 1.00 96.56 517 THR A O 1
ATOM 3940 N N . ARG A 1 518 ? -0.773 -5.347 22.676 1.00 97.50 518 ARG A N 1
ATOM 3941 C CA . ARG A 1 518 ? -1.312 -4.067 23.138 1.00 97.50 518 ARG A CA 1
ATOM 3942 C C . ARG A 1 518 ? -0.488 -2.885 22.649 1.00 97.50 518 ARG A C 1
ATOM 3944 O O . ARG A 1 518 ? -1.049 -1.989 22.032 1.00 97.50 518 ARG A O 1
ATOM 3951 N N . SER A 1 519 ? 0.826 -2.897 22.874 1.00 97.81 519 SER A N 1
ATOM 3952 C CA . SER A 1 519 ? 1.693 -1.789 22.459 1.00 97.81 519 SER A CA 1
ATOM 3953 C C . SER A 1 519 ? 1.641 -1.545 20.948 1.00 97.81 519 SER A C 1
ATOM 3955 O O . SER A 1 519 ? 1.631 -0.397 20.513 1.00 97.81 519 SER A O 1
ATOM 3957 N N . GLN A 1 520 ? 1.576 -2.611 20.143 1.00 98.00 520 GLN A N 1
ATOM 3958 C CA . GLN A 1 520 ? 1.462 -2.500 18.685 1.00 98.00 520 GLN A CA 1
ATOM 3959 C C . GLN A 1 520 ? 0.087 -1.974 18.247 1.00 98.00 520 GLN A C 1
ATOM 3961 O O . GLN A 1 520 ? 0.011 -1.142 17.343 1.00 98.00 520 GLN A O 1
ATOM 3966 N N . VAL A 1 521 ? -0.993 -2.404 18.908 1.00 98.00 521 VAL A N 1
ATOM 3967 C CA . VAL A 1 521 ? -2.344 -1.875 18.669 1.00 98.00 521 VAL A CA 1
ATOM 3968 C C . VAL A 1 521 ? -2.431 -0.397 19.051 1.00 98.00 521 VAL A C 1
ATOM 3970 O O . VAL A 1 521 ? -2.966 0.379 18.269 1.00 98.00 521 VAL A O 1
ATOM 3973 N N . ASP A 1 522 ? -1.874 0.014 20.194 1.00 97.56 522 ASP A N 1
ATOM 3974 C CA . ASP A 1 522 ? -1.855 1.419 20.630 1.00 97.56 522 ASP A CA 1
ATOM 3975 C C . ASP A 1 522 ? -1.075 2.309 19.657 1.00 97.56 522 ASP A C 1
ATOM 3977 O O . ASP A 1 522 ? -1.539 3.393 19.294 1.00 97.56 522 ASP A O 1
ATOM 3981 N N . TRP A 1 523 ? 0.081 1.833 19.186 1.00 97.56 523 TRP A N 1
ATOM 3982 C CA . TRP A 1 523 ? 0.858 2.527 18.163 1.00 97.56 523 TRP A CA 1
ATOM 3983 C C . TRP A 1 523 ? 0.050 2.708 16.871 1.00 97.56 523 TRP A C 1
ATOM 3985 O O . TRP A 1 523 ? -0.098 3.838 16.400 1.00 97.56 523 TRP A O 1
ATOM 3995 N N . LEU A 1 524 ? -0.534 1.629 16.332 1.00 97.56 524 LEU A N 1
ATOM 3996 C CA . LEU A 1 524 ? -1.336 1.709 15.108 1.00 97.56 524 LEU A CA 1
ATOM 3997 C C . LEU A 1 524 ? -2.547 2.631 15.305 1.00 97.56 524 LEU A C 1
ATOM 3999 O O . LEU A 1 524 ? -2.838 3.460 14.447 1.00 97.56 524 LEU A O 1
ATOM 4003 N N . ALA A 1 525 ? -3.221 2.535 16.450 1.00 97.06 525 ALA A N 1
ATOM 4004 C CA . ALA A 1 525 ? -4.354 3.377 16.806 1.00 97.06 525 ALA A CA 1
ATOM 4005 C C . ALA A 1 525 ? -3.990 4.871 16.770 1.00 97.06 525 ALA A C 1
ATOM 4007 O O . ALA A 1 525 ? -4.737 5.668 16.204 1.00 97.06 525 ALA A O 1
ATOM 4008 N N . GLY A 1 526 ? -2.826 5.249 17.311 1.00 96.62 526 GLY A N 1
ATOM 4009 C CA . GLY A 1 526 ? -2.321 6.622 17.252 1.00 96.62 526 GLY A CA 1
ATOM 4010 C C . GLY A 1 526 ? -1.979 7.079 15.830 1.00 96.62 526 GLY A C 1
ATOM 4011 O O . GLY A 1 526 ? -2.388 8.165 15.413 1.00 96.62 526 GLY A O 1
ATOM 4012 N N . VAL A 1 527 ? -1.287 6.232 15.059 1.00 96.00 527 VAL A N 1
ATOM 4013 C CA . VAL A 1 527 ? -0.921 6.492 13.652 1.00 96.00 527 VAL A CA 1
ATOM 4014 C C . VAL A 1 527 ? -2.160 6.726 12.781 1.00 96.00 527 VAL A C 1
ATOM 4016 O O . VAL A 1 527 ? -2.167 7.644 11.952 1.00 96.00 527 VAL A O 1
ATOM 4019 N N . LEU A 1 528 ? -3.197 5.907 12.972 1.00 96.75 528 LEU A N 1
ATOM 4020 C CA . LEU A 1 528 ? -4.471 5.979 12.260 1.00 96.75 528 LEU A CA 1
ATOM 4021 C C . LEU A 1 528 ? -5.286 7.209 12.687 1.00 96.75 528 LEU A C 1
ATOM 4023 O O . LEU A 1 528 ? -5.743 7.959 11.820 1.00 96.75 528 LEU A O 1
ATOM 4027 N N . ALA A 1 529 ? -5.397 7.481 13.992 1.00 96.12 529 ALA A N 1
ATOM 4028 C CA . ALA A 1 529 ? -6.130 8.636 14.513 1.00 96.12 529 ALA A CA 1
ATOM 4029 C C . ALA A 1 529 ? -5.564 9.958 13.978 1.00 96.12 529 ALA A C 1
ATOM 4031 O O . ALA A 1 529 ? -6.316 10.783 13.457 1.00 96.12 529 ALA A O 1
ATOM 4032 N N . ALA A 1 530 ? -4.235 10.116 13.978 1.00 95.75 530 ALA A N 1
ATOM 4033 C CA . ALA A 1 530 ? -3.567 11.293 13.418 1.00 95.75 530 ALA A CA 1
ATOM 4034 C C . ALA A 1 530 ? -3.861 11.502 11.916 1.00 95.75 530 ALA A C 1
ATOM 4036 O O . ALA A 1 530 ? -3.799 12.625 11.419 1.00 95.75 530 ALA A O 1
ATOM 4037 N N . ARG A 1 531 ? -4.240 10.441 11.188 1.00 94.81 531 ARG A N 1
ATOM 4038 C CA . ARG A 1 531 ? -4.616 10.461 9.759 1.00 94.81 531 ARG A CA 1
ATOM 4039 C C . ARG A 1 531 ? -6.127 10.542 9.532 1.00 94.81 531 ARG A C 1
ATOM 4041 O O . ARG A 1 531 ? -6.595 10.380 8.402 1.00 94.81 531 ARG A O 1
ATOM 4048 N N . GLY A 1 532 ? -6.887 10.816 10.591 1.00 96.19 532 GLY A N 1
ATOM 4049 C CA . GLY A 1 532 ? -8.338 10.929 10.560 1.00 96.19 532 GLY A CA 1
ATOM 4050 C C . GLY A 1 532 ? -9.061 9.584 10.523 1.00 96.19 532 GLY A C 1
ATOM 4051 O O . GLY A 1 532 ? -10.185 9.540 10.044 1.00 96.19 532 GLY A O 1
ATOM 4052 N N . ILE A 1 533 ? -8.458 8.491 10.993 1.00 97.06 533 ILE A N 1
ATOM 4053 C CA . ILE A 1 533 ? -9.128 7.195 11.197 1.00 97.06 533 ILE A CA 1
ATOM 4054 C C . ILE A 1 533 ? -9.286 7.008 12.711 1.00 97.06 533 ILE A C 1
ATOM 4056 O O . ILE A 1 533 ? -8.350 6.535 13.356 1.00 97.06 533 ILE A O 1
ATOM 4060 N N . PRO A 1 534 ? -10.425 7.408 13.307 1.00 96.31 534 PRO A N 1
ATOM 4061 C CA . PRO A 1 534 ? -10.598 7.358 14.755 1.00 96.31 534 PRO A CA 1
ATOM 4062 C C . PRO A 1 534 ? -10.492 5.929 15.295 1.00 96.31 534 PRO A C 1
ATOM 4064 O O . PRO A 1 534 ? -10.865 4.967 14.611 1.00 96.31 534 PRO A O 1
ATOM 4067 N N . ARG A 1 535 ? -10.033 5.776 16.543 1.00 95.69 535 ARG A N 1
ATOM 4068 C CA . ARG A 1 535 ? -9.727 4.459 17.136 1.00 95.69 535 ARG A CA 1
ATOM 4069 C C . ARG A 1 535 ? -10.920 3.503 17.178 1.00 95.69 535 ARG A C 1
ATOM 4071 O O . ARG A 1 535 ? -10.716 2.289 17.166 1.00 95.69 535 ARG A O 1
ATOM 4078 N N . ILE A 1 536 ? -12.155 4.015 17.166 1.00 95.12 536 ILE A N 1
ATOM 4079 C CA . ILE A 1 536 ? -13.363 3.180 17.109 1.00 95.12 536 ILE A CA 1
ATOM 4080 C C . ILE A 1 536 ? -13.416 2.299 15.851 1.00 95.12 536 ILE A C 1
ATOM 4082 O O . ILE A 1 536 ? -13.908 1.172 15.914 1.00 95.12 536 ILE A O 1
ATOM 4086 N N . LEU A 1 537 ? -12.867 2.766 14.723 1.00 96.50 537 LEU A N 1
ATOM 4087 C CA . LEU A 1 537 ? -12.822 1.987 13.485 1.00 96.50 537 LEU A CA 1
ATOM 4088 C C . LEU A 1 537 ? -11.824 0.831 13.588 1.00 96.50 537 LEU A C 1
ATOM 4090 O O . LEU A 1 537 ? -12.128 -0.283 13.165 1.00 96.50 537 LEU A O 1
ATOM 4094 N N . LEU A 1 538 ? -10.660 1.066 14.207 1.00 97.62 538 LEU A N 1
ATOM 4095 C CA . LEU A 1 538 ? -9.699 0.001 14.499 1.00 97.62 538 LEU A CA 1
ATOM 4096 C C . LEU A 1 538 ? -10.298 -1.019 15.475 1.00 97.62 538 LEU A C 1
ATOM 4098 O O . LEU A 1 538 ? -10.186 -2.221 15.247 1.00 97.62 538 LEU A O 1
ATOM 4102 N N . ALA A 1 539 ? -10.993 -0.556 16.517 1.00 97.25 539 ALA A N 1
ATOM 4103 C CA . ALA A 1 539 ? -11.687 -1.427 17.461 1.00 97.25 539 ALA A CA 1
ATOM 4104 C C . ALA A 1 539 ? -12.715 -2.329 16.758 1.00 97.25 539 ALA A C 1
ATOM 4106 O O . ALA A 1 539 ? -12.788 -3.532 17.030 1.00 97.25 539 ALA A O 1
ATOM 4107 N N . ARG A 1 540 ? -13.489 -1.775 15.814 1.00 97.19 540 ARG A N 1
ATOM 4108 C CA . ARG A 1 540 ? -14.438 -2.565 15.022 1.00 97.19 540 ARG A CA 1
ATOM 4109 C C . ARG A 1 540 ? -13.730 -3.556 14.100 1.00 97.19 540 ARG A C 1
ATOM 4111 O O . ARG A 1 540 ? -14.136 -4.714 14.048 1.00 97.19 540 ARG A O 1
ATOM 4118 N N . HIS A 1 541 ? -12.648 -3.149 13.438 1.00 98.12 541 HIS A N 1
ATOM 4119 C CA . HIS A 1 541 ? -11.863 -4.052 12.596 1.00 98.12 541 HIS A CA 1
ATOM 4120 C C . HIS A 1 541 ? -11.263 -5.219 13.397 1.00 98.12 541 HIS A C 1
ATOM 4122 O O . HIS A 1 541 ? -11.359 -6.359 12.957 1.00 98.12 541 HIS A O 1
ATOM 4128 N N . LEU A 1 542 ? -10.715 -4.969 14.593 1.00 98.38 542 LEU A N 1
ATOM 4129 C CA . LEU A 1 542 ? -10.160 -6.003 15.478 1.00 98.38 542 LEU A CA 1
ATOM 4130 C C . LEU A 1 542 ? -11.212 -7.026 15.933 1.00 98.38 542 LEU A C 1
ATOM 4132 O O . LEU A 1 542 ? -10.921 -8.220 15.993 1.00 98.38 542 LEU A O 1
ATOM 4136 N N . GLU A 1 543 ? -12.433 -6.576 16.227 1.00 97.56 543 GLU A N 1
ATOM 4137 C CA . GLU A 1 543 ? -13.551 -7.465 16.569 1.00 97.56 543 GLU A CA 1
ATOM 4138 C C . GLU A 1 543 ? -13.922 -8.366 15.387 1.00 97.56 543 GLU A C 1
ATOM 4140 O O . GLU A 1 543 ? -13.924 -9.588 15.528 1.00 97.56 543 GLU A O 1
ATOM 4145 N N . ILE A 1 544 ? -14.157 -7.777 14.210 1.00 98.31 544 ILE A N 1
ATOM 4146 C CA . ILE A 1 544 ? -14.487 -8.531 12.993 1.00 98.31 544 ILE A CA 1
ATOM 4147 C C . ILE A 1 544 ? -13.353 -9.506 12.644 1.00 98.31 544 ILE A C 1
ATOM 4149 O O . ILE A 1 544 ? -13.608 -10.665 12.318 1.00 98.31 544 ILE A O 1
ATOM 4153 N N . LEU A 1 545 ? -12.097 -9.063 12.733 1.00 98.00 545 LEU A N 1
ATOM 4154 C CA . LEU A 1 545 ? -10.927 -9.898 12.472 1.00 98.00 545 LEU A CA 1
ATOM 4155 C C . LEU A 1 545 ? -10.854 -11.080 13.444 1.00 98.00 545 LEU A C 1
ATOM 4157 O O . LEU A 1 545 ? -10.610 -12.207 13.020 1.00 98.00 545 LEU A O 1
ATOM 4161 N N . SER A 1 546 ? -11.108 -10.844 14.733 1.00 97.38 546 SER A N 1
ATOM 4162 C CA . SER A 1 546 ? -11.168 -11.902 15.744 1.00 97.38 546 SER A CA 1
ATOM 4163 C C . SER A 1 546 ? -12.250 -12.940 15.425 1.00 97.38 546 SER A C 1
ATOM 4165 O O . SER A 1 546 ? -11.982 -14.143 15.483 1.00 97.38 546 SER A O 1
ATOM 4167 N N . GLU A 1 547 ? -13.450 -12.505 15.029 1.00 96.56 547 GLU A N 1
ATOM 4168 C CA . GLU A 1 547 ? -14.542 -13.393 14.608 1.00 96.56 547 GLU A CA 1
ATOM 4169 C C . GLU A 1 547 ? -14.150 -14.249 13.395 1.00 96.56 547 GLU A C 1
ATOM 4171 O O . GLU A 1 547 ? -14.263 -15.475 13.440 1.00 96.56 547 GLU A O 1
ATOM 4176 N N . GLU A 1 548 ? -13.636 -13.619 12.335 1.00 97.88 548 GLU A N 1
ATOM 4177 C CA . GLU A 1 548 ? -13.263 -14.295 11.087 1.00 97.88 548 GLU A CA 1
ATOM 4178 C C . GLU A 1 548 ? -12.117 -15.295 11.278 1.00 97.88 548 GLU A C 1
ATOM 4180 O O . GLU A 1 548 ? -12.144 -16.392 10.710 1.00 97.88 548 GLU A O 1
ATOM 4185 N N . LEU A 1 549 ? -11.115 -14.948 12.096 1.00 96.19 549 LEU A N 1
ATOM 4186 C CA . LEU A 1 549 ? -10.015 -15.853 12.440 1.00 96.19 549 LEU A CA 1
ATOM 4187 C C . LEU A 1 549 ? -10.511 -17.049 13.259 1.00 96.19 549 LEU A C 1
ATOM 4189 O O . LEU A 1 549 ? -10.075 -18.175 13.020 1.00 96.19 549 LEU A O 1
ATOM 4193 N N . SER A 1 550 ? -11.451 -16.828 14.181 1.00 94.50 550 SER A N 1
ATOM 4194 C CA . SER A 1 550 ? -12.047 -17.900 14.991 1.00 94.50 550 SER A CA 1
ATOM 4195 C C . SER A 1 550 ? -12.817 -18.898 14.140 1.00 94.50 550 SER A C 1
ATOM 4197 O O . SER A 1 550 ? -12.729 -20.104 14.360 1.00 94.50 550 SER A O 1
ATOM 4199 N N . GLU A 1 551 ? -13.567 -18.402 13.156 1.00 95.06 551 GLU A N 1
ATOM 4200 C CA . GLU A 1 551 ? -14.313 -19.248 12.229 1.00 95.06 551 GLU A CA 1
ATOM 4201 C C . GLU A 1 551 ? -13.371 -20.040 11.310 1.00 95.06 551 GLU A C 1
ATOM 4203 O O . GLU A 1 551 ? -13.581 -21.231 11.073 1.00 95.06 551 GLU A O 1
ATOM 4208 N N . ALA A 1 552 ? -12.297 -19.409 10.829 1.00 95.19 552 ALA A N 1
ATOM 4209 C CA . ALA A 1 552 ? -11.326 -20.052 9.947 1.00 95.19 552 ALA A CA 1
ATOM 4210 C C . ALA A 1 552 ? -10.428 -21.077 10.665 1.00 95.19 552 ALA A C 1
ATOM 4212 O O . ALA A 1 552 ? -10.028 -22.080 10.057 1.00 95.19 552 ALA A O 1
ATOM 4213 N N . ARG A 1 553 ? -10.096 -20.827 11.940 1.00 91.12 553 ARG A N 1
ATOM 4214 C CA . ARG A 1 553 ? -9.195 -21.639 12.775 1.00 91.12 553 ARG A CA 1
ATOM 4215 C C . ARG A 1 553 ? -9.700 -21.794 14.215 1.00 91.12 553 ARG A C 1
ATOM 4217 O O . ARG A 1 553 ? -9.101 -21.239 15.140 1.00 91.12 553 ARG A O 1
ATOM 4224 N N . PRO A 1 554 ? -10.715 -22.646 14.446 1.00 88.06 554 PRO A N 1
ATOM 4225 C CA . PRO A 1 554 ? -11.190 -22.946 15.799 1.00 88.06 554 PRO A CA 1
ATOM 4226 C C . PRO A 1 554 ? -10.116 -23.570 16.708 1.00 88.06 554 PRO A C 1
ATOM 4228 O O . PRO A 1 554 ? -10.250 -23.578 17.920 1.00 88.06 554 PRO A O 1
ATOM 4231 N N . ASP A 1 555 ? -9.035 -24.110 16.137 1.00 87.31 555 ASP A N 1
ATOM 4232 C CA . ASP A 1 555 ? -7.905 -24.679 16.876 1.00 87.31 555 ASP A CA 1
ATOM 4233 C C . ASP A 1 555 ? -6.959 -23.623 17.484 1.00 87.31 555 ASP A C 1
ATOM 4235 O O . ASP A 1 555 ? -6.035 -23.978 18.216 1.00 87.31 555 ASP A O 1
ATOM 4239 N N . ARG A 1 556 ? -7.160 -22.331 17.189 1.00 81.12 556 ARG A N 1
ATOM 4240 C CA . ARG A 1 556 ? -6.288 -21.219 17.607 1.00 81.12 556 ARG A CA 1
ATOM 4241 C C . ARG A 1 556 ? -6.998 -20.192 18.495 1.00 81.12 556 ARG A C 1
ATOM 4243 O O . ARG A 1 556 ? -6.801 -18.988 18.327 1.00 81.12 556 ARG A O 1
ATOM 4250 N N . ASP A 1 557 ? -7.731 -20.661 19.504 1.00 74.56 557 ASP A N 1
ATOM 4251 C CA . ASP A 1 557 ? -8.513 -19.823 20.436 1.00 74.56 557 ASP A CA 1
ATOM 4252 C C . ASP A 1 557 ? -7.735 -18.640 21.048 1.00 74.56 557 ASP A C 1
ATOM 4254 O O . ASP A 1 557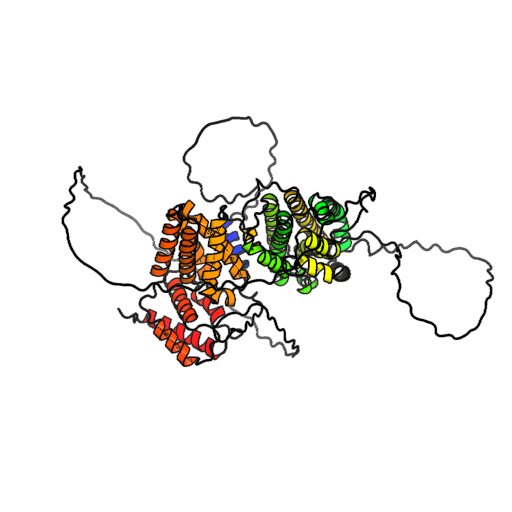 ? -8.296 -17.567 21.267 1.00 74.56 557 ASP A O 1
ATOM 4258 N N . GLY A 1 558 ? -6.423 -18.781 21.272 1.00 74.69 558 GLY A N 1
ATOM 4259 C CA . GLY A 1 558 ? -5.587 -17.696 21.802 1.00 74.69 558 GLY A CA 1
ATOM 4260 C C . GLY A 1 558 ? -5.568 -16.424 20.938 1.00 74.69 558 GLY A C 1
ATOM 4261 O O . GLY A 1 558 ? -5.523 -15.324 21.487 1.00 74.69 558 GLY A O 1
ATOM 4262 N N . HIS A 1 559 ? -5.660 -16.546 19.605 1.00 75.75 559 HIS A N 1
ATOM 4263 C CA . HIS A 1 559 ? -5.649 -15.385 18.699 1.00 75.75 559 HIS A CA 1
ATOM 4264 C C . HIS A 1 559 ? -6.930 -14.560 18.835 1.00 75.75 559 HIS A C 1
ATOM 4266 O O . HIS A 1 559 ? -6.884 -13.331 18.892 1.00 75.75 559 HIS A O 1
ATOM 4272 N N . ARG A 1 560 ? -8.066 -15.251 18.960 1.00 82.12 560 ARG A N 1
ATOM 4273 C CA . ARG A 1 560 ? -9.388 -14.649 19.132 1.00 82.12 560 ARG A CA 1
ATOM 4274 C C . ARG A 1 560 ? -9.448 -13.765 20.371 1.00 82.12 560 ARG A C 1
ATOM 4276 O O . ARG A 1 560 ? -9.862 -12.609 20.297 1.00 82.12 560 ARG A O 1
ATOM 4283 N N . HIS A 1 561 ? -9.069 -14.327 21.517 1.00 89.50 561 HIS A N 1
ATOM 4284 C CA . HIS A 1 561 ? -9.287 -13.675 22.805 1.00 89.50 561 HIS A CA 1
ATOM 4285 C C . HIS A 1 561 ? -8.482 -12.385 22.953 1.00 89.50 561 HIS A C 1
ATOM 4287 O O . HIS A 1 561 ? -9.016 -11.410 23.475 1.00 89.50 561 HIS A O 1
ATOM 4293 N N . LEU A 1 562 ? -7.239 -12.351 22.460 1.00 94.69 562 LEU A N 1
ATOM 4294 C CA . LEU A 1 562 ? -6.398 -11.158 22.561 1.00 94.69 562 LEU A CA 1
ATOM 4295 C C . LEU A 1 562 ? -6.904 -10.018 21.669 1.00 94.69 562 LEU A C 1
ATOM 4297 O O . LEU A 1 562 ? -7.070 -8.906 22.159 1.00 94.69 562 LEU A O 1
ATOM 4301 N N . LEU A 1 563 ? -7.221 -10.287 20.397 1.00 96.56 563 LEU A N 1
ATOM 4302 C CA . LEU A 1 563 ? -7.721 -9.241 19.494 1.00 96.56 563 LEU A CA 1
ATOM 4303 C C . LEU A 1 563 ? -9.097 -8.713 19.925 1.00 96.56 563 LEU A C 1
ATOM 4305 O O . LEU A 1 563 ? -9.328 -7.507 19.882 1.00 96.56 563 LEU A O 1
ATOM 4309 N N . ALA A 1 564 ? -9.990 -9.591 20.398 1.00 96.38 564 ALA A N 1
ATOM 4310 C CA . ALA A 1 564 ? -11.290 -9.177 20.928 1.00 96.38 564 ALA A CA 1
ATOM 4311 C C . ALA A 1 564 ? -11.150 -8.331 22.207 1.00 96.38 564 ALA A C 1
ATOM 4313 O O . ALA A 1 564 ? -11.821 -7.312 22.342 1.00 96.38 564 ALA A O 1
ATOM 4314 N N . ALA A 1 565 ? -10.245 -8.705 23.118 1.00 96.69 565 ALA A N 1
ATOM 4315 C CA . ALA A 1 565 ? -9.996 -7.931 24.334 1.00 96.69 565 ALA A CA 1
ATOM 4316 C C . ALA A 1 565 ? -9.436 -6.531 24.030 1.00 96.69 565 ALA A C 1
ATOM 4318 O O . ALA A 1 565 ? -9.841 -5.555 24.661 1.00 96.69 565 ALA A O 1
ATOM 4319 N N . GLU A 1 566 ? -8.535 -6.412 23.051 1.00 97.50 566 GLU A N 1
ATOM 4320 C CA . GLU A 1 566 ? -8.010 -5.111 22.627 1.00 97.50 566 GLU A CA 1
ATOM 4321 C C . GLU A 1 566 ? -9.072 -4.276 21.888 1.00 97.50 566 GLU A C 1
ATOM 4323 O O . GLU A 1 566 ? -9.146 -3.066 22.100 1.00 97.50 566 GLU A O 1
ATOM 4328 N N . ALA A 1 567 ? -9.965 -4.905 21.113 1.00 96.94 567 ALA A N 1
ATOM 4329 C CA . ALA A 1 567 ? -11.134 -4.232 20.546 1.00 96.94 567 ALA A CA 1
ATOM 4330 C C . ALA A 1 567 ? -12.037 -3.631 21.639 1.00 96.94 567 ALA A C 1
ATOM 4332 O O . ALA A 1 567 ? -12.395 -2.453 21.572 1.00 96.94 567 ALA A O 1
ATOM 4333 N N . ASP A 1 568 ? -12.378 -4.411 22.666 1.00 95.88 568 ASP A N 1
ATOM 4334 C CA . ASP A 1 568 ? -13.221 -3.952 23.774 1.00 95.88 568 ASP A CA 1
ATOM 4335 C C . ASP A 1 568 ? -12.549 -2.846 24.589 1.00 95.88 568 ASP A C 1
ATOM 4337 O O . ASP A 1 568 ? -13.200 -1.863 24.948 1.00 95.88 568 ASP A O 1
ATOM 4341 N N . ARG A 1 569 ? -11.235 -2.946 24.823 1.00 95.44 569 ARG A N 1
ATOM 4342 C CA . ARG A 1 569 ? -10.468 -1.883 25.479 1.00 95.44 569 ARG A CA 1
ATOM 4343 C C . ARG A 1 569 ? -10.552 -0.574 24.698 1.00 95.44 569 ARG A C 1
ATOM 4345 O O . ARG A 1 569 ? -10.914 0.447 25.280 1.00 95.44 569 ARG A O 1
ATOM 4352 N N . LEU A 1 570 ? -10.269 -0.600 23.393 1.00 94.31 570 LEU A N 1
ATOM 4353 C CA . LEU A 1 570 ? -10.343 0.599 22.558 1.00 94.31 570 LEU A CA 1
ATOM 4354 C C . LEU A 1 570 ? -11.758 1.200 22.551 1.00 94.31 570 LEU A C 1
ATOM 4356 O O . LEU A 1 570 ? -11.889 2.421 22.594 1.00 94.31 570 LEU A O 1
ATOM 4360 N N . ARG A 1 571 ? -12.823 0.383 22.561 1.00 91.56 571 ARG A N 1
ATOM 4361 C CA . ARG A 1 571 ? -14.212 0.875 22.703 1.00 91.56 571 ARG A CA 1
ATOM 4362 C C . ARG A 1 571 ? -14.460 1.573 24.034 1.00 91.56 571 ARG A C 1
ATOM 4364 O O . ARG A 1 571 ? -15.128 2.600 24.065 1.00 91.56 571 ARG A O 1
ATOM 4371 N N . VAL A 1 572 ? -13.956 1.012 25.131 1.00 89.62 572 VAL A N 1
ATOM 4372 C CA . VAL A 1 572 ? -14.103 1.614 26.463 1.00 89.62 572 VAL A CA 1
ATOM 4373 C C . VAL A 1 572 ? -13.339 2.935 26.544 1.00 89.62 572 VAL A C 1
ATOM 4375 O O . VAL A 1 572 ? -13.875 3.912 27.055 1.00 89.62 572 VAL A O 1
ATOM 4378 N N . GLU A 1 573 ? -12.125 2.998 25.996 1.00 86.62 573 GLU A N 1
ATOM 4379 C CA . GLU A 1 573 ? -11.297 4.211 25.998 1.00 86.62 573 GLU A CA 1
ATOM 4380 C C . GLU A 1 573 ? -11.827 5.312 25.076 1.00 86.62 573 GLU A C 1
ATOM 4382 O O . GLU A 1 573 ? -11.776 6.488 25.423 1.00 86.62 573 GLU A O 1
ATOM 4387 N N . THR A 1 574 ? -12.366 4.940 23.914 1.00 81.69 574 THR A N 1
ATOM 4388 C CA . THR A 1 574 ? -13.096 5.869 23.031 1.00 81.69 574 THR A CA 1
ATOM 4389 C C . THR A 1 574 ? -14.482 6.210 23.574 1.00 81.69 574 THR A C 1
ATOM 4391 O O . THR A 1 574 ? -15.155 7.078 23.020 1.00 81.69 574 THR A O 1
ATOM 4394 N N . GLY A 1 575 ? -14.900 5.535 24.653 1.00 67.75 575 GLY A N 1
ATOM 4395 C CA . GLY A 1 575 ? -16.232 5.475 25.232 1.00 67.75 575 GLY A CA 1
ATOM 4396 C C . GLY A 1 575 ? -16.862 6.826 25.533 1.00 67.75 575 GLY A C 1
ATOM 4397 O O . GLY A 1 575 ? -17.015 7.226 26.684 1.00 67.75 575 GLY A O 1
ATOM 4398 N N . TRP A 1 576 ? -17.408 7.444 24.490 1.00 64.75 576 TRP A N 1
ATOM 4399 C CA . TRP A 1 576 ? -18.440 8.478 24.531 1.00 64.75 576 TRP A CA 1
ATOM 4400 C C . TRP A 1 576 ? -19.806 7.905 24.935 1.00 64.75 576 TRP A C 1
ATOM 4402 O O . TRP A 1 576 ? -20.855 8.334 24.460 1.00 64.75 576 TRP A O 1
ATOM 4412 N N . ALA A 1 577 ? -19.808 6.938 25.857 1.00 53.81 577 ALA A N 1
ATOM 4413 C CA . ALA A 1 577 ? -20.991 6.224 26.331 1.00 53.81 577 ALA A CA 1
ATOM 4414 C C . ALA A 1 577 ? -22.045 7.146 26.979 1.00 53.81 577 ALA A C 1
ATOM 4416 O O . ALA A 1 577 ? -23.179 6.723 27.182 1.00 53.81 577 ALA A O 1
ATOM 4417 N N . LYS A 1 578 ? -21.688 8.404 27.278 1.00 55.81 578 LYS A N 1
ATOM 4418 C CA . LYS A 1 578 ? -22.574 9.415 27.873 1.00 55.81 578 LYS A CA 1
ATOM 4419 C C . LYS A 1 578 ? -23.137 10.450 26.888 1.00 55.81 578 LYS A C 1
ATOM 4421 O O . LYS A 1 578 ? -23.971 11.264 27.278 1.00 55.81 578 LYS A O 1
ATOM 4426 N N . ALA A 1 579 ? -22.691 10.474 25.633 1.00 68.88 579 ALA A N 1
ATOM 4427 C CA . ALA A 1 579 ? -23.200 11.437 24.661 1.00 68.88 579 ALA A CA 1
ATOM 4428 C C . ALA A 1 579 ? -24.476 10.919 23.983 1.00 68.88 579 ALA A C 1
ATOM 4430 O O . ALA A 1 579 ? -24.537 9.769 23.552 1.00 68.88 579 ALA A O 1
ATOM 4431 N N . ASP A 1 580 ? -25.484 11.783 23.824 1.00 85.25 580 ASP A N 1
ATOM 4432 C CA . ASP A 1 580 ? -26.688 11.494 23.027 1.00 85.25 580 ASP A CA 1
ATOM 4433 C C . ASP A 1 580 ? -26.349 11.512 21.525 1.00 85.25 580 ASP A C 1
ATOM 4435 O O . ASP A 1 580 ? -26.755 12.417 20.791 1.00 85.25 580 ASP A O 1
ATOM 4439 N N . LEU A 1 581 ? -25.558 10.530 21.071 1.00 89.06 581 LEU A N 1
ATOM 4440 C CA . LEU A 1 581 ? -25.148 10.385 19.672 1.00 89.06 581 LEU A CA 1
ATOM 4441 C C . LEU A 1 581 ? -26.372 10.327 18.760 1.00 89.06 581 LEU A C 1
ATOM 4443 O O . LEU A 1 581 ? -26.423 11.045 17.769 1.00 89.06 581 LEU A O 1
ATOM 4447 N N . GLU A 1 582 ? -27.405 9.568 19.132 1.00 89.94 582 GLU A N 1
ATOM 4448 C CA . GLU A 1 582 ? -28.666 9.528 18.384 1.00 89.94 582 GLU A CA 1
ATOM 4449 C C . GLU A 1 582 ? -29.335 10.905 18.293 1.00 89.94 582 GLU A C 1
ATOM 4451 O O . GLU A 1 582 ? -29.943 11.244 17.279 1.00 89.94 582 GLU A O 1
ATOM 4456 N N . GLY A 1 583 ? -29.230 11.725 19.337 1.00 92.50 583 GLY A N 1
ATOM 4457 C CA . GLY A 1 583 ? -29.668 13.113 19.316 1.00 92.50 583 GLY A CA 1
ATOM 4458 C C . GLY A 1 583 ? -28.895 13.964 18.322 1.00 92.50 583 GLY A C 1
ATOM 4459 O O . GLY A 1 583 ? -29.521 14.747 17.608 1.00 92.50 583 GLY A O 1
ATOM 4460 N N . TYR A 1 584 ? -27.570 13.823 18.253 1.00 92.88 584 TYR A N 1
ATOM 4461 C CA . TYR A 1 584 ? -26.748 14.511 17.251 1.00 92.88 584 TYR A CA 1
ATOM 4462 C C . TYR A 1 584 ? -27.081 14.043 15.830 1.00 92.88 584 TYR A C 1
ATOM 4464 O O . TYR A 1 584 ? -27.260 14.884 14.953 1.00 92.88 584 TYR A O 1
ATOM 4472 N N . VAL A 1 585 ? -27.266 12.734 15.623 1.00 92.00 585 VAL A N 1
ATOM 4473 C CA . VAL A 1 585 ? -27.700 12.163 14.336 1.00 92.00 585 VAL A CA 1
ATOM 4474 C C . VAL A 1 585 ? -29.034 12.764 13.907 1.00 92.00 585 VAL A C 1
ATOM 4476 O O . VAL A 1 585 ? -29.109 13.365 12.840 1.00 92.00 585 VAL A O 1
ATOM 4479 N N . ARG A 1 586 ? -30.058 12.723 14.773 1.00 91.62 586 ARG A N 1
ATOM 4480 C CA . ARG A 1 586 ? -31.373 13.315 14.475 1.00 91.62 586 ARG A CA 1
ATOM 4481 C C . ARG A 1 586 ? -31.285 14.808 14.166 1.00 91.62 586 ARG A C 1
ATOM 4483 O O . ARG A 1 586 ? -31.996 15.285 13.288 1.00 91.62 586 ARG A O 1
ATOM 4490 N N . ARG A 1 587 ? -30.446 15.566 14.885 1.00 91.44 587 ARG A N 1
ATOM 4491 C CA . ARG A 1 587 ? -30.246 17.003 14.620 1.00 91.44 587 ARG A CA 1
ATOM 4492 C C . ARG A 1 587 ? -29.610 17.238 13.253 1.00 91.44 587 ARG A C 1
ATOM 4494 O O . ARG A 1 587 ? -30.036 18.153 12.552 1.00 91.44 587 ARG A O 1
ATOM 4501 N N . MET A 1 588 ? -28.625 16.426 12.879 1.00 91.06 588 MET A N 1
ATOM 4502 C CA . MET A 1 588 ? -27.970 16.500 11.575 1.00 91.06 588 MET A CA 1
ATOM 4503 C C . MET A 1 588 ? -28.952 16.149 10.444 1.00 91.06 588 MET A C 1
ATOM 4505 O O . MET A 1 588 ? -29.132 16.950 9.528 1.00 91.06 588 MET A O 1
ATOM 4509 N N . GLU A 1 589 ? -29.686 15.039 10.568 1.00 90.50 589 GLU A N 1
ATOM 4510 C CA . GLU A 1 589 ? -30.723 14.607 9.614 1.00 90.50 589 GLU A CA 1
ATOM 4511 C C . GLU A 1 589 ? -31.829 15.665 9.441 1.00 90.50 589 GLU A C 1
ATOM 4513 O O . GLU A 1 589 ? -32.215 16.004 8.323 1.00 90.50 589 GLU A O 1
ATOM 4518 N N . GLN A 1 590 ? -32.316 16.258 10.539 1.00 89.75 590 GLN A N 1
ATOM 4519 C CA . GLN A 1 590 ? -33.343 17.310 10.495 1.00 89.75 590 GLN A CA 1
ATOM 4520 C C . GLN A 1 590 ? -32.894 18.558 9.727 1.00 89.75 590 GLN A C 1
ATOM 4522 O O . GLN A 1 590 ? -33.725 19.237 9.124 1.00 89.75 590 GLN A O 1
ATOM 4527 N N . ARG A 1 591 ? -31.599 18.880 9.771 1.00 88.31 591 ARG A N 1
ATOM 4528 C CA . ARG A 1 591 ? -31.033 20.069 9.124 1.00 88.31 591 ARG A CA 1
ATOM 4529 C C . ARG A 1 591 ? -30.672 19.827 7.659 1.00 88.31 591 ARG A C 1
ATOM 4531 O O . ARG A 1 591 ? -30.742 20.772 6.879 1.00 88.31 591 ARG A O 1
ATOM 4538 N N . LEU A 1 592 ? -30.312 18.597 7.286 1.00 87.88 592 LEU A N 1
ATOM 4539 C CA . LEU A 1 592 ? -29.979 18.217 5.905 1.00 87.88 592 LEU A CA 1
ATOM 4540 C C . LEU A 1 592 ? -31.210 17.804 5.080 1.00 87.88 592 LEU A C 1
ATOM 4542 O O . LEU A 1 592 ? -31.245 17.987 3.861 1.00 87.88 592 LEU A O 1
ATOM 4546 N N . GLY A 1 593 ? -32.253 17.282 5.730 1.00 78.69 593 GLY A N 1
ATOM 4547 C CA . GLY A 1 593 ? -33.400 16.693 5.041 1.00 78.69 593 GLY A CA 1
ATOM 4548 C C . GLY A 1 593 ? -33.011 15.426 4.266 1.00 78.69 593 GLY A C 1
ATOM 4549 O O . GLY A 1 593 ? -32.098 14.711 4.648 1.00 78.69 593 GLY A O 1
ATOM 4550 N N . TRP A 1 594 ? -33.688 15.145 3.146 1.00 61.81 594 TRP A N 1
ATOM 4551 C CA . TRP A 1 594 ? -33.453 13.948 2.308 1.00 61.81 594 TRP A CA 1
ATOM 4552 C C . TRP A 1 594 ? -32.210 14.040 1.401 1.00 61.81 594 TRP A C 1
ATOM 4554 O O . TRP A 1 594 ? -32.040 13.219 0.500 1.00 61.81 594 TRP A O 1
ATOM 4564 N N . LYS A 1 595 ? -31.392 15.082 1.562 1.00 60.03 595 LYS A N 1
ATOM 4565 C CA . LYS A 1 595 ? -30.184 15.325 0.771 1.00 60.03 595 LYS A CA 1
ATOM 4566 C C . LYS A 1 595 ? -28.980 14.934 1.618 1.00 60.03 595 LYS A C 1
ATOM 4568 O O . LYS A 1 595 ? -28.377 15.779 2.268 1.00 60.03 595 LYS A O 1
ATOM 4573 N N . GLU A 1 596 ? -28.689 13.643 1.664 1.00 65.56 596 GLU A N 1
ATOM 4574 C CA . GLU A 1 596 ? -27.525 13.133 2.385 1.00 65.56 596 GLU A CA 1
ATOM 4575 C C . GLU A 1 596 ? -26.366 12.930 1.407 1.00 65.56 596 GLU A C 1
ATOM 4577 O O . GLU A 1 596 ? -26.463 12.114 0.491 1.00 65.56 596 GLU A O 1
ATOM 4582 N N . ASP A 1 597 ? -25.273 13.669 1.607 1.00 62.47 597 ASP A N 1
ATOM 4583 C CA . ASP A 1 597 ? -24.019 13.467 0.868 1.00 62.47 597 ASP A CA 1
ATOM 4584 C C . ASP A 1 597 ? -23.188 12.312 1.471 1.00 62.47 597 ASP A C 1
ATOM 4586 O O . ASP A 1 597 ? -22.376 11.689 0.789 1.00 62.47 597 ASP A O 1
ATOM 4590 N N . PHE A 1 598 ? -23.399 12.022 2.761 1.00 78.94 598 PHE A N 1
ATOM 4591 C CA . PHE A 1 598 ? -22.768 10.955 3.539 1.00 78.94 598 PHE A CA 1
ATOM 4592 C C . PHE A 1 598 ? -23.685 10.539 4.704 1.00 78.94 598 PHE A C 1
ATOM 4594 O O . PHE A 1 598 ? -24.605 11.267 5.078 1.00 78.94 598 PHE A O 1
ATOM 4601 N N . PHE A 1 599 ? -23.443 9.371 5.302 1.00 86.81 599 PHE A N 1
ATOM 4602 C CA . PHE A 1 599 ? -24.284 8.849 6.379 1.00 86.81 599 PHE A CA 1
ATOM 4603 C C . PHE A 1 599 ? -24.120 9.665 7.671 1.00 86.81 599 PHE A C 1
ATOM 4605 O O . PHE A 1 599 ? -23.094 9.575 8.349 1.00 86.81 599 PHE A O 1
ATOM 4612 N N . CYS A 1 600 ? -25.161 10.416 8.060 1.00 87.81 600 CYS A N 1
ATOM 4613 C CA . CYS A 1 600 ? -25.170 11.254 9.272 1.00 87.81 600 CYS A CA 1
ATOM 4614 C C . CYS A 1 600 ? -24.730 10.480 10.525 1.00 87.81 600 CYS A C 1
ATOM 4616 O O . CYS A 1 600 ? -23.947 10.971 11.337 1.00 87.81 600 CYS A O 1
ATOM 4618 N N . ARG A 1 601 ? -25.213 9.239 10.659 1.00 91.00 601 ARG A N 1
ATOM 4619 C CA . ARG A 1 601 ? -24.874 8.328 11.759 1.00 91.00 601 ARG A CA 1
ATOM 4620 C C . ARG A 1 601 ? -23.380 8.061 11.865 1.00 91.00 601 ARG A C 1
ATOM 4622 O O . ARG A 1 601 ? -22.817 8.198 12.948 1.00 91.00 601 ARG A O 1
ATOM 4629 N N . GLU A 1 602 ? -22.759 7.686 10.754 1.00 92.31 602 GLU A N 1
ATOM 4630 C CA . GLU A 1 602 ? -21.331 7.389 10.718 1.00 92.31 602 GLU A CA 1
ATOM 4631 C C . GLU A 1 602 ? -20.519 8.665 10.976 1.00 92.31 602 GLU A C 1
ATOM 4633 O O . GLU A 1 602 ? -19.618 8.648 11.808 1.00 92.31 602 GLU A O 1
ATOM 4638 N N . ALA A 1 603 ? -20.893 9.804 10.381 1.00 94.00 603 ALA A N 1
ATOM 4639 C CA . ALA A 1 603 ? -20.190 11.073 10.597 1.00 94.00 603 ALA A CA 1
ATOM 4640 C C . ALA A 1 603 ? -20.178 11.485 12.076 1.00 94.00 603 ALA A C 1
ATOM 4642 O O . ALA A 1 603 ? -19.127 11.818 12.621 1.00 94.00 603 ALA A O 1
ATOM 4643 N N . VAL A 1 604 ? -21.331 11.414 12.746 1.00 93.75 604 VAL A N 1
ATOM 4644 C CA . VAL A 1 604 ? -21.465 11.723 14.178 1.00 93.75 604 VAL A CA 1
ATOM 4645 C C . VAL A 1 604 ? -20.619 10.782 15.039 1.00 93.75 604 VAL A C 1
ATOM 4647 O O . VAL A 1 604 ? -19.965 11.244 15.973 1.00 93.75 604 VAL A O 1
ATOM 4650 N N . GLN A 1 605 ? -20.599 9.482 14.728 1.00 92.31 605 GLN A N 1
ATOM 4651 C CA . GLN A 1 605 ? -19.770 8.507 15.445 1.00 92.31 605 GLN A CA 1
ATOM 4652 C C . GLN A 1 605 ? -18.274 8.786 15.268 1.00 92.31 605 GLN A C 1
ATOM 4654 O O . GLN A 1 605 ? -17.528 8.752 16.247 1.00 92.31 605 GLN A O 1
ATOM 4659 N N . LEU A 1 606 ? -17.838 9.100 14.045 1.00 94.88 606 LEU A N 1
ATOM 4660 C CA . LEU A 1 606 ? -16.444 9.424 13.750 1.00 94.88 606 LEU A CA 1
ATOM 4661 C C . LEU A 1 606 ? -16.001 10.707 14.459 1.00 94.88 606 LEU A C 1
ATOM 4663 O O . LEU A 1 606 ? -14.935 10.714 15.067 1.00 94.88 606 LEU A O 1
ATOM 4667 N N . LEU A 1 607 ? -16.824 11.763 14.429 1.00 95.38 607 LEU A N 1
ATOM 4668 C CA . LEU A 1 607 ? -16.546 13.020 15.132 1.00 95.38 607 LEU A CA 1
ATOM 4669 C C . LEU A 1 607 ? -16.414 12.786 16.638 1.00 95.38 607 LEU A C 1
ATOM 4671 O O . LEU A 1 607 ? -15.393 13.141 17.219 1.00 95.38 607 LEU A O 1
ATOM 4675 N N . ALA A 1 608 ? -17.395 12.123 17.253 1.00 93.69 608 ALA A N 1
ATOM 4676 C CA . ALA A 1 608 ? -17.357 11.804 18.678 1.00 93.69 608 ALA A CA 1
ATOM 4677 C C . ALA A 1 608 ? -16.115 10.977 19.053 1.00 93.69 608 ALA A C 1
ATOM 4679 O O . ALA A 1 608 ? -15.441 11.285 20.036 1.00 93.69 608 ALA A O 1
ATOM 4680 N N . SER A 1 609 ? -15.769 9.967 18.247 1.00 93.56 609 SER A N 1
ATOM 4681 C CA . SER A 1 609 ? -14.567 9.160 18.478 1.00 93.56 609 SER A CA 1
ATOM 4682 C C . SER A 1 609 ? -13.285 9.975 18.328 1.00 93.56 609 SER A C 1
ATOM 4684 O O . SER A 1 609 ? -12.391 9.819 19.149 1.00 93.56 609 SER A O 1
ATOM 4686 N N . ALA A 1 610 ? -13.180 10.851 17.327 1.00 95.44 610 ALA A N 1
ATOM 4687 C CA . ALA A 1 610 ? -12.002 11.697 17.145 1.00 95.44 610 ALA A CA 1
ATOM 4688 C C . ALA A 1 610 ? -11.804 12.657 18.332 1.00 95.44 610 ALA A C 1
ATOM 4690 O O . ALA A 1 610 ? -10.680 12.894 18.767 1.00 95.44 610 ALA A O 1
ATOM 4691 N N . MET A 1 611 ? -12.897 13.167 18.906 1.00 94.06 611 MET A N 1
ATOM 4692 C CA . MET A 1 611 ? -12.845 13.992 20.116 1.00 94.06 611 MET A CA 1
ATOM 4693 C C . MET A 1 611 ? -12.431 13.188 21.350 1.00 94.06 611 MET A C 1
ATOM 4695 O O . MET A 1 611 ? -11.681 13.689 22.186 1.00 94.06 611 MET A O 1
ATOM 4699 N N . ALA A 1 612 ? -12.900 11.942 21.473 1.00 92.44 612 ALA A N 1
ATOM 4700 C CA . ALA A 1 612 ? -12.444 11.025 22.517 1.00 92.44 612 ALA A CA 1
ATOM 4701 C C . ALA A 1 612 ? -10.941 10.728 22.386 1.00 92.44 612 ALA A C 1
ATOM 4703 O O . ALA A 1 612 ? -10.220 10.705 23.384 1.00 92.44 612 ALA A O 1
ATOM 4704 N N . ASP A 1 613 ? -10.462 10.556 21.154 1.00 93.94 613 ASP A N 1
ATOM 4705 C CA . ASP A 1 613 ? -9.051 10.341 20.847 1.00 93.94 613 ASP A CA 1
ATOM 4706 C C . ASP A 1 613 ? -8.203 11.547 21.287 1.00 93.94 613 ASP A C 1
ATOM 4708 O O . ASP A 1 613 ? -7.234 11.370 22.030 1.00 93.94 613 ASP A O 1
ATOM 4712 N N . GLU A 1 614 ? -8.612 12.776 20.961 1.00 94.00 614 GLU A N 1
ATOM 4713 C CA . GLU A 1 614 ? -7.922 13.988 21.433 1.00 94.00 614 GLU A CA 1
ATOM 4714 C C . GLU A 1 614 ? -7.969 14.152 22.955 1.00 94.00 614 GLU A C 1
ATOM 4716 O O . GLU A 1 614 ? -6.952 14.488 23.566 1.00 94.00 614 GLU A O 1
ATOM 4721 N N . ALA A 1 615 ? -9.103 13.844 23.591 1.00 91.19 615 ALA A N 1
ATOM 4722 C CA . ALA A 1 615 ? -9.221 13.858 25.049 1.00 91.19 615 ALA A CA 1
ATOM 4723 C C . ALA A 1 615 ? -8.286 12.838 25.726 1.00 91.19 615 ALA A C 1
ATOM 4725 O O . ALA A 1 615 ? -7.839 13.062 26.850 1.00 91.19 615 ALA A O 1
ATOM 4726 N N . SER A 1 616 ? -7.951 11.745 25.031 1.00 90.44 616 SER A N 1
ATOM 4727 C CA . SER A 1 616 ? -6.975 10.744 25.478 1.00 90.44 616 SER A CA 1
ATOM 4728 C C . SER A 1 616 ? -5.512 11.102 25.168 1.00 90.44 616 SER A C 1
ATOM 4730 O O . SER A 1 616 ? -4.608 10.351 25.527 1.00 90.44 616 SER A O 1
ATOM 4732 N N . GLY A 1 617 ? -5.260 12.253 24.535 1.00 93.06 617 GLY A N 1
ATOM 4733 C CA . GLY A 1 617 ? -3.919 12.759 24.227 1.00 93.06 617 GLY A CA 1
ATOM 4734 C C . GLY A 1 617 ? -3.453 12.540 22.784 1.00 93.06 617 GLY A C 1
ATOM 4735 O O . GLY A 1 617 ? -2.340 12.952 22.446 1.00 93.06 617 GLY A O 1
ATOM 4736 N N . LEU A 1 618 ? -4.278 11.945 21.915 1.00 92.44 618 LEU A N 1
ATOM 4737 C CA . LEU A 1 618 ? -3.956 11.770 20.496 1.00 92.44 618 LEU A CA 1
ATOM 4738 C C . LEU A 1 618 ? -4.221 13.064 19.734 1.00 92.44 618 LEU A C 1
ATOM 4740 O O . LEU A 1 618 ? -5.353 13.396 19.402 1.00 92.44 618 LEU A O 1
ATOM 4744 N N . LYS A 1 619 ? -3.156 13.815 19.467 1.00 93.56 619 LYS A N 1
ATOM 4745 C CA . LYS A 1 619 ? -3.243 15.112 18.793 1.00 93.56 619 LYS A CA 1
ATOM 4746 C C . LYS A 1 619 ? -3.757 14.962 17.357 1.00 93.56 619 LYS A C 1
ATOM 4748 O O . LYS A 1 619 ? -3.473 13.971 16.693 1.00 93.56 619 LYS A O 1
ATOM 4753 N N . GLN A 1 620 ? -4.426 16.007 16.872 1.00 94.56 620 GLN A N 1
ATOM 4754 C CA . GLN A 1 620 ? -4.875 16.166 15.483 1.00 94.56 620 GLN A CA 1
ATOM 4755 C C . GLN A 1 620 ? -5.969 15.191 15.018 1.00 94.56 620 GLN A C 1
ATOM 4757 O O . GLN A 1 620 ? -6.334 15.234 13.844 1.00 94.56 620 GLN A O 1
ATOM 4762 N N . ALA A 1 621 ? -6.538 14.340 15.879 1.00 95.25 621 ALA A N 1
ATOM 4763 C CA . ALA A 1 621 ? -7.551 13.383 15.431 1.00 95.25 621 ALA A CA 1
ATOM 4764 C C . ALA A 1 621 ? -8.801 14.092 14.872 1.00 95.25 621 ALA A C 1
ATOM 4766 O O . ALA A 1 621 ? -9.313 13.710 13.815 1.00 95.25 621 ALA A O 1
ATOM 4767 N N . VAL A 1 622 ? -9.252 15.176 15.517 1.00 96.75 622 VAL A N 1
ATOM 4768 C CA . VAL A 1 622 ? -10.408 15.965 15.062 1.00 96.75 622 VAL A CA 1
ATOM 4769 C C . VAL A 1 622 ? -10.051 16.767 13.817 1.00 96.75 622 VAL A C 1
ATOM 4771 O O . VAL A 1 622 ? -10.788 16.720 12.829 1.00 96.75 622 VAL A O 1
ATOM 4774 N N . SER A 1 623 ? -8.916 17.476 13.813 1.00 96.75 623 SER A N 1
ATOM 4775 C CA . SER A 1 623 ? -8.508 18.282 12.653 1.00 96.75 623 SER A CA 1
ATOM 4776 C C . SER A 1 623 ? -8.322 17.421 11.401 1.00 96.75 623 SER A C 1
ATOM 4778 O O . SER A 1 623 ? -8.813 17.763 10.329 1.00 96.75 623 SER A O 1
ATOM 4780 N N . SER A 1 624 ? -7.688 16.255 11.531 1.00 96.50 624 SER A N 1
ATOM 4781 C CA . SER A 1 624 ? -7.423 15.359 10.404 1.00 96.50 624 SER A CA 1
ATOM 4782 C C . SER A 1 624 ? -8.690 14.689 9.871 1.00 96.50 624 SER A C 1
ATOM 4784 O O . SER A 1 624 ? -8.778 14.398 8.677 1.00 96.50 624 SER A O 1
ATOM 4786 N N . LEU A 1 625 ? -9.694 14.438 10.716 1.00 97.19 625 LEU A N 1
ATOM 4787 C CA . LEU A 1 625 ? -11.009 13.972 10.276 1.00 97.19 625 LEU A CA 1
ATOM 4788 C C . LEU A 1 625 ? -11.802 15.086 9.570 1.00 97.19 625 LEU A C 1
ATOM 4790 O O . LEU A 1 625 ? -12.355 14.874 8.489 1.00 97.19 625 LEU A O 1
ATOM 4794 N N . THR A 1 626 ? -11.836 16.278 10.165 1.00 96.81 626 THR A N 1
ATOM 4795 C CA . THR A 1 626 ? -12.654 17.411 9.701 1.00 96.81 626 THR A CA 1
ATOM 4796 C C . THR A 1 626 ? -12.144 18.039 8.412 1.00 96.81 626 THR A C 1
ATOM 4798 O O . THR A 1 626 ? -12.971 18.432 7.598 1.00 96.81 626 THR A O 1
ATOM 4801 N N . VAL A 1 627 ? -10.830 18.033 8.152 1.00 96.12 627 VAL A N 1
ATOM 4802 C CA . VAL A 1 627 ? -10.266 18.425 6.844 1.00 96.12 627 VAL A CA 1
ATOM 4803 C C . VAL A 1 627 ? -10.929 17.671 5.689 1.00 96.12 627 VAL A C 1
ATOM 4805 O O . VAL A 1 627 ? -11.085 18.234 4.613 1.00 96.12 627 VAL A O 1
ATOM 4808 N N . TRP A 1 628 ? -11.355 16.422 5.909 1.00 96.00 628 TRP A N 1
ATOM 4809 C CA . TRP A 1 628 ? -12.110 15.665 4.914 1.00 96.00 628 TRP A CA 1
ATOM 4810 C C . TRP A 1 628 ? -13.622 15.866 5.055 1.00 96.00 628 TRP A C 1
ATOM 4812 O O . TRP A 1 628 ? -14.267 16.262 4.089 1.00 96.00 628 TRP A O 1
ATOM 4822 N N . LEU A 1 629 ? -14.198 15.634 6.245 1.00 95.75 629 LEU A N 1
ATOM 4823 C CA . LEU A 1 629 ? -15.657 15.686 6.458 1.00 95.75 629 LEU A CA 1
ATOM 4824 C C . LEU A 1 629 ? -16.278 17.069 6.201 1.00 95.75 629 LEU A C 1
ATOM 4826 O O . LEU A 1 629 ? -17.482 17.150 5.966 1.00 95.75 629 LEU A O 1
ATOM 4830 N N . ALA A 1 630 ? -15.486 18.137 6.273 1.00 95.50 630 ALA A N 1
ATOM 4831 C CA . ALA A 1 630 ? -15.909 19.520 6.081 1.00 95.50 630 ALA A CA 1
ATOM 4832 C C . ALA A 1 630 ? -15.286 20.165 4.823 1.00 95.50 630 ALA A C 1
ATOM 4834 O O . ALA A 1 630 ? -15.239 21.389 4.725 1.00 95.50 630 ALA A O 1
ATOM 4835 N N . ASP A 1 631 ? -14.814 19.365 3.859 1.00 95.44 631 ASP A N 1
ATOM 4836 C CA . ASP A 1 631 ? -14.250 19.857 2.596 1.00 95.44 631 ASP A CA 1
ATOM 4837 C C . ASP A 1 631 ? -15.362 20.354 1.640 1.00 95.44 631 ASP A C 1
ATOM 4839 O O . ASP A 1 631 ? -16.143 19.540 1.127 1.00 95.44 631 ASP A O 1
ATOM 4843 N N . PRO A 1 632 ? -15.437 21.667 1.335 1.00 95.06 632 PRO A N 1
ATOM 4844 C CA . PRO A 1 632 ? -16.471 22.229 0.463 1.00 95.06 632 PRO A CA 1
ATOM 4845 C C . PRO A 1 632 ? -16.315 21.835 -1.012 1.00 95.06 632 PRO A C 1
ATOM 4847 O O . PRO A 1 632 ? -17.223 22.076 -1.805 1.00 95.06 632 PRO A O 1
ATOM 4850 N N . SER A 1 633 ? -15.177 21.254 -1.410 1.00 94.12 633 SER A N 1
ATOM 4851 C CA . SER A 1 633 ? -15.002 20.690 -2.753 1.00 94.12 633 SER A CA 1
ATOM 4852 C C . SER A 1 633 ? -15.628 19.298 -2.899 1.00 94.12 633 SER A C 1
ATOM 4854 O O . SER A 1 633 ? -15.816 18.826 -4.023 1.00 94.12 633 SER A O 1
ATOM 4856 N N . ARG A 1 634 ? -15.962 18.644 -1.777 1.00 91.88 634 ARG A N 1
ATOM 4857 C CA . ARG A 1 634 ? -16.505 17.275 -1.727 1.00 91.88 634 ARG A CA 1
ATOM 4858 C C . ARG A 1 634 ? -17.962 17.231 -1.319 1.00 91.88 634 ARG A C 1
ATOM 4860 O O . ARG A 1 634 ? -18.719 16.437 -1.867 1.00 91.88 634 ARG A O 1
ATOM 4867 N N . PHE A 1 635 ? -18.329 18.058 -0.352 1.00 92.94 635 PHE A N 1
ATOM 4868 C CA . PHE A 1 635 ? -19.641 18.034 0.272 1.00 92.94 635 PHE A CA 1
ATOM 4869 C C . PHE A 1 635 ? -20.416 19.316 -0.008 1.00 92.94 635 PHE A C 1
ATOM 4871 O O . PHE A 1 635 ? -19.833 20.373 -0.259 1.00 92.94 635 PHE A O 1
ATOM 4878 N N . SER A 1 636 ? -21.748 19.235 0.052 1.00 93.12 636 SER A N 1
ATOM 4879 C CA . SER A 1 636 ? -22.594 20.421 -0.045 1.00 93.12 636 SER A CA 1
ATOM 4880 C C . SER A 1 636 ? -22.267 21.424 1.060 1.00 93.12 636 SER A C 1
ATOM 4882 O O . SER A 1 636 ? -21.792 21.085 2.149 1.00 93.12 636 SER A O 1
ATOM 4884 N N . ARG A 1 637 ? -22.571 22.694 0.797 1.00 93.56 637 ARG A N 1
ATOM 4885 C CA . ARG A 1 637 ? -22.412 23.756 1.791 1.00 93.56 637 ARG A CA 1
ATOM 4886 C C . ARG A 1 637 ? -23.204 23.440 3.062 1.00 93.56 637 ARG A C 1
ATOM 4888 O O . ARG A 1 637 ? -22.701 23.633 4.164 1.00 93.56 637 ARG A O 1
ATOM 4895 N N . GLU A 1 638 ? -24.422 22.935 2.900 1.00 93.25 638 GLU A N 1
ATOM 4896 C CA . GLU A 1 638 ? -25.297 22.531 3.991 1.00 93.25 638 GLU A CA 1
ATOM 4897 C C . GLU A 1 638 ? -24.662 21.421 4.837 1.00 93.25 638 GLU A C 1
ATOM 4899 O O . GLU A 1 638 ? -24.696 21.503 6.065 1.00 93.25 638 GLU A O 1
ATOM 4904 N N . TRP A 1 639 ? -24.040 20.415 4.214 1.00 94.69 639 TRP A N 1
ATOM 4905 C CA . TRP A 1 639 ? -23.290 19.377 4.925 1.00 94.69 639 TRP A CA 1
ATOM 4906 C C . TRP A 1 639 ? -22.150 19.957 5.764 1.00 94.69 639 TRP A C 1
ATOM 4908 O O . TRP A 1 639 ? -22.083 19.709 6.970 1.00 94.69 639 TRP A O 1
ATOM 4918 N N . VAL A 1 640 ? -21.293 20.779 5.156 1.00 95.50 640 VAL A N 1
ATOM 4919 C CA . VAL A 1 640 ? -20.126 21.383 5.821 1.00 95.50 640 VAL A CA 1
ATOM 4920 C C . VAL A 1 640 ? -20.540 22.245 7.021 1.00 95.50 640 VAL A C 1
ATOM 4922 O O . VAL A 1 640 ? -19.960 22.133 8.108 1.00 95.50 640 VAL A O 1
ATOM 4925 N N . GLU A 1 641 ? -21.584 23.067 6.865 1.00 94.44 641 GLU A N 1
ATOM 4926 C CA . GLU A 1 641 ? -22.138 23.882 7.954 1.00 94.44 641 GLU A CA 1
ATOM 4927 C C . GLU A 1 641 ? -22.678 23.003 9.099 1.00 94.44 641 GLU A C 1
ATOM 4929 O O . GLU A 1 641 ? -22.530 23.347 10.274 1.00 94.44 641 GLU A O 1
ATOM 4934 N N . ASN A 1 642 ? -23.268 21.847 8.778 1.00 94.12 642 ASN A N 1
ATOM 4935 C CA . ASN A 1 642 ? -23.783 20.900 9.765 1.00 94.12 642 ASN A CA 1
ATOM 4936 C C . ASN A 1 642 ? -22.684 20.150 10.520 1.00 94.12 642 ASN A C 1
ATOM 4938 O O . ASN A 1 642 ? -22.762 20.071 11.743 1.00 94.12 642 ASN A O 1
ATOM 4942 N N . VAL A 1 643 ? -21.656 19.649 9.833 1.00 95.19 643 VAL A N 1
ATOM 4943 C CA . VAL A 1 643 ? -20.486 19.022 10.475 1.00 95.19 643 VAL A CA 1
ATOM 4944 C C . VAL A 1 643 ? -19.846 19.992 11.470 1.00 95.19 643 VAL A C 1
ATOM 4946 O O . VAL A 1 643 ? -19.632 19.639 12.628 1.00 95.19 643 VAL A O 1
ATOM 4949 N N . THR A 1 644 ? -19.633 21.242 11.049 1.00 95.75 644 THR A N 1
ATOM 4950 C CA . THR A 1 644 ? -19.066 22.301 11.900 1.00 95.75 644 THR A CA 1
ATOM 4951 C C . THR A 1 644 ? -19.956 22.598 13.109 1.00 95.75 644 THR A C 1
ATOM 4953 O O . THR A 1 644 ? -19.469 22.713 14.234 1.00 95.75 644 THR A O 1
ATOM 4956 N N . PHE A 1 645 ? -21.274 22.693 12.898 1.00 95.06 645 PHE A N 1
ATOM 4957 C CA . PHE A 1 645 ? -22.239 22.924 13.972 1.00 95.06 645 PHE A CA 1
ATOM 4958 C C . PHE A 1 645 ? -22.249 21.784 14.998 1.00 95.06 645 PHE A C 1
ATOM 4960 O O . PHE A 1 645 ? -22.187 22.045 16.198 1.00 95.06 645 PHE A O 1
ATOM 4967 N N . ILE A 1 646 ? -22.316 20.531 14.536 1.00 94.31 646 ILE A N 1
ATOM 4968 C CA . ILE A 1 646 ? -22.345 19.347 15.402 1.00 94.31 646 ILE A CA 1
ATOM 4969 C C . ILE A 1 646 ? -21.058 19.250 16.217 1.00 94.31 646 ILE A C 1
ATOM 4971 O O . ILE A 1 646 ? -21.134 19.026 17.422 1.00 94.31 646 ILE A O 1
ATOM 4975 N N . LEU A 1 647 ? -19.900 19.482 15.594 1.00 94.25 647 LEU A N 1
ATOM 4976 C CA . LEU A 1 647 ? -18.618 19.479 16.290 1.00 94.25 647 LEU A CA 1
ATOM 4977 C C . LEU A 1 647 ? -18.569 20.541 17.400 1.00 94.25 647 LEU A C 1
ATOM 4979 O O . LEU A 1 647 ? -18.221 20.228 18.535 1.00 94.25 647 LEU A O 1
ATOM 4983 N N . ALA A 1 648 ? -18.984 21.778 17.112 1.00 94.69 648 ALA A N 1
ATOM 4984 C CA . ALA A 1 648 ? -19.012 22.847 18.111 1.00 94.69 648 ALA A CA 1
ATOM 4985 C C . ALA A 1 648 ? -19.991 22.559 19.269 1.00 94.69 648 ALA A C 1
ATOM 4987 O O . ALA A 1 648 ? -19.699 22.869 20.427 1.00 94.69 648 ALA A O 1
ATOM 4988 N N . ASP A 1 649 ? -21.149 21.962 18.973 1.00 92.75 649 ASP A N 1
ATOM 4989 C CA . ASP A 1 649 ? -22.143 21.554 19.977 1.00 92.75 649 ASP A CA 1
ATOM 4990 C C . ASP A 1 649 ? -21.594 20.429 20.873 1.00 92.75 649 ASP A C 1
ATOM 4992 O O . ASP A 1 649 ? -21.664 20.514 22.102 1.00 92.75 649 ASP A O 1
ATOM 4996 N N . MET A 1 650 ? -20.943 19.432 20.268 1.00 91.94 650 MET A N 1
ATOM 4997 C CA . MET A 1 650 ? -20.223 18.368 20.968 1.00 91.94 650 MET A CA 1
ATOM 4998 C C . MET A 1 650 ? -19.120 18.924 21.877 1.00 91.94 650 MET A C 1
ATOM 5000 O O . MET A 1 650 ? -19.053 18.560 23.051 1.00 91.94 650 MET A O 1
ATOM 5004 N N . GLU A 1 651 ? -18.295 19.854 21.388 1.00 91.19 651 GLU A N 1
ATOM 5005 C CA . GLU A 1 651 ? -17.242 20.489 22.192 1.00 91.19 651 GLU A CA 1
ATOM 5006 C C . GLU A 1 651 ? -17.808 21.224 23.401 1.00 91.19 651 GLU A C 1
ATOM 5008 O O . GLU A 1 651 ? -17.239 21.182 24.495 1.00 91.19 651 GLU A O 1
ATOM 5013 N N . LYS A 1 652 ? -18.928 21.923 23.205 1.00 90.44 652 LYS A N 1
ATOM 5014 C CA . LYS A 1 652 ? -19.601 22.640 24.280 1.00 90.44 652 LYS A CA 1
ATOM 5015 C C . LYS A 1 652 ? -20.114 21.673 25.344 1.00 90.44 652 LYS A C 1
ATOM 5017 O O . LYS A 1 652 ? -19.910 21.950 26.522 1.00 90.44 652 LYS A O 1
ATOM 5022 N N . ALA A 1 653 ? -20.718 20.554 24.940 1.00 87.00 653 ALA A N 1
ATOM 5023 C CA . ALA A 1 653 ? -21.219 19.531 25.858 1.00 87.00 653 ALA A CA 1
ATOM 5024 C C . ALA A 1 653 ? -20.098 18.894 26.700 1.00 87.00 653 ALA A C 1
ATOM 5026 O O . ALA A 1 653 ? -20.282 18.664 27.894 1.00 87.00 653 ALA A O 1
ATOM 5027 N N . ILE A 1 654 ? -18.918 18.670 26.108 1.00 83.38 654 ILE A N 1
ATOM 5028 C CA . ILE A 1 654 ? -17.731 18.199 26.842 1.00 83.38 654 ILE A CA 1
ATOM 5029 C C . ILE A 1 654 ? -17.290 19.243 27.869 1.00 83.38 654 ILE A C 1
ATOM 5031 O O . ILE A 1 654 ? -17.047 18.914 29.027 1.00 83.38 654 ILE A O 1
ATOM 5035 N N . LYS A 1 655 ? -17.197 20.515 27.456 1.00 84.44 655 LYS A N 1
ATOM 5036 C CA . LYS A 1 655 ? -16.734 21.616 28.317 1.00 84.44 655 LYS A CA 1
ATOM 5037 C C . LYS A 1 655 ? -17.694 21.902 29.474 1.00 84.44 655 LYS A C 1
ATOM 5039 O O . LYS A 1 655 ? -17.234 22.299 30.540 1.00 84.44 655 LYS A O 1
ATOM 5044 N N . SER A 1 656 ? -19.004 21.732 29.282 1.00 83.94 656 SER A N 1
ATOM 5045 C CA . SER A 1 656 ? -20.001 21.976 30.331 1.00 83.94 656 SER A CA 1
ATOM 5046 C C . SER A 1 656 ? -20.173 20.813 31.309 1.00 83.94 656 SER A C 1
ATOM 5048 O O . SER A 1 656 ? -20.847 20.990 32.320 1.00 83.94 656 SER A O 1
ATOM 5050 N N . GLY A 1 657 ? -19.584 19.642 31.041 1.00 72.44 657 GLY A N 1
ATOM 5051 C CA . GLY A 1 657 ? -19.827 18.441 31.843 1.00 72.44 657 GLY A CA 1
ATOM 5052 C C . GLY A 1 657 ? -21.275 17.937 31.755 1.00 72.44 657 GLY A C 1
ATOM 5053 O O . GLY A 1 657 ? -21.667 17.092 32.552 1.00 72.44 657 GLY A O 1
ATOM 5054 N N . ASP A 1 658 ? -22.064 18.414 30.779 1.00 61.06 658 ASP A N 1
ATOM 5055 C CA . ASP A 1 658 ? -23.471 18.025 30.546 1.00 61.06 658 ASP A CA 1
ATOM 5056 C C . ASP A 1 658 ? -23.624 16.613 29.956 1.00 61.06 658 ASP A C 1
ATOM 5058 O O . ASP A 1 658 ? -24.686 16.235 29.449 1.00 61.06 658 ASP A O 1
ATOM 5062 N N . THR A 1 659 ? -22.578 15.794 30.015 1.00 56.19 659 THR A N 1
ATOM 5063 C CA . THR A 1 659 ? -22.680 14.363 29.749 1.00 56.19 659 THR A CA 1
ATOM 5064 C C . THR A 1 659 ? -23.484 13.739 30.887 1.00 56.19 659 THR A C 1
ATOM 5066 O O . THR A 1 659 ? -22.899 13.294 31.870 1.00 56.19 659 THR A O 1
ATOM 5069 N N . LYS A 1 660 ? -24.820 13.814 30.777 1.00 45.75 660 LYS A N 1
ATOM 5070 C CA . LYS A 1 660 ? -25.806 13.326 31.750 1.00 45.75 660 LYS A CA 1
ATOM 5071 C C . LYS A 1 660 ? -25.322 12.027 32.399 1.00 45.75 660 LYS A C 1
ATOM 5073 O O . LYS A 1 660 ? -25.128 11.034 31.697 1.00 45.75 660 LYS A O 1
ATOM 5078 N N . ASP A 1 661 ? -25.107 12.093 33.711 1.00 36.31 661 ASP A N 1
ATOM 5079 C CA . ASP A 1 661 ? -24.918 10.930 34.582 1.00 36.31 661 ASP A CA 1
ATOM 5080 C C . ASP A 1 661 ? -26.161 10.033 34.611 1.00 36.31 661 ASP A C 1
ATOM 5082 O O . ASP A 1 661 ? -27.296 10.576 34.589 1.00 36.31 661 ASP A O 1
#

Secondary structure (DSSP, 8-state):
--------PPP----------------------TT--S-HHHHHHHHHHHT--GGG-----PPBPTTS-B-SS--------------------------------------------------------------------------------PPPPP----------------PPP----SSS----------PPP-------------------------------------TTTT-HHHHHHHHHHHHHHHHHHSHHHHHHHHT---HHHHHHHHHHHHHHHHHHHHHTTT---HHHHHH--GGG--HHHHHHHHHHHGGG---B-HHHHHHHHHHHHHHHHHHHH-GGGHHHHHHHHHHTHHHHHHHHHHHHHHHTPPSSTT-HHHHHHHHH-HHHHHHHHHHHHHH---HHHHHHHHHHHHHHHHHHHHHHHTTSS--TTT-B--GGGT-TTS-S----SSHHHHHHHHHHHHHHHHH-THHHHHHHHHHHHHHHHHHHHHHHGGGG-HHHHHHHHHHHHHHHHHTT--HHHHHHHHHHHHHHHHHH-GGGHHHHHHHHHHHHHHHHHT--TTS-HHHHHHHHHHHHTT--SS-HHHHHHHHHHHHHHHHTT-TTHHHHHHHHHT-TTTS-HHHHHHHHHHHHHHHHHHHHT-S--

Sequence (661 aa):
MIIHISFGSVPGAWGEEEHVSEDGIGSLESGRDPDLDRPLSEVFEDLCLELFDPSSTGHFCGHLDKHGRVEPGRVFVPWIFRRGHGAFGSVDQEEGRQELDRAGGRQVREDRPLQGQREPSGPDRAAADGRVPDRPGQEGRLAGRSRSVRVFRGRGPGLQGLGPGVAGKGEPGRGPAVVHDLWGLGVDGERGLWPVPGTDPGPCRHAGHGRLSIRPGPPFGNENHFIQSGRRPNMSEHTATNVLRAATRDLHGQIENTPLARAFLDGSLNIEAYVGVIRVLTAIQAPLERQLPVSDDPLVARVWTGELGRLEALLDDNDFFRRKLIPDSPGAVRAGIRAASHILLMAKENPAALLGAAYVLGGSTKGAVILAPRVAQSLGLSPGRGLSYLTRHAAAGPSEWDRTAEVFDMAVTDPNDIQAMTTTALTIFHCLLEAFEALWPLDKQTMRYTVTGLNPEAGNHAVPQDRRDLEAVLRATDRCLAEHPYFMLRYGLRGLRFSDADGAWLATLPGLGAETTRSQVDWLAGVLAARGIPRILLARHLEILSEELSEARPDRDGHRHLLAAEADRLRVETGWAKADLEGYVRRMEQRLGWKEDFFCREAVQLLASAMADEASGLKQAVSSLTVWLADPSRFSREWVENVTFILADMEKAIKSGDTKD

Radius of gyration: 34.61 Å; Cα contacts (8 Å, |Δi|>4): 645; chains: 1; bounding box: 86×82×134 Å

Nearest PDB structures (foldseek):
  1dvg-assembly2_B  TM=8.748E-01  e=1.251E-04  Rattus norvegicus
  1we1-assembly4_D  TM=8.639E-01  e=1.584E-04  Synechocystis sp. PCC 6803
  4g7l-assembly1_A  TM=8.763E-01  e=1.927E-04  Rattus norvegicus
  7cka-assembly1_A  TM=7.183E-01  e=4.337E-02  Glycine max
  3b5p-assembly1_A  TM=4.368E-01  e=1.877E+00  Nostoc punctiforme PCC 73102

Mean predicted aligned error: 16.84 Å